Protein AF-A0A955NNF4-F1 (afdb_monomer_lite)

Foldseek 3Di:
DEEDLVVLLVLPDDPVRDCPLSVVLVVVVVVLVLVCQQLQFDDDYDYLVQCLVAWADDQLWTDRNHDTHQEYEYEPSNQEDEPSVLVRLQVSQQNWGKYKYAQWDHQYYPSHGDPCVCVSVPPTDPHAMWIDTNVSVPTDGDHDPVSVSVVSQVPPHQKHWPDKDKAGKGWDWDDDPFKIKIKIWGQAQAMKMKTKMKHFAAAKWWADPPPRDIHGAAWDDDPRMIMHIDIAGRRGMIMMIGGNDHDDHDDDDDDDDDDDDDDCPFDDDPFWDKDWQQFKWKDWDPDTDHRHGQLVVQQVLVVSVPDNGQCVVDDDDDDCVLVVCQVVFDQPGKMKIKGKAAEDADPWFDWKKKKDFQLVQWQKDKQPRRDWDWDADPDRRIIITTDPDNGGHTMIMIMTIHGHDGSPPRGGIMIITGQFDWDDDPDGTYTHHHDGD

Structure (mmCIF, N/CA/C/O backbone):
data_AF-A0A955NNF4-F1
#
_entry.id   AF-A0A955NNF4-F1
#
loop_
_atom_site.group_PDB
_atom_site.id
_atom_site.type_symbol
_atom_site.label_atom_id
_atom_site.label_alt_id
_atom_site.label_comp_id
_atom_site.label_asym_id
_atom_site.label_entity_id
_atom_site.label_seq_id
_atom_site.pdbx_PDB_ins_code
_atom_site.Cartn_x
_atom_site.Cartn_y
_atom_site.Cartn_z
_atom_site.occupancy
_atom_site.B_iso_or_equiv
_atom_site.auth_seq_id
_atom_site.auth_comp_id
_atom_site.auth_asym_id
_atom_site.auth_atom_id
_atom_site.pdbx_PDB_model_num
ATOM 1 N N . LEU A 1 1 ? -15.092 9.378 12.008 1.00 96.94 1 LEU A N 1
ATOM 2 C CA . LEU A 1 1 ? -14.485 9.921 10.774 1.00 96.94 1 LEU A CA 1
ATOM 3 C C . LEU A 1 1 ? -13.346 10.855 11.148 1.00 96.94 1 LEU A C 1
ATOM 5 O O . LEU A 1 1 ? -13.597 11.822 11.857 1.00 96.94 1 LEU A O 1
ATOM 9 N N . VAL A 1 2 ? -12.119 10.572 10.716 1.00 97.38 2 VAL A N 1
ATOM 10 C CA . VAL A 1 2 ? -10.965 11.471 10.882 1.00 97.38 2 VAL A CA 1
ATOM 11 C C . VAL A 1 2 ? -10.756 12.216 9.568 1.00 97.38 2 VAL A C 1
ATOM 13 O O . VAL A 1 2 ? -10.589 11.586 8.525 1.00 97.38 2 VAL A O 1
ATOM 16 N N . LEU A 1 3 ? -10.799 13.546 9.601 1.00 97.38 3 LEU A N 1
ATOM 17 C CA . LEU A 1 3 ? -10.632 14.352 8.394 1.00 97.38 3 LEU A CA 1
ATOM 18 C C . LEU A 1 3 ? -9.150 14.427 8.001 1.00 97.38 3 LEU A C 1
ATOM 20 O O . LEU A 1 3 ? -8.305 14.821 8.810 1.00 97.38 3 LEU A O 1
ATOM 24 N N . GLU A 1 4 ? -8.836 14.062 6.760 1.00 95.44 4 GLU A N 1
ATOM 25 C CA . GLU A 1 4 ? -7.481 14.181 6.221 1.00 95.44 4 GLU A CA 1
ATOM 26 C C . GLU A 1 4 ? -7.151 15.650 5.905 1.00 95.44 4 GLU A C 1
ATOM 28 O O . GLU A 1 4 ? -7.948 16.331 5.254 1.00 95.44 4 GLU A O 1
ATOM 33 N N . PRO A 1 5 ? -5.958 16.154 6.272 1.00 94.62 5 PRO A N 1
ATOM 34 C CA . PRO A 1 5 ? -5.550 17.533 5.998 1.00 94.62 5 PRO A CA 1
ATOM 35 C C . PRO A 1 5 ? -5.076 17.731 4.544 1.00 94.62 5 PRO A C 1
ATOM 37 O O . PRO A 1 5 ? -4.146 18.493 4.285 1.00 94.62 5 PRO A O 1
ATOM 40 N N . THR A 1 6 ? -5.672 17.034 3.570 1.00 91.31 6 THR A N 1
ATOM 41 C CA . THR A 1 6 ? -5.179 16.991 2.183 1.00 91.31 6 THR A CA 1
ATOM 42 C C . THR A 1 6 ? -5.154 18.380 1.541 1.00 91.31 6 THR A C 1
ATOM 44 O O . THR A 1 6 ? -4.183 18.730 0.881 1.00 91.31 6 THR A O 1
ATOM 47 N N . THR A 1 7 ? -6.187 19.204 1.746 1.00 92.50 7 THR A N 1
ATOM 48 C CA . THR A 1 7 ? -6.264 20.562 1.167 1.00 92.50 7 THR A CA 1
ATOM 49 C C . THR A 1 7 ? -5.358 21.568 1.864 1.00 92.50 7 THR A C 1
ATOM 51 O O . THR A 1 7 ? -4.849 22.480 1.209 1.00 92.50 7 THR A O 1
ATOM 54 N N . THR A 1 8 ? -5.065 21.368 3.152 1.00 92.75 8 THR A N 1
ATOM 55 C CA . THR A 1 8 ? -3.955 22.065 3.812 1.00 92.75 8 THR A CA 1
ATOM 56 C C . THR A 1 8 ? -2.629 21.670 3.173 1.00 92.75 8 THR A C 1
ATOM 58 O O . THR A 1 8 ? -1.864 22.554 2.806 1.00 92.75 8 THR A O 1
ATOM 61 N N . GLY A 1 9 ? -2.400 20.377 2.922 1.00 90.88 9 GLY A N 1
ATOM 62 C CA . GLY A 1 9 ? -1.219 19.895 2.200 1.00 90.88 9 GLY A CA 1
ATOM 63 C C . GLY A 1 9 ? -1.035 20.565 0.836 1.00 90.88 9 GLY A C 1
ATOM 64 O O . GLY A 1 9 ? 0.030 21.113 0.569 1.00 90.88 9 GLY A O 1
ATOM 65 N N . TRP A 1 10 ? -2.093 20.626 0.020 1.00 87.44 10 TRP A N 1
ATOM 66 C CA . TRP A 1 10 ? -2.075 21.340 -1.267 1.00 87.44 10 TRP A CA 1
ATOM 67 C C . TRP A 1 10 ? -1.766 22.838 -1.129 1.00 87.44 10 TRP A C 1
ATOM 69 O O . TRP A 1 10 ? -1.179 23.430 -2.027 1.00 87.44 10 TRP A O 1
ATOM 79 N N . SER A 1 11 ? -2.147 23.461 -0.010 1.00 84.56 11 SER A N 1
ATOM 80 C CA . SER A 1 11 ? -1.857 24.878 0.257 1.00 84.56 11 SER A CA 1
ATOM 81 C C . SER A 1 11 ? -0.398 25.118 0.670 1.00 84.56 11 SER A C 1
ATOM 83 O O . SER A 1 11 ? 0.111 26.224 0.494 1.00 84.56 11 SER A O 1
ATOM 85 N N . LEU A 1 12 ? 0.267 24.094 1.217 1.00 84.56 12 LEU A N 1
ATOM 86 C CA . LEU A 1 12 ? 1.676 24.125 1.618 1.00 84.56 12 LEU A CA 1
ATOM 87 C C . LEU A 1 12 ? 2.626 23.705 0.491 1.00 84.56 12 LEU A C 1
ATOM 89 O O . LEU A 1 12 ? 3.827 23.950 0.589 1.00 84.56 12 LEU A O 1
ATOM 93 N N . GLU A 1 13 ? 2.124 23.086 -0.579 1.00 78.38 13 GLU A N 1
ATOM 94 C CA . GLU A 1 13 ? 2.943 22.726 -1.732 1.00 78.38 13 GLU A CA 1
ATOM 95 C C . GLU A 1 13 ? 3.429 23.990 -2.458 1.00 78.38 13 GLU A C 1
ATOM 97 O O . GLU A 1 13 ? 2.650 24.780 -2.997 1.00 78.38 13 GLU A O 1
ATOM 102 N N . ARG A 1 14 ? 4.748 24.207 -2.458 1.00 73.62 14 ARG A N 1
ATOM 103 C CA . ARG A 1 14 ? 5.366 25.399 -3.046 1.00 73.62 14 ARG A CA 1
ATOM 104 C C . ARG A 1 14 ? 6.057 25.077 -4.365 1.00 73.62 14 ARG A C 1
ATOM 106 O O . ARG A 1 14 ? 6.793 24.101 -4.481 1.00 73.62 14 ARG A O 1
ATOM 113 N N . ALA A 1 15 ? 5.914 25.981 -5.335 1.00 65.94 15 ALA A N 1
ATOM 114 C CA . ALA A 1 15 ? 6.582 25.888 -6.637 1.00 65.94 15 ALA A CA 1
ATOM 115 C C . ALA A 1 15 ? 8.122 25.969 -6.557 1.00 65.94 15 ALA A C 1
ATOM 117 O O . ALA A 1 15 ? 8.804 25.571 -7.497 1.00 65.94 15 ALA A O 1
ATOM 118 N N . ASP A 1 16 ? 8.673 26.488 -5.455 1.00 72.00 16 ASP A N 1
ATOM 119 C CA . ASP A 1 16 ? 10.120 26.523 -5.198 1.00 72.00 16 ASP A CA 1
ATOM 120 C C . ASP A 1 16 ? 10.678 25.187 -4.672 1.00 72.00 16 ASP A C 1
ATOM 122 O O . ASP A 1 16 ? 11.889 25.054 -4.491 1.00 72.00 16 ASP A O 1
ATOM 126 N N . GLY A 1 17 ? 9.811 24.191 -4.459 1.00 66.31 17 GLY A N 1
ATOM 127 C CA . GLY A 1 17 ? 10.182 22.849 -4.031 1.00 66.31 17 GLY A CA 1
ATOM 128 C C . GLY A 1 17 ? 10.500 22.716 -2.542 1.00 66.31 17 GLY A C 1
ATOM 129 O O . GLY A 1 17 ? 10.972 21.649 -2.147 1.00 66.31 17 GLY A O 1
ATOM 130 N N . SER A 1 18 ? 10.261 23.738 -1.708 1.00 73.56 18 SER A N 1
ATOM 131 C CA . SER A 1 18 ? 10.420 23.596 -0.255 1.00 73.56 18 SER A CA 1
ATOM 132 C C . SER A 1 18 ? 9.372 22.629 0.305 1.00 73.56 18 SER A C 1
ATOM 134 O O . SER A 1 18 ? 8.187 22.773 -0.008 1.00 73.56 18 SER A O 1
ATOM 136 N N . LYS A 1 19 ? 9.794 21.668 1.136 1.00 81.50 19 LYS A N 1
ATOM 137 C CA . LYS A 1 19 ? 8.917 20.606 1.660 1.00 81.50 19 LYS A CA 1
ATOM 138 C C . LYS A 1 19 ? 8.841 20.534 3.180 1.00 81.50 19 LYS A C 1
ATOM 140 O O . LYS A 1 19 ? 7.974 19.830 3.675 1.00 81.50 19 LYS A O 1
ATOM 145 N N . ASP A 1 20 ? 9.666 21.279 3.911 1.00 88.12 20 ASP A N 1
ATOM 146 C CA . ASP A 1 20 ? 9.800 21.152 5.369 1.00 88.12 20 ASP A CA 1
ATOM 147 C C . ASP A 1 20 ? 8.456 21.255 6.115 1.00 88.12 20 ASP A C 1
ATOM 149 O O . ASP A 1 20 ? 8.166 20.439 6.987 1.00 88.12 20 ASP A O 1
ATOM 153 N N . GLU A 1 21 ? 7.604 22.222 5.752 1.00 87.88 21 GLU A N 1
ATOM 154 C CA . GLU A 1 21 ? 6.277 22.401 6.364 1.00 87.88 21 GLU A CA 1
ATOM 155 C C . GLU A 1 21 ? 5.323 21.244 6.019 1.00 87.88 21 GLU A C 1
ATOM 157 O O . GLU A 1 21 ? 4.620 20.735 6.893 1.00 87.88 21 GLU A O 1
ATOM 162 N N . LEU A 1 22 ? 5.335 20.786 4.763 1.00 89.94 22 LEU A N 1
ATOM 163 C CA . LEU A 1 22 ? 4.517 19.666 4.293 1.00 89.94 22 LEU A CA 1
ATOM 164 C C . LEU A 1 22 ? 4.954 18.337 4.934 1.00 89.94 22 LEU A C 1
ATOM 166 O O . LEU A 1 22 ? 4.113 17.544 5.353 1.00 89.94 22 LEU A O 1
ATOM 170 N N . GLU A 1 23 ? 6.262 18.107 5.051 1.00 91.75 23 GLU A N 1
ATOM 171 C CA . GLU A 1 23 ? 6.849 16.934 5.706 1.00 91.75 23 GLU A CA 1
ATOM 172 C C . GLU A 1 23 ? 6.558 16.934 7.208 1.00 91.75 23 GLU A C 1
ATOM 174 O O . GLU A 1 23 ? 6.151 15.906 7.751 1.00 91.75 23 GLU A O 1
ATOM 179 N N . ALA A 1 24 ? 6.686 18.084 7.878 1.00 92.38 24 ALA A N 1
ATOM 180 C CA . ALA A 1 24 ? 6.334 18.223 9.289 1.00 92.38 24 ALA A CA 1
ATOM 181 C C . ALA A 1 24 ? 4.837 17.970 9.532 1.00 92.38 24 ALA A C 1
ATOM 183 O O . ALA A 1 24 ? 4.478 17.261 10.476 1.00 92.38 24 ALA A O 1
ATOM 184 N N . MET A 1 25 ? 3.963 18.496 8.664 1.00 93.00 25 MET A N 1
ATOM 185 C CA . MET A 1 25 ? 2.522 18.230 8.702 1.00 93.00 25 MET A CA 1
ATOM 186 C C . MET A 1 25 ? 2.229 16.735 8.517 1.00 93.00 25 MET A C 1
ATOM 188 O O . MET A 1 25 ? 1.478 16.152 9.304 1.00 93.00 25 MET A O 1
ATOM 192 N N . GLY A 1 26 ? 2.844 16.112 7.507 1.00 93.94 26 GLY A N 1
ATOM 193 C CA . GLY A 1 26 ? 2.707 14.685 7.220 1.00 93.94 26 GLY A CA 1
ATOM 194 C C . GLY A 1 26 ? 3.149 13.818 8.398 1.00 93.94 26 GLY A C 1
ATOM 195 O O . GLY A 1 26 ? 2.393 12.951 8.834 1.00 93.94 26 GLY A O 1
ATOM 196 N N . ALA A 1 27 ? 4.316 14.105 8.978 1.00 95.25 27 ALA A N 1
ATOM 197 C CA . ALA A 1 27 ? 4.833 13.396 10.145 1.00 95.25 27 ALA A CA 1
ATOM 198 C C . ALA A 1 27 ? 3.916 13.543 11.371 1.00 95.25 27 ALA A C 1
ATOM 200 O O . ALA A 1 27 ? 3.651 12.557 12.060 1.00 95.25 27 ALA A O 1
ATOM 201 N N . ALA A 1 28 ? 3.393 14.747 11.631 1.00 92.88 28 ALA A N 1
ATOM 202 C CA . ALA A 1 28 ? 2.490 14.994 12.753 1.00 92.88 28 ALA A CA 1
ATOM 203 C C . ALA A 1 28 ? 1.157 14.241 12.602 1.00 92.88 28 ALA A C 1
ATOM 205 O O . ALA A 1 28 ? 0.718 13.571 13.536 1.00 92.88 28 ALA A O 1
ATOM 206 N N . PHE A 1 29 ? 0.530 14.303 11.422 1.00 94.81 29 PHE A N 1
ATOM 207 C CA . PHE A 1 29 ? -0.721 13.584 11.170 1.00 94.81 29 PHE A CA 1
ATOM 208 C C . PHE A 1 29 ? -0.516 12.063 11.178 1.00 94.81 29 PHE A C 1
ATOM 210 O O . PHE A 1 29 ? -1.313 11.339 11.774 1.00 94.81 29 PHE A O 1
ATOM 217 N N . GLN A 1 30 ? 0.583 11.571 10.593 1.00 95.81 30 GLN A N 1
ATOM 218 C CA . GLN A 1 30 ? 0.930 10.150 10.623 1.00 95.81 30 GLN A CA 1
ATOM 219 C C . GLN A 1 30 ? 1.145 9.649 12.056 1.00 95.81 30 GLN A C 1
ATOM 221 O O . GLN A 1 30 ? 0.676 8.563 12.400 1.00 95.81 30 GLN A O 1
ATOM 226 N N . ALA A 1 31 ? 1.824 10.428 12.904 1.00 93.94 31 ALA A N 1
ATOM 227 C CA . ALA A 1 31 ? 2.014 10.089 14.311 1.00 93.94 31 ALA A CA 1
ATOM 228 C C . ALA A 1 31 ? 0.672 9.983 15.052 1.00 93.94 31 ALA A C 1
ATOM 230 O O . ALA A 1 31 ? 0.462 9.014 15.780 1.00 93.94 31 ALA A O 1
ATOM 231 N N . PHE A 1 32 ? -0.251 10.918 14.807 1.00 92.56 32 PHE A N 1
ATOM 232 C CA . PHE A 1 32 ? -1.595 10.899 15.385 1.00 92.56 32 PHE A CA 1
ATOM 233 C C . PHE A 1 32 ? -2.375 9.628 15.008 1.00 92.56 32 PHE A C 1
ATOM 235 O O . PHE A 1 32 ? -2.814 8.891 15.890 1.00 92.56 32 PHE A O 1
ATOM 242 N N . ILE A 1 33 ? -2.495 9.312 13.715 1.00 94.69 33 ILE A N 1
ATOM 243 C CA . ILE A 1 33 ? -3.259 8.133 13.268 1.00 94.69 33 ILE A CA 1
ATOM 244 C C . ILE A 1 33 ? -2.576 6.814 13.666 1.00 94.69 33 ILE A C 1
ATOM 246 O O . ILE A 1 33 ? -3.251 5.842 13.998 1.00 94.69 33 ILE A O 1
ATOM 250 N N . THR A 1 34 ? -1.237 6.791 13.719 1.00 94.31 34 THR A N 1
ATOM 251 C CA . THR A 1 34 ? -0.473 5.641 14.230 1.00 94.31 34 THR A CA 1
ATOM 252 C C . THR A 1 34 ? -0.771 5.417 15.707 1.00 94.31 34 THR A C 1
ATOM 254 O O . THR A 1 34 ? -0.957 4.279 16.130 1.00 94.31 34 THR A O 1
ATOM 257 N N . ASN A 1 35 ? -0.843 6.494 16.491 1.00 92.56 35 ASN A N 1
ATOM 258 C CA . ASN A 1 35 ? -1.177 6.421 17.904 1.00 92.56 35 ASN A CA 1
ATOM 259 C C . ASN A 1 35 ? -2.599 5.866 18.113 1.00 92.56 35 ASN A C 1
ATOM 261 O O . ASN A 1 35 ? -2.761 4.927 18.892 1.00 92.56 35 ASN A O 1
ATOM 265 N N . LEU A 1 36 ? -3.593 6.345 17.353 1.00 93.69 36 LEU A N 1
ATOM 266 C CA . LEU A 1 36 ? -4.950 5.779 17.373 1.00 93.69 36 LEU A CA 1
ATOM 267 C C . LEU A 1 36 ? -4.941 4.272 17.077 1.00 93.69 36 LEU A C 1
ATOM 269 O O . LEU A 1 36 ? -5.511 3.489 17.835 1.00 93.69 36 LEU A O 1
ATOM 273 N N . SER A 1 37 ? -4.248 3.855 16.013 1.00 93.56 37 SER A N 1
ATOM 274 C CA . SER A 1 37 ? -4.179 2.447 15.604 1.00 93.56 37 SER A CA 1
ATOM 275 C C . SER A 1 37 ? -3.492 1.555 16.642 1.00 93.56 37 SER A C 1
ATOM 277 O O . SER A 1 37 ? -4.007 0.483 16.953 1.00 93.56 37 SER A O 1
ATOM 279 N N . LEU A 1 38 ? -2.357 1.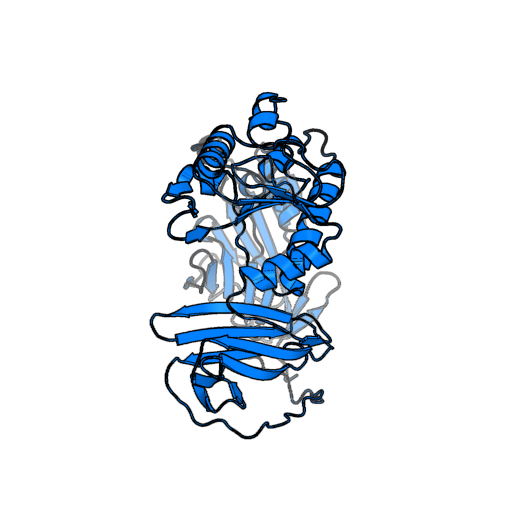980 17.209 1.00 92.25 38 LEU A N 1
ATOM 280 C CA . LEU A 1 38 ? -1.636 1.200 18.227 1.00 92.25 38 LEU A CA 1
ATOM 281 C C . LEU A 1 38 ? -2.422 1.084 19.536 1.00 92.25 38 LEU A C 1
ATOM 283 O O . LEU A 1 38 ? -2.298 0.082 20.244 1.00 92.25 38 LEU A O 1
ATOM 287 N N . ASN A 1 39 ? -3.281 2.062 19.812 1.00 92.06 39 ASN A N 1
ATOM 288 C CA . ASN A 1 39 ? -4.227 2.029 20.916 1.00 92.06 39 ASN A CA 1
ATOM 289 C C . ASN A 1 39 ? -5.611 1.515 20.498 1.00 92.06 39 ASN A C 1
ATOM 291 O O . ASN A 1 39 ? -6.599 1.804 21.160 1.00 92.06 39 ASN A O 1
ATOM 295 N N . GLN A 1 40 ? -5.708 0.730 19.424 1.00 93.75 40 GLN A N 1
ATOM 296 C CA . GLN A 1 40 ? -6.922 -0.008 19.066 1.00 93.75 40 GLN A CA 1
ATOM 297 C C . GLN A 1 40 ? -8.181 0.872 18.914 1.00 93.75 40 GLN A C 1
ATOM 299 O O . GLN A 1 40 ? -9.293 0.417 19.167 1.00 93.75 40 GLN A O 1
ATOM 304 N N . VAL A 1 41 ? -8.021 2.129 18.495 1.00 93.44 41 VAL A N 1
ATOM 305 C CA . VAL A 1 41 ? -9.143 2.999 18.132 1.00 93.44 41 VAL A CA 1
ATOM 306 C C . VAL A 1 41 ? -9.522 2.739 16.674 1.00 93.44 41 VAL A C 1
ATOM 308 O O . VAL A 1 41 ? -8.687 2.857 15.776 1.00 93.44 41 VAL A O 1
ATOM 311 N N . GLU A 1 42 ? -10.793 2.418 16.437 1.00 93.19 42 GLU A N 1
ATOM 312 C CA . GLU A 1 42 ? -11.365 2.239 15.100 1.00 93.19 42 GLU A CA 1
ATOM 313 C C . GLU A 1 42 ? -11.654 3.610 14.460 1.00 93.19 42 GLU A C 1
ATOM 315 O O . GLU A 1 42 ? -12.341 4.456 15.038 1.00 93.19 42 GLU A O 1
ATOM 320 N N . TYR A 1 43 ? -11.141 3.852 13.253 1.00 94.88 43 TYR A N 1
ATOM 321 C CA . TYR A 1 43 ? -11.429 5.067 12.493 1.00 94.88 43 TYR A CA 1
ATOM 322 C C . TYR A 1 43 ? -11.353 4.817 10.988 1.00 94.88 43 TYR A C 1
ATOM 324 O O . TYR A 1 43 ? -10.633 3.939 10.526 1.00 94.88 43 TYR A O 1
ATOM 332 N N . ASP A 1 44 ? -12.051 5.666 10.239 1.00 96.50 44 ASP A N 1
ATOM 333 C CA . ASP A 1 44 ? -11.858 5.827 8.802 1.00 96.50 44 ASP A CA 1
ATOM 334 C C . ASP A 1 44 ? -11.323 7.228 8.526 1.00 96.50 44 ASP A C 1
ATOM 336 O O . ASP A 1 44 ? -11.717 8.199 9.190 1.00 96.50 44 ASP A O 1
ATOM 340 N N . LEU A 1 45 ? -10.456 7.322 7.523 1.00 97.19 45 LEU A N 1
ATOM 341 C CA . LEU A 1 45 ? -10.006 8.587 6.966 1.00 97.19 45 LEU A CA 1
ATOM 342 C C . LEU A 1 45 ? -11.025 9.108 5.946 1.00 97.19 45 LEU A C 1
ATOM 344 O O . LEU A 1 45 ? -11.545 8.355 5.123 1.00 97.19 45 LEU A O 1
ATOM 348 N N . GLY A 1 46 ? -11.309 10.406 6.002 1.00 96.69 46 GLY A N 1
ATOM 349 C CA . GLY A 1 46 ? -12.159 11.096 5.039 1.00 96.69 46 GLY A CA 1
ATOM 350 C C . GLY A 1 46 ? -11.405 12.221 4.354 1.00 96.69 46 GLY A C 1
ATOM 351 O O . GLY A 1 46 ? -11.046 13.197 5.007 1.00 96.69 46 GLY A O 1
ATOM 352 N N . SER A 1 47 ? -11.220 12.126 3.038 1.00 96.12 47 SER A N 1
ATOM 353 C CA . SER A 1 47 ? -10.760 13.262 2.238 1.00 96.12 47 SER A CA 1
ATOM 354 C C . SER A 1 47 ? -11.931 14.172 1.875 1.00 96.12 47 SER A C 1
ATOM 356 O O . SER A 1 47 ? -13.044 13.709 1.607 1.00 96.12 47 SER A O 1
ATOM 358 N N . GLU A 1 48 ? -11.683 15.479 1.786 1.00 96.81 48 GLU A N 1
ATOM 359 C CA . GLU A 1 48 ? -12.716 16.451 1.400 1.00 96.81 48 GLU A CA 1
ATOM 360 C C . GLU A 1 48 ? -13.305 16.162 0.017 1.00 96.81 48 GLU A C 1
ATOM 362 O O . GLU A 1 48 ? -14.484 16.405 -0.228 1.00 96.81 48 GLU A O 1
ATOM 367 N N . ARG A 1 49 ? -12.508 15.572 -0.883 1.00 94.69 49 ARG A N 1
ATOM 368 C CA . ARG A 1 49 ? -12.991 15.132 -2.192 1.00 94.69 49 ARG A CA 1
ATOM 369 C C . ARG A 1 49 ? -14.051 14.038 -2.061 1.00 94.69 49 ARG A C 1
ATOM 371 O O . ARG A 1 49 ? -15.102 14.140 -2.689 1.00 94.69 49 ARG A O 1
ATOM 378 N N . THR A 1 50 ? -13.782 13.023 -1.243 1.00 96.44 50 THR A N 1
ATOM 379 C CA . THR A 1 50 ? -14.716 11.912 -1.002 1.00 96.44 50 THR A CA 1
ATOM 380 C C . THR A 1 50 ? -15.971 12.407 -0.293 1.00 96.44 50 THR A C 1
ATOM 382 O O . THR A 1 50 ? -17.082 12.064 -0.689 1.00 96.44 50 THR A O 1
ATOM 385 N N . ILE A 1 51 ? -15.808 13.268 0.715 1.00 97.75 51 ILE A N 1
ATOM 386 C CA . ILE A 1 51 ? -16.919 13.872 1.460 1.00 97.75 51 ILE A CA 1
ATOM 387 C C . ILE A 1 51 ? -17.779 14.747 0.551 1.00 97.75 51 ILE A C 1
ATOM 389 O O . ILE A 1 51 ? -18.996 14.717 0.645 1.00 97.75 51 ILE A O 1
ATOM 393 N N . ARG A 1 52 ? -17.197 15.510 -0.368 1.00 96.62 52 ARG A N 1
ATOM 394 C CA . ARG A 1 52 ? -17.991 16.310 -1.303 1.00 96.62 52 ARG A CA 1
ATOM 395 C C . ARG A 1 52 ? -18.837 15.441 -2.235 1.00 96.62 52 ARG A C 1
ATOM 397 O O . ARG A 1 52 ? -19.975 15.794 -2.527 1.00 96.62 52 ARG A O 1
ATOM 404 N N . ASP A 1 53 ? -18.274 14.337 -2.722 1.00 96.81 53 ASP A N 1
ATOM 405 C CA . ASP A 1 53 ? -18.928 13.492 -3.726 1.00 96.81 53 ASP A CA 1
ATOM 406 C C . ASP A 1 53 ? -19.928 12.495 -3.091 1.00 96.81 53 ASP A C 1
ATOM 408 O O . ASP A 1 53 ? -20.896 12.097 -3.741 1.00 96.81 53 ASP A O 1
ATOM 412 N N . HIS A 1 54 ? -19.732 12.117 -1.820 1.00 97.75 54 HIS A N 1
ATOM 413 C CA . HIS A 1 54 ? -20.501 11.059 -1.141 1.00 97.75 54 HIS A CA 1
ATOM 414 C C . HIS A 1 54 ? -21.013 11.421 0.260 1.00 97.75 54 HIS A C 1
ATOM 416 O O . HIS A 1 54 ? -21.650 10.589 0.914 1.00 97.75 54 HIS A O 1
ATOM 422 N N . GLY A 1 55 ? -20.708 12.620 0.746 1.00 97.69 55 GLY A N 1
ATOM 423 C CA . GLY A 1 55 ? -21.016 13.067 2.095 1.00 97.69 55 GLY A CA 1
ATOM 424 C C . GLY A 1 55 ? -22.401 13.686 2.215 1.00 97.69 55 GLY A C 1
ATOM 425 O O . GLY A 1 55 ? -22.846 14.442 1.351 1.00 97.69 55 GLY A O 1
ATOM 426 N N . ARG A 1 56 ? -23.085 13.384 3.316 1.00 98.12 56 ARG A N 1
ATOM 427 C CA . ARG A 1 56 ? -24.336 14.038 3.712 1.00 98.12 56 ARG A CA 1
ATOM 428 C C . ARG A 1 56 ? -24.509 13.978 5.223 1.00 98.12 56 ARG A C 1
ATOM 430 O O . ARG A 1 56 ? -23.918 13.123 5.877 1.00 98.12 56 ARG A O 1
ATOM 437 N N . ILE A 1 57 ? -25.350 14.856 5.754 1.00 97.56 57 ILE A N 1
ATOM 438 C CA . ILE A 1 57 ? -25.788 14.802 7.150 1.00 97.56 57 ILE A CA 1
ATOM 439 C C . ILE A 1 57 ? -27.216 14.265 7.178 1.00 97.56 57 ILE A C 1
ATOM 441 O O . ILE A 1 57 ? -28.054 14.703 6.388 1.00 97.56 57 ILE A O 1
ATOM 445 N N . GLU A 1 58 ? -27.463 13.278 8.031 1.00 95.81 58 GLU A N 1
ATOM 446 C CA . GLU A 1 58 ? -28.766 12.630 8.179 1.00 95.81 58 GLU A CA 1
ATOM 447 C C . GLU A 1 58 ? -28.898 12.106 9.615 1.00 95.81 58 GLU A C 1
ATOM 449 O O . GLU A 1 58 ? -27.988 11.454 10.129 1.00 95.81 58 GLU A O 1
ATOM 454 N N . ASP A 1 59 ? -30.013 12.431 10.275 1.00 91.31 59 ASP A N 1
ATOM 455 C CA . ASP A 1 59 ? -30.326 12.047 11.659 1.00 91.31 59 ASP A CA 1
ATOM 456 C C . ASP A 1 59 ? -29.203 12.357 12.672 1.00 91.31 59 ASP A C 1
ATOM 458 O O . ASP A 1 59 ? -28.921 11.570 13.579 1.00 91.31 59 ASP A O 1
ATOM 462 N N . GLY A 1 60 ? -28.542 13.515 12.524 1.00 90.12 60 GLY A N 1
ATOM 463 C CA . GLY A 1 60 ? -27.442 13.927 13.403 1.00 90.12 60 GLY A CA 1
ATOM 464 C C . GLY A 1 60 ? -26.144 13.133 13.222 1.00 90.12 60 GLY A C 1
ATOM 465 O O . GLY A 1 60 ? -25.232 13.288 14.034 1.00 90.12 60 GLY A O 1
ATOM 466 N N . LYS A 1 61 ? -26.034 12.309 12.172 1.00 95.19 61 LYS A N 1
ATOM 467 C CA . LYS A 1 61 ? -24.823 11.558 11.819 1.00 95.19 61 LYS A CA 1
ATOM 468 C C . LYS A 1 61 ? -24.140 12.155 10.595 1.00 95.19 61 LYS A C 1
ATOM 470 O O . LYS A 1 61 ? -24.789 12.670 9.683 1.00 95.19 61 LYS A O 1
ATOM 475 N N . PHE A 1 62 ? -22.818 12.031 10.552 1.00 97.62 62 PHE A N 1
ATOM 476 C CA . PHE A 1 62 ? -22.034 12.354 9.366 1.00 97.62 62 PHE A CA 1
ATOM 477 C C . PHE A 1 62 ? -21.949 11.103 8.491 1.00 97.62 62 PHE A C 1
ATOM 479 O O . PHE A 1 62 ? -21.356 10.113 8.909 1.00 97.62 62 PHE A O 1
ATOM 486 N N . ILE A 1 63 ? -22.539 11.107 7.299 1.00 98.12 63 ILE A N 1
ATOM 487 C CA . ILE A 1 63 ? -22.549 9.939 6.409 1.00 98.12 63 ILE A CA 1
ATOM 488 C C . ILE A 1 63 ? -21.590 10.162 5.247 1.00 98.12 63 ILE A C 1
ATOM 490 O O . ILE A 1 63 ? -21.627 11.220 4.628 1.00 98.12 63 ILE A O 1
ATOM 494 N N . VAL A 1 64 ? -20.774 9.157 4.921 1.00 97.94 64 VAL A N 1
ATOM 495 C CA . VAL A 1 64 ? -19.944 9.108 3.707 1.00 97.94 64 VAL A CA 1
ATOM 496 C C . VAL A 1 64 ? -20.215 7.786 2.991 1.00 97.94 64 VAL A C 1
ATOM 498 O O . VAL A 1 64 ? -19.902 6.712 3.505 1.00 97.94 64 VAL A O 1
ATOM 501 N N . GLY A 1 65 ? -20.841 7.854 1.814 1.00 96.75 65 GLY A N 1
ATOM 502 C CA . GLY A 1 65 ? -21.340 6.664 1.121 1.00 96.75 65 GLY A CA 1
ATOM 503 C C . GLY A 1 65 ? -22.402 5.948 1.962 1.00 96.75 65 GLY A C 1
ATOM 504 O O . GLY A 1 65 ? -23.447 6.532 2.268 1.00 96.75 65 GLY A O 1
ATOM 505 N N . ASP A 1 66 ? -22.100 4.709 2.357 1.00 94.94 66 ASP A N 1
ATOM 506 C CA . ASP A 1 66 ? -22.963 3.861 3.193 1.00 94.94 66 ASP A CA 1
ATOM 507 C C . ASP A 1 66 ? -22.556 3.851 4.678 1.00 94.94 66 ASP A C 1
ATOM 509 O O . ASP A 1 66 ? -23.236 3.233 5.500 1.00 94.94 66 ASP A O 1
ATOM 513 N N . ARG A 1 67 ? -21.451 4.515 5.055 1.00 95.44 67 ARG A N 1
ATOM 514 C CA . ARG A 1 67 ? -20.965 4.530 6.441 1.00 95.44 67 ARG A CA 1
ATOM 515 C C . ARG A 1 67 ? -21.429 5.788 7.165 1.00 95.44 67 ARG A C 1
ATOM 517 O O . ARG A 1 67 ? -21.220 6.898 6.682 1.00 95.44 67 ARG A O 1
ATOM 524 N N . ALA A 1 68 ? -22.041 5.606 8.332 1.00 96.00 68 ALA A N 1
ATOM 525 C CA . ALA A 1 68 ? -22.462 6.686 9.216 1.00 96.00 68 ALA A CA 1
ATOM 526 C C . ALA A 1 68 ? -21.503 6.805 10.406 1.00 96.00 68 ALA A C 1
ATOM 528 O O . ALA A 1 68 ? -21.116 5.795 10.994 1.00 96.00 68 ALA A O 1
ATOM 529 N N . TYR A 1 69 ? -21.146 8.034 10.764 1.00 95.94 69 TYR A N 1
ATOM 530 C CA . TYR A 1 69 ? -20.211 8.346 11.837 1.00 95.94 69 TYR A CA 1
ATOM 531 C C . TYR A 1 69 ? -20.871 9.241 12.883 1.00 95.94 69 TYR A C 1
ATOM 533 O O . TYR A 1 69 ? -21.461 10.270 12.550 1.00 95.94 69 TYR A O 1
ATOM 541 N N . ASP A 1 70 ? -20.710 8.858 14.148 1.00 92.69 70 ASP A N 1
ATOM 542 C CA . ASP A 1 70 ? -21.208 9.602 15.313 1.00 92.69 70 ASP A CA 1
ATOM 543 C C . ASP A 1 70 ? -20.203 10.650 15.830 1.00 92.69 70 ASP A C 1
ATOM 545 O O . ASP A 1 70 ? -20.541 11.495 16.657 1.00 92.69 70 ASP A O 1
ATOM 549 N N . LEU A 1 71 ? -18.957 10.603 15.344 1.00 94.06 71 LEU A N 1
ATOM 550 C CA . LEU A 1 71 ? -17.880 11.512 15.728 1.00 94.06 71 LEU A CA 1
ATOM 551 C C . LEU A 1 71 ? -17.055 11.938 14.510 1.00 94.06 71 LEU A C 1
ATOM 553 O O . LEU A 1 71 ? -16.525 11.099 13.767 1.00 94.06 71 LEU A O 1
ATOM 557 N N . LEU A 1 72 ? -16.899 13.253 14.352 1.00 95.62 72 LEU A N 1
ATOM 558 C CA . LEU A 1 72 ? -15.942 13.864 13.434 1.00 95.62 72 LEU A CA 1
ATOM 559 C C . LEU A 1 72 ? -14.696 14.304 14.209 1.00 95.62 72 LEU A C 1
ATOM 561 O O . LEU A 1 72 ? -14.801 15.012 15.205 1.00 95.62 72 LEU A O 1
ATOM 565 N N . VAL A 1 73 ? -13.514 13.916 13.745 1.00 94.62 73 VAL A N 1
ATOM 566 C CA . VAL A 1 73 ? -12.239 14.257 14.381 1.00 94.62 73 VAL A CA 1
ATOM 567 C C . VAL A 1 73 ? -11.429 15.146 13.445 1.00 94.62 73 VAL A C 1
ATOM 569 O O . VAL A 1 73 ? -11.198 14.776 12.292 1.00 94.62 73 VAL A O 1
ATOM 572 N N . LEU A 1 74 ? -10.982 16.299 13.945 1.00 94.38 74 LEU A N 1
ATOM 573 C CA . LEU A 1 74 ? -10.087 17.208 13.231 1.00 94.38 74 LEU A CA 1
ATOM 574 C C . LEU A 1 74 ? -8.773 17.345 13.997 1.00 94.38 74 LEU A C 1
ATOM 576 O O . LEU A 1 74 ? -8.756 17.721 15.168 1.00 94.38 74 LEU A O 1
ATOM 580 N N . HIS A 1 75 ? -7.670 17.050 13.318 1.00 93.12 75 HIS A N 1
ATOM 581 C CA . HIS A 1 75 ? -6.325 17.285 13.830 1.00 93.12 75 HIS A CA 1
ATOM 582 C C . HIS A 1 75 ? -5.858 18.700 13.471 1.00 93.12 75 HIS A C 1
ATOM 584 O O . HIS A 1 75 ? -6.249 19.232 12.435 1.00 93.12 75 HIS A O 1
ATOM 590 N N . ARG A 1 76 ? -4.972 19.287 14.280 1.00 91.12 76 ARG A N 1
ATOM 591 C CA . ARG A 1 76 ? -4.426 20.647 14.107 1.00 91.12 76 ARG A CA 1
ATOM 592 C C . ARG A 1 76 ? -3.807 20.932 12.744 1.00 91.12 76 ARG A C 1
ATOM 594 O O . ARG A 1 76 ? -3.706 22.081 12.349 1.00 91.12 76 ARG A O 1
ATOM 601 N N . THR A 1 77 ? -3.380 19.888 12.040 1.00 93.06 77 THR A N 1
ATOM 602 C CA . THR A 1 77 ? -2.846 19.984 10.675 1.00 93.06 77 THR A CA 1
ATOM 603 C C . THR A 1 77 ? -3.923 20.299 9.637 1.00 93.06 77 THR A C 1
ATOM 605 O O . THR A 1 77 ? -3.591 20.604 8.502 1.00 93.06 77 THR A O 1
ATOM 608 N N . CYS A 1 78 ? -5.208 20.194 9.981 1.00 94.25 78 CYS A N 1
ATOM 609 C CA . CYS A 1 78 ? -6.316 20.623 9.139 1.00 94.25 78 CYS A CA 1
ATOM 610 C C . CYS A 1 78 ? -6.570 22.119 9.374 1.00 94.25 78 CYS A C 1
ATOM 612 O O . CYS A 1 78 ? -7.409 22.513 10.179 1.00 94.25 78 CYS A O 1
ATOM 614 N N . GLU A 1 79 ? -5.803 22.963 8.687 1.00 93.44 79 GLU A N 1
ATOM 615 C CA . GLU A 1 79 ? -5.912 24.426 8.788 1.00 93.44 79 GLU A CA 1
ATOM 616 C C . GLU A 1 79 ? -6.895 25.019 7.765 1.00 93.44 79 GLU A C 1
ATOM 618 O O . GLU A 1 79 ? -7.406 26.128 7.947 1.00 93.44 79 GLU A O 1
ATOM 623 N N . ASN A 1 80 ? -7.174 24.271 6.694 1.00 95.31 80 ASN A N 1
ATOM 624 C CA . ASN A 1 80 ? -8.013 24.677 5.576 1.00 95.31 80 ASN A CA 1
ATOM 625 C C . ASN A 1 80 ? -9.119 23.648 5.322 1.00 95.31 80 ASN A C 1
ATOM 627 O O . ASN A 1 80 ? -8.869 22.446 5.369 1.00 95.31 80 ASN A O 1
ATOM 631 N N . LEU A 1 81 ? -10.311 24.142 4.988 1.00 96.81 81 LEU A N 1
ATOM 632 C CA . LEU A 1 81 ? -11.432 23.347 4.488 1.00 96.81 81 LEU A CA 1
ATOM 633 C C . LEU A 1 81 ? -11.872 23.843 3.106 1.00 96.81 81 LEU A C 1
ATOM 635 O O . LEU A 1 81 ? -11.802 25.036 2.808 1.00 96.81 81 LEU A O 1
ATOM 639 N N . CYS A 1 82 ? -12.405 22.959 2.275 1.00 96.38 82 CYS A N 1
ATOM 640 C CA . CYS A 1 82 ? -13.258 23.351 1.161 1.00 96.38 82 CYS A CA 1
ATOM 641 C C . CYS A 1 82 ? -14.593 23.902 1.681 1.00 96.38 82 CYS A C 1
ATOM 643 O O . CYS A 1 82 ? -15.149 23.376 2.652 1.00 96.38 82 CYS A O 1
ATOM 645 N N . GLN A 1 83 ? -15.168 24.895 0.993 1.00 96.25 83 GLN A N 1
ATOM 646 C CA . GLN A 1 83 ? -16.467 25.471 1.385 1.00 96.25 83 GLN A CA 1
ATOM 647 C C . GLN A 1 83 ? -17.559 24.400 1.548 1.00 96.25 83 GLN A C 1
ATOM 649 O O . GLN A 1 83 ? -18.286 24.412 2.535 1.00 96.25 83 GLN A O 1
ATOM 654 N N . SER A 1 84 ? -17.621 23.418 0.642 1.00 96.31 84 SER A N 1
ATOM 655 C CA . SER A 1 84 ? -18.596 22.321 0.716 1.00 96.31 84 SER A CA 1
ATOM 656 C C . SER A 1 84 ? -18.475 21.478 1.988 1.00 96.31 84 SER A C 1
ATOM 658 O O . SER A 1 84 ? -19.481 21.026 2.529 1.00 96.31 84 SER A O 1
ATOM 660 N N . THR A 1 85 ? -17.250 21.252 2.466 1.00 96.75 85 THR A N 1
ATOM 661 C CA . THR A 1 85 ? -17.007 20.496 3.699 1.00 96.75 85 THR A CA 1
ATOM 662 C C . THR A 1 85 ? -17.369 21.341 4.910 1.00 96.75 85 THR A C 1
ATOM 664 O O . THR A 1 85 ? -18.030 20.844 5.816 1.00 96.75 85 THR A O 1
ATOM 667 N N . ALA A 1 86 ? -16.995 22.626 4.913 1.00 96.19 86 ALA A N 1
ATOM 668 C CA . ALA A 1 86 ? -17.355 23.554 5.982 1.00 96.19 86 ALA A CA 1
ATOM 669 C C . ALA A 1 86 ? -18.883 23.655 6.157 1.00 96.19 86 ALA A C 1
ATOM 671 O O . ALA A 1 86 ? -19.365 23.568 7.285 1.00 96.19 86 ALA A O 1
ATOM 672 N N . ASP A 1 87 ? -19.642 23.736 5.059 1.00 95.88 87 ASP A N 1
ATOM 673 C CA . ASP A 1 87 ? -21.113 23.776 5.073 1.00 95.88 87 ASP A CA 1
ATOM 674 C C . ASP A 1 87 ? -21.727 22.480 5.646 1.00 95.88 87 ASP A C 1
ATOM 676 O O . ASP A 1 87 ? -22.692 22.513 6.420 1.00 95.88 87 ASP A O 1
ATOM 680 N N . LEU A 1 88 ? -21.158 21.315 5.302 1.00 96.62 88 LEU A N 1
ATOM 681 C CA . LEU A 1 88 ? -21.581 20.025 5.859 1.00 96.62 88 LEU A CA 1
ATOM 682 C C . LEU A 1 88 ? -21.262 19.915 7.352 1.00 96.62 88 LEU A C 1
ATOM 684 O O . LEU A 1 88 ? -22.108 19.456 8.116 1.00 96.62 88 LEU A O 1
ATOM 688 N N . ILE A 1 89 ? -20.078 20.359 7.784 1.00 94.81 89 ILE A N 1
ATOM 689 C CA . ILE A 1 89 ? -19.701 20.377 9.204 1.00 94.81 89 ILE A CA 1
ATOM 690 C C . ILE A 1 89 ? -20.623 21.320 9.986 1.00 94.81 89 ILE A C 1
ATOM 692 O O . ILE A 1 89 ? -21.101 20.951 11.057 1.00 94.81 89 ILE A O 1
ATOM 696 N N . GLU A 1 90 ? -20.935 22.503 9.449 1.00 92.81 90 GLU A N 1
ATOM 697 C CA . GLU A 1 90 ? -21.900 23.420 10.066 1.00 92.81 90 GLU A CA 1
ATOM 698 C C . GLU A 1 90 ? -23.272 22.749 10.226 1.00 92.81 90 GLU A C 1
ATOM 700 O O . GLU A 1 90 ? -23.879 22.817 11.297 1.00 92.81 90 GLU A O 1
ATOM 705 N N . THR A 1 91 ? -23.744 22.044 9.196 1.00 93.88 91 THR A N 1
ATOM 706 C CA . THR A 1 91 ? -25.002 21.283 9.252 1.00 93.88 91 THR A CA 1
ATOM 707 C C . THR A 1 91 ? -24.946 20.186 10.318 1.00 93.88 91 THR A C 1
ATOM 709 O O . THR A 1 91 ? -25.843 20.099 11.155 1.00 93.88 91 THR A O 1
ATOM 712 N N . TYR A 1 92 ? -23.866 19.404 10.352 1.00 93.75 92 TYR A N 1
ATOM 713 C CA . TYR A 1 92 ? -23.646 18.330 11.322 1.00 93.75 92 TYR A CA 1
ATOM 714 C C . TYR A 1 92 ? -23.714 18.837 12.764 1.00 93.75 92 TYR A C 1
ATOM 716 O O . TYR A 1 92 ? -24.470 18.310 13.582 1.00 93.75 92 TYR A O 1
ATOM 724 N N . VAL A 1 93 ? -22.995 19.920 13.066 1.00 89.31 93 VAL A N 1
ATOM 725 C CA . VAL A 1 93 ? -23.013 20.552 14.392 1.00 89.31 93 VAL A CA 1
ATOM 726 C C . VAL A 1 93 ? -24.407 21.090 14.724 1.00 89.31 93 VAL A C 1
ATOM 728 O O . VAL A 1 93 ? -24.904 20.884 15.834 1.00 89.31 93 VAL A O 1
ATOM 731 N N . ASN A 1 94 ? -25.085 21.724 13.763 1.00 87.81 94 ASN A N 1
ATOM 732 C CA . ASN A 1 94 ? -26.444 22.240 13.948 1.00 87.81 94 ASN A CA 1
ATOM 733 C C . ASN A 1 94 ? -27.479 21.132 14.208 1.00 87.81 94 ASN A C 1
ATOM 735 O O . ASN A 1 94 ? -28.473 21.376 14.905 1.00 87.81 94 ASN A O 1
ATOM 739 N N . GLU A 1 95 ? -27.253 19.914 13.719 1.00 90.62 95 GLU A N 1
ATOM 740 C CA . GLU A 1 95 ? -28.103 18.748 13.985 1.00 90.62 95 GLU A CA 1
ATOM 741 C C . GLU A 1 95 ? -27.795 18.035 15.308 1.00 90.62 95 GLU A C 1
ATOM 743 O O . GLU A 1 95 ? -28.592 17.212 15.749 1.00 90.62 95 GLU A O 1
ATOM 748 N N . GLY A 1 96 ? -26.731 18.416 16.020 1.00 87.06 96 GLY A N 1
ATOM 749 C CA . GLY A 1 96 ? -26.354 17.779 17.288 1.00 87.06 96 GLY A CA 1
ATOM 750 C C . GLY A 1 96 ? -25.114 16.900 17.203 1.00 87.06 96 GLY A C 1
ATOM 751 O O . GLY A 1 96 ? -24.757 16.289 18.209 1.00 87.06 96 GLY A O 1
ATOM 752 N N . GLY A 1 97 ? -24.465 16.861 16.041 1.00 89.75 97 GLY A N 1
ATOM 753 C CA . GLY A 1 97 ? -23.246 16.109 15.807 1.00 89.75 97 GLY A CA 1
ATOM 754 C C . GLY A 1 97 ? -22.123 16.474 16.775 1.00 89.75 97 GLY A C 1
ATOM 755 O O . GLY A 1 97 ? -22.005 17.614 17.241 1.00 89.75 97 GLY A O 1
ATOM 756 N N . LEU A 1 98 ? -21.292 15.479 17.073 1.00 89.62 98 LEU A N 1
ATOM 757 C CA . LEU A 1 98 ? -20.159 15.599 17.979 1.00 89.62 98 LEU A CA 1
ATOM 758 C C . LEU A 1 98 ? -18.848 15.714 17.206 1.00 89.62 98 LEU A C 1
ATOM 760 O O . LEU A 1 98 ? -18.608 14.960 16.256 1.00 89.62 98 LEU A O 1
ATOM 764 N N . MET A 1 99 ? -17.989 16.635 17.643 1.00 90.69 99 MET A N 1
ATOM 765 C CA . MET A 1 99 ? -16.656 16.823 17.079 1.00 90.69 99 MET A CA 1
ATOM 766 C C . MET A 1 99 ? -15.571 16.722 18.144 1.00 90.69 99 MET A C 1
ATOM 768 O O . MET A 1 99 ? -15.736 17.214 19.258 1.00 90.69 99 MET A O 1
ATOM 772 N N . LEU A 1 100 ? -14.432 16.154 17.769 1.00 91.12 100 LEU A N 1
ATOM 773 C CA . LEU A 1 100 ? -13.207 16.158 18.554 1.00 91.12 100 LEU A CA 1
ATOM 774 C C . LEU A 1 100 ? -12.144 16.971 17.814 1.00 91.12 100 LEU A C 1
ATOM 776 O O . LEU A 1 100 ? -11.705 16.592 16.729 1.00 91.12 100 LEU A O 1
ATOM 780 N N . LEU A 1 101 ? -11.723 18.077 18.419 1.00 90.94 101 LEU A N 1
ATOM 781 C CA . LEU A 1 101 ? -10.593 18.872 17.954 1.00 90.94 101 LEU A CA 1
ATOM 782 C C . LEU A 1 101 ? -9.323 18.427 18.676 1.00 90.94 101 LEU A C 1
ATOM 784 O O . LEU A 1 101 ? -9.296 18.380 19.909 1.00 90.94 101 LEU A O 1
ATOM 788 N N . VAL A 1 102 ? -8.267 18.142 17.919 1.00 88.94 102 VAL A N 1
ATOM 789 C CA . VAL A 1 102 ? -6.966 17.705 18.433 1.00 88.94 102 VAL A CA 1
ATOM 790 C C . VAL A 1 102 ? -5.916 18.755 18.087 1.00 88.94 102 VAL A C 1
ATOM 792 O O . VAL A 1 102 ? -5.386 18.772 16.980 1.00 88.94 102 VAL A O 1
ATOM 795 N N . GLY A 1 103 ? -5.615 19.636 19.041 1.00 84.12 103 GLY A N 1
ATOM 796 C CA . GLY A 1 103 ? -4.546 20.635 18.948 1.00 84.12 103 GLY A CA 1
ATOM 797 C C . GLY A 1 103 ? -4.871 21.896 18.141 1.00 84.12 103 GLY A C 1
ATOM 798 O O . GLY A 1 103 ? -3.943 22.630 17.808 1.00 84.12 103 GLY A O 1
ATOM 799 N N . GLY A 1 104 ? -6.133 22.117 17.765 1.00 86.62 104 GLY A N 1
ATOM 800 C CA . GLY A 1 104 ? -6.570 23.319 17.052 1.00 86.62 104 GLY A CA 1
ATOM 801 C C . GLY A 1 104 ? -7.817 23.107 16.193 1.00 86.62 104 GLY A C 1
ATOM 802 O O . GLY A 1 104 ? -8.350 22.000 16.113 1.00 86.62 104 GLY A O 1
ATOM 803 N N . ALA A 1 105 ? -8.272 24.182 15.548 1.00 90.56 105 ALA A N 1
ATOM 804 C CA . ALA A 1 105 ? -9.361 24.173 14.572 1.00 90.56 105 ALA A CA 1
ATOM 805 C C . ALA A 1 105 ? -8.908 24.797 13.240 1.00 90.56 105 ALA A C 1
ATOM 807 O O . ALA A 1 105 ? -8.000 25.635 13.249 1.00 90.56 105 ALA A O 1
ATOM 808 N N . PRO A 1 106 ? -9.572 24.464 12.119 1.00 92.94 106 PRO A N 1
ATOM 809 C CA . PRO A 1 106 ? -9.342 25.139 10.849 1.00 92.94 106 PRO A CA 1
ATOM 810 C C . PRO A 1 106 ? -9.573 26.652 10.953 1.00 92.94 106 PRO A C 1
ATOM 812 O O . PRO A 1 106 ? -10.506 27.111 11.620 1.00 92.94 106 PRO A O 1
ATOM 815 N N . THR A 1 107 ? -8.745 27.432 10.258 1.00 93.19 107 THR A N 1
ATOM 816 C CA . THR A 1 107 ? -8.810 28.906 10.236 1.00 93.19 107 THR A CA 1
ATOM 817 C C . THR A 1 107 ? -9.198 29.456 8.865 1.00 93.19 107 THR A C 1
ATOM 819 O O . THR A 1 107 ? -9.642 30.605 8.756 1.00 93.19 107 THR A O 1
ATOM 822 N N . SER A 1 108 ? -9.082 28.628 7.823 1.00 95.00 108 SER A N 1
ATOM 823 C CA . SER A 1 108 ? -9.293 29.019 6.433 1.00 95.00 108 SER A CA 1
ATOM 824 C C . SER A 1 108 ? -10.337 28.163 5.721 1.00 95.00 108 SER A C 1
ATOM 826 O O . SER A 1 108 ? -10.509 26.977 6.007 1.00 95.00 108 SER A O 1
ATOM 828 N N . VAL A 1 109 ? -11.024 28.783 4.762 1.00 96.19 109 VAL A N 1
ATOM 829 C CA . VAL A 1 109 ? -11.888 28.112 3.786 1.00 96.19 109 VAL A CA 1
ATOM 830 C C . VAL A 1 109 ? -11.444 28.513 2.384 1.00 96.19 109 VAL A C 1
ATOM 832 O O . VAL A 1 109 ? -11.256 29.702 2.117 1.00 96.19 109 VAL A O 1
ATOM 835 N N . ASP A 1 110 ? -11.263 27.534 1.498 1.00 94.56 110 ASP A N 1
ATOM 836 C CA . ASP A 1 110 ? -10.770 27.719 0.125 1.00 94.56 110 ASP A CA 1
ATOM 837 C C . ASP A 1 110 ? -9.499 28.602 0.056 1.00 94.56 110 ASP A C 1
ATOM 839 O O . ASP A 1 110 ? -9.365 29.493 -0.789 1.00 94.56 110 ASP A O 1
ATOM 843 N N . GLY A 1 111 ? -8.571 28.387 0.996 1.00 92.06 111 GLY A N 1
ATOM 844 C CA . GLY A 1 111 ? -7.283 29.078 1.085 1.00 92.06 111 GLY A CA 1
ATOM 845 C C . GLY A 1 111 ? -7.351 30.511 1.622 1.00 92.06 111 GLY A C 1
ATOM 846 O O . GLY A 1 111 ? -6.383 31.261 1.487 1.00 92.06 111 GLY A O 1
ATOM 847 N N . LYS A 1 112 ? -8.485 30.934 2.195 1.00 93.62 112 LYS A N 1
ATOM 848 C CA . LYS A 1 112 ? -8.660 32.277 2.766 1.00 93.62 112 LYS A CA 1
ATOM 849 C C . LYS A 1 112 ? -9.133 32.200 4.206 1.00 93.62 112 LYS A C 1
ATOM 851 O O . LYS A 1 112 ? -10.061 31.452 4.504 1.00 93.62 112 LYS A O 1
ATOM 856 N N . GLU A 1 113 ? -8.565 33.046 5.066 1.00 94.38 113 GLU A N 1
ATOM 857 C CA . GLU A 1 113 ? -9.053 33.217 6.435 1.00 94.38 113 GLU A CA 1
ATOM 858 C C . GLU A 1 113 ? -10.565 33.470 6.439 1.00 94.38 113 GLU A C 1
ATOM 860 O O . GLU A 1 113 ? -11.074 34.342 5.722 1.00 94.38 113 GLU A O 1
ATOM 865 N N . ASN A 1 114 ? -11.288 32.711 7.260 1.00 93.44 114 ASN A N 1
ATOM 866 C CA . ASN A 1 114 ? -12.739 32.795 7.320 1.00 93.44 114 ASN A CA 1
ATOM 867 C C . ASN A 1 114 ? -13.218 32.906 8.768 1.00 93.44 114 ASN A C 1
ATOM 869 O O . ASN A 1 114 ? -13.337 31.922 9.495 1.00 93.44 114 ASN A O 1
ATOM 873 N N . SER A 1 115 ? -13.573 34.126 9.174 1.00 88.31 115 SER A N 1
ATOM 874 C CA . SER A 1 115 ? -14.052 34.413 10.531 1.00 88.31 115 SER A CA 1
ATOM 875 C C . SER A 1 115 ? -15.378 33.729 10.886 1.00 88.31 115 SER A C 1
ATOM 877 O O . SER A 1 115 ? -15.722 33.662 12.066 1.00 88.31 115 SER A O 1
ATOM 879 N N . ASN A 1 116 ? -16.123 33.186 9.912 1.00 86.56 116 ASN A N 1
ATOM 880 C CA . ASN A 1 116 ? -17.327 32.406 10.202 1.00 86.56 116 ASN A CA 1
ATOM 881 C C . ASN A 1 116 ? -17.015 31.042 10.826 1.00 86.56 116 ASN A C 1
ATOM 883 O O . ASN A 1 116 ? -17.880 30.517 11.524 1.00 86.56 116 ASN A O 1
ATOM 887 N N . LEU A 1 117 ? -15.800 30.502 10.664 1.00 88.44 117 LEU A N 1
ATOM 888 C CA . LEU A 1 117 ? -15.411 29.236 11.294 1.00 88.44 117 LEU A CA 1
ATOM 889 C C . LEU A 1 117 ? -15.479 29.300 12.825 1.00 88.44 117 LEU A C 1
ATOM 891 O O . LEU A 1 117 ? -15.779 28.295 13.456 1.00 88.44 117 LEU A O 1
ATOM 895 N N . ALA A 1 118 ? -15.343 30.485 13.430 1.00 85.12 118 ALA A N 1
ATOM 896 C CA . ALA A 1 118 ? -15.532 30.677 14.870 1.00 85.12 118 ALA A CA 1
ATOM 897 C C . ALA A 1 118 ? -16.963 30.362 15.360 1.00 85.12 118 ALA A C 1
ATOM 899 O O . ALA A 1 118 ? -17.175 30.168 16.555 1.00 85.12 118 ALA A O 1
ATOM 900 N N . LYS A 1 119 ? -17.956 30.322 14.457 1.00 83.31 119 LYS A N 1
ATOM 901 C CA . LYS A 1 119 ? -19.326 29.880 14.771 1.00 83.31 119 LYS A CA 1
ATOM 902 C C . LYS A 1 119 ? -19.442 28.357 14.811 1.00 83.31 119 LYS A C 1
ATOM 904 O O . LYS A 1 119 ? -20.242 27.842 15.582 1.00 83.31 119 LYS A O 1
ATOM 909 N N . ILE A 1 120 ? -18.652 27.668 13.987 1.00 86.44 120 ILE A N 1
ATOM 910 C CA . ILE A 1 120 ? -18.608 26.203 13.891 1.00 86.44 120 ILE A CA 1
ATOM 911 C C . ILE A 1 120 ? -17.717 25.632 15.003 1.00 86.44 120 ILE A C 1
ATOM 913 O O . ILE A 1 120 ? -18.063 24.639 15.638 1.00 86.44 120 ILE A O 1
ATOM 917 N N . PHE A 1 121 ? -16.597 26.304 15.280 1.00 87.12 121 PHE A N 1
ATOM 918 C CA . PHE A 1 121 ? -15.586 25.917 16.261 1.00 87.12 121 PHE A CA 1
ATOM 919 C C . PHE A 1 121 ? -15.455 26.998 17.349 1.00 87.12 121 PHE A C 1
ATOM 921 O O . PHE A 1 121 ? -14.507 27.786 17.332 1.00 87.12 121 PHE A O 1
ATOM 928 N N . PRO A 1 122 ? -16.414 27.106 18.286 1.00 76.25 122 PRO A N 1
ATOM 929 C CA . PRO A 1 122 ? -16.332 28.088 19.359 1.00 76.25 122 PRO A CA 1
ATOM 930 C C . PRO A 1 122 ? -15.250 27.703 20.378 1.00 76.25 122 PRO A C 1
ATOM 932 O O . PRO A 1 122 ? -15.224 26.574 20.859 1.00 76.25 122 PRO A O 1
ATOM 935 N N . ASN A 1 123 ? -14.407 28.671 20.761 1.00 76.69 123 ASN A N 1
ATOM 936 C CA . ASN A 1 123 ? -13.326 28.508 21.746 1.00 76.69 123 ASN A CA 1
ATOM 937 C C . ASN A 1 123 ? -12.434 27.276 21.471 1.00 76.69 123 ASN A C 1
ATOM 939 O O . ASN A 1 123 ? -12.340 26.395 22.332 1.00 76.69 123 ASN A O 1
ATOM 943 N N . PRO A 1 124 ? -11.818 27.177 20.276 1.00 77.19 124 PRO A N 1
ATOM 944 C CA . PRO A 1 124 ? -10.939 26.059 19.975 1.00 77.19 124 PRO A CA 1
ATOM 945 C C . PRO A 1 124 ? -9.730 26.077 20.927 1.00 77.19 124 PRO A C 1
ATOM 947 O O . PRO A 1 124 ? -9.316 27.155 21.363 1.00 77.19 124 PRO A O 1
ATOM 950 N N . PRO A 1 125 ? -9.167 24.911 21.275 1.00 73.44 125 PRO A N 1
ATOM 951 C CA . PRO A 1 125 ? -7.972 24.861 22.102 1.00 73.44 125 PRO A CA 1
ATOM 952 C C . PRO A 1 125 ? -6.781 25.443 21.328 1.00 73.44 125 PRO A C 1
ATOM 954 O O . PRO A 1 125 ? -6.541 25.042 20.191 1.00 73.44 125 PRO A O 1
ATOM 957 N N . ASP A 1 126 ? -6.022 26.351 21.951 1.00 68.31 126 ASP A N 1
ATOM 958 C CA . ASP A 1 126 ? -4.715 26.782 21.424 1.00 68.31 126 ASP A CA 1
ATOM 959 C C . ASP A 1 126 ? -3.707 25.611 21.464 1.00 68.31 126 ASP A C 1
ATOM 961 O O . ASP A 1 126 ? -2.902 25.429 20.554 1.00 68.31 126 ASP A O 1
ATOM 965 N N . GLU A 1 127 ? -3.792 24.786 22.515 1.00 67.25 127 GLU A N 1
ATOM 966 C CA . GLU A 1 127 ? -3.062 23.530 22.717 1.00 67.25 127 GLU A CA 1
ATOM 967 C C . GLU A 1 127 ? -3.984 22.506 23.412 1.00 67.25 127 GLU A C 1
ATOM 969 O O . GLU A 1 127 ? -4.887 22.882 24.163 1.00 67.25 127 GLU A O 1
ATOM 974 N N . GLY A 1 128 ? -3.756 21.205 23.194 1.00 72.31 128 GLY A N 1
ATOM 975 C CA . GLY A 1 128 ? -4.560 20.127 23.794 1.00 72.31 128 GLY A CA 1
ATOM 976 C C . GLY A 1 128 ? -5.807 19.761 22.983 1.00 72.31 128 GLY A C 1
ATOM 977 O O . GLY A 1 128 ? -5.890 20.053 21.791 1.00 72.31 128 GLY A O 1
ATOM 978 N N . GLN A 1 129 ? -6.764 19.057 23.592 1.00 80.19 129 GLN A N 1
ATOM 979 C CA . GLN A 1 129 ? -7.915 18.497 22.877 1.00 80.19 129 GLN A CA 1
ATOM 980 C C . GLN A 1 129 ? -9.241 19.007 23.444 1.00 80.19 129 GLN A C 1
ATOM 982 O O . GLN A 1 129 ? -9.369 19.300 24.635 1.00 80.19 129 GLN A O 1
ATOM 987 N N . SER A 1 130 ? -10.248 19.159 22.586 1.00 80.00 130 SER A N 1
ATOM 988 C CA . SER A 1 130 ? -11.575 19.636 22.989 1.00 80.00 130 SER A CA 1
ATOM 989 C C . SER A 1 130 ? -12.673 18.867 22.283 1.00 80.00 130 SER A C 1
ATOM 991 O O . SER A 1 130 ? -12.693 18.764 21.056 1.00 80.00 130 SER A O 1
ATOM 993 N N . LEU A 1 131 ? -13.608 18.359 23.081 1.00 77.00 131 LEU A N 1
ATOM 994 C CA . LEU A 1 131 ? -14.839 17.764 22.589 1.00 77.00 131 LEU A CA 1
ATOM 995 C C . LEU A 1 131 ? -15.907 18.859 22.465 1.00 77.00 131 LEU A C 1
ATOM 997 O O . LEU A 1 131 ? -16.178 19.575 23.431 1.00 77.00 131 LEU A O 1
ATOM 1001 N N . LEU A 1 132 ? -16.506 18.990 21.283 1.00 75.38 132 LEU A N 1
ATOM 1002 C CA . LEU A 1 132 ? -17.505 20.005 20.959 1.00 75.38 132 LEU A CA 1
ATOM 1003 C C . LEU A 1 132 ? -18.849 19.355 20.620 1.00 75.38 132 LEU A C 1
ATOM 1005 O O . LEU A 1 132 ? -18.939 18.505 19.738 1.00 75.38 132 LEU A O 1
ATOM 1009 N N . THR A 1 133 ? -19.905 19.813 21.293 1.00 63.97 133 THR A N 1
ATOM 1010 C CA . THR A 1 133 ? -21.312 19.517 20.969 1.00 63.97 133 THR A CA 1
ATOM 1011 C C . THR A 1 133 ? -22.047 20.809 20.599 1.00 63.97 133 THR A C 1
ATOM 1013 O O . THR A 1 133 ? -21.614 21.904 20.975 1.00 63.97 133 THR A O 1
ATOM 1016 N N . LYS A 1 134 ? -23.200 20.671 19.927 1.00 51.34 134 LYS A N 1
ATOM 1017 C CA . LYS A 1 134 ? -24.120 21.740 19.483 1.00 51.34 134 LYS A CA 1
ATOM 1018 C C . LYS A 1 134 ? -24.346 22.903 20.454 1.00 51.34 134 LYS A C 1
ATOM 1020 O O . LYS A 1 134 ? -24.561 24.025 20.008 1.00 51.34 134 LYS A O 1
ATOM 1025 N N . ASP A 1 135 ? -24.307 22.682 21.765 1.00 51.31 135 ASP A N 1
ATOM 1026 C CA . ASP A 1 135 ? -24.614 23.756 22.711 1.00 51.31 135 ASP A CA 1
ATOM 1027 C C . ASP A 1 135 ? -23.467 24.756 22.914 1.00 51.31 135 ASP A C 1
ATOM 1029 O O . ASP A 1 135 ? -23.687 25.764 23.587 1.00 51.31 135 ASP A O 1
ATOM 1033 N N . GLY A 1 136 ? -22.240 24.493 22.433 1.00 49.22 136 GLY A N 1
ATOM 1034 C CA . GLY A 1 136 ? -21.055 25.351 22.652 1.00 49.22 136 GLY A CA 1
ATOM 1035 C C . GLY A 1 136 ? -20.682 25.597 24.132 1.00 49.22 136 GLY A C 1
ATOM 1036 O O . GLY A 1 136 ? -19.633 26.156 24.431 1.00 49.22 136 GLY A O 1
ATOM 1037 N N . ASN A 1 137 ? -21.531 25.150 25.065 1.00 44.94 137 ASN A N 1
ATOM 1038 C CA . ASN A 1 137 ? -21.482 25.342 26.513 1.00 44.94 137 ASN A CA 1
ATOM 1039 C C . ASN A 1 137 ? -20.937 24.116 27.256 1.00 44.94 137 ASN A C 1
ATOM 1041 O O . ASN A 1 137 ? -20.718 24.176 28.465 1.00 44.94 137 ASN A O 1
ATOM 1045 N N . LYS A 1 138 ? -20.716 23.003 26.552 1.00 50.69 138 LYS A N 1
ATOM 1046 C CA . LYS A 1 138 ? -19.952 21.853 27.040 1.00 50.69 138 LYS A CA 1
ATOM 1047 C C . LYS A 1 138 ? -18.765 21.630 26.111 1.00 50.69 138 LYS A C 1
ATOM 1049 O O . LYS A 1 138 ? -18.722 20.641 25.391 1.00 50.69 138 LYS A O 1
ATOM 1054 N N . SER A 1 139 ? -17.834 22.582 26.110 1.00 55.59 139 SER A N 1
ATOM 1055 C CA . SER A 1 139 ? -16.450 22.241 25.794 1.00 55.59 139 SER A CA 1
ATOM 1056 C C . SER A 1 139 ? -15.903 21.532 27.026 1.00 55.59 139 SER A C 1
ATOM 1058 O O . SER A 1 139 ? -15.791 22.135 28.097 1.00 55.59 139 SER A O 1
ATOM 1060 N N . SER A 1 140 ? -15.672 20.228 26.916 1.00 65.12 140 SER A N 1
ATOM 1061 C CA . SER A 1 140 ? -14.832 19.526 27.879 1.00 65.12 140 SER A CA 1
ATOM 1062 C C . SER A 1 140 ? -13.440 19.456 27.282 1.00 65.12 140 SER A C 1
ATOM 1064 O O . SER A 1 140 ? -13.223 18.757 26.288 1.00 65.12 140 SER A O 1
ATOM 1066 N N . THR A 1 141 ? -12.514 20.198 27.881 1.00 69.62 141 THR A N 1
ATOM 1067 C CA . THR A 1 141 ? -11.092 20.007 27.624 1.00 69.62 141 THR A CA 1
ATOM 1068 C C . THR A 1 141 ? -10.732 18.581 28.013 1.00 69.62 141 THR A C 1
ATOM 1070 O O . THR A 1 141 ? -11.103 18.108 29.090 1.00 69.62 141 THR A O 1
ATOM 1073 N N . ILE A 1 142 ? -10.049 17.890 27.111 1.00 72.19 142 ILE A N 1
ATOM 1074 C CA . ILE A 1 142 ? -9.432 16.607 27.403 1.00 72.19 142 ILE A CA 1
ATOM 1075 C C . ILE A 1 142 ? -7.950 16.914 27.599 1.00 72.19 142 ILE A C 1
ATOM 1077 O O . ILE A 1 142 ? -7.298 17.441 26.704 1.00 72.19 142 ILE A O 1
ATOM 1081 N N . ASP A 1 143 ? -7.450 16.677 28.813 1.00 70.38 143 ASP A N 1
ATOM 1082 C CA . ASP A 1 143 ? -6.142 17.203 29.237 1.00 70.38 143 ASP A CA 1
ATOM 1083 C C . ASP A 1 143 ? -4.935 16.429 28.664 1.00 70.38 143 ASP A C 1
ATOM 1085 O O . ASP A 1 143 ? -3.794 16.773 28.971 1.00 70.38 143 ASP A O 1
ATOM 1089 N N . SER A 1 144 ? -5.160 15.351 27.901 1.00 74.44 144 SER A N 1
ATOM 1090 C CA . SER A 1 144 ? -4.102 14.552 27.270 1.00 74.44 144 SER A CA 1
ATOM 1091 C C . SER A 1 144 ? -4.619 13.685 26.115 1.00 74.44 144 SER A C 1
ATOM 1093 O O . SER A 1 144 ? -5.786 13.296 26.087 1.00 74.44 144 SER A O 1
ATOM 1095 N N . GLU A 1 145 ? -3.721 13.305 25.199 1.00 74.50 145 GLU A N 1
ATOM 1096 C CA . GLU A 1 145 ? -4.015 12.331 24.133 1.00 74.50 145 GLU A CA 1
ATOM 1097 C C . GLU A 1 145 ? -4.421 10.959 24.693 1.00 74.50 145 GLU A C 1
ATOM 1099 O O . GLU A 1 145 ? -5.321 10.324 24.160 1.00 74.50 145 GLU A O 1
ATOM 1104 N N . GLU A 1 146 ? -3.829 10.534 25.813 1.00 80.88 146 GLU A N 1
ATOM 1105 C CA . GLU A 1 146 ? -4.197 9.295 26.517 1.00 80.88 146 GLU A CA 1
ATOM 1106 C C . GLU A 1 146 ? -5.676 9.292 26.927 1.00 80.88 146 GLU A C 1
ATOM 1108 O O . GLU A 1 146 ? -6.406 8.356 26.626 1.00 80.88 146 GLU A O 1
ATOM 1113 N N . LYS A 1 147 ? -6.172 10.395 27.501 1.00 82.31 147 LYS A N 1
ATOM 1114 C CA . LYS A 1 147 ? -7.593 10.514 27.855 1.00 82.31 147 LYS A CA 1
ATOM 1115 C C . LYS A 1 147 ? -8.507 10.558 26.628 1.00 82.31 147 LYS A C 1
ATOM 1117 O O . LYS A 1 147 ? -9.668 10.168 26.726 1.00 82.31 147 LYS A O 1
ATOM 1122 N N . VAL A 1 148 ? -8.020 11.070 25.491 1.00 84.12 148 VAL A N 1
ATOM 1123 C CA . VAL A 1 148 ? -8.764 11.013 24.223 1.00 84.12 148 VAL A CA 1
ATOM 1124 C C . VAL A 1 148 ? -8.917 9.565 23.785 1.00 84.12 148 VAL A C 1
ATOM 1126 O O . VAL A 1 148 ? -10.018 9.154 23.437 1.00 84.12 148 VAL A O 1
ATOM 1129 N N . ILE A 1 149 ? -7.835 8.796 23.826 1.00 86.75 149 ILE A N 1
ATOM 1130 C CA . ILE A 1 149 ? -7.838 7.374 23.485 1.00 86.75 149 ILE A CA 1
ATOM 1131 C C . ILE A 1 149 ? -8.785 6.610 24.408 1.00 86.75 149 ILE A C 1
ATOM 1133 O O . ILE A 1 149 ? -9.658 5.910 23.902 1.00 86.75 149 ILE A O 1
ATOM 1137 N N . ASP A 1 150 ? -8.682 6.811 25.724 1.00 85.94 150 ASP A N 1
ATOM 1138 C CA . ASP A 1 150 ? -9.567 6.179 26.707 1.00 85.94 150 ASP A CA 1
ATOM 1139 C C . ASP A 1 150 ? -11.041 6.466 26.397 1.00 85.94 150 ASP A C 1
ATOM 1141 O O . ASP A 1 150 ? -11.868 5.556 26.394 1.00 85.94 150 ASP A O 1
ATOM 1145 N N . PHE A 1 151 ? -11.369 7.728 26.089 1.00 87.00 151 PHE A N 1
ATOM 1146 C CA . PHE A 1 151 ? -12.717 8.144 25.696 1.00 87.00 151 PHE A CA 1
ATOM 1147 C C . PHE A 1 151 ? -13.181 7.456 24.406 1.00 87.00 151 PHE A C 1
ATOM 1149 O O . PHE A 1 151 ? -14.306 6.957 24.333 1.00 87.00 151 PHE A O 1
ATOM 1156 N N . LEU A 1 152 ? -12.326 7.415 23.381 1.00 89.81 152 LEU A N 1
ATOM 1157 C CA . LEU A 1 152 ? -12.654 6.791 22.100 1.00 89.81 152 LEU A CA 1
ATOM 1158 C C . LEU A 1 152 ? -12.886 5.284 22.264 1.00 89.81 152 LEU A C 1
ATOM 1160 O O . LEU A 1 152 ? -13.869 4.754 21.749 1.00 89.81 152 LEU A O 1
ATOM 1164 N N . GLN A 1 153 ? -12.038 4.610 23.039 1.00 88.19 153 GLN A N 1
ATOM 1165 C CA . GLN A 1 153 ? -12.191 3.192 23.350 1.00 88.19 153 GLN A CA 1
ATOM 1166 C C . GLN A 1 153 ? -13.435 2.906 24.198 1.00 88.19 153 GLN A C 1
ATOM 1168 O O . GLN A 1 153 ? -14.111 1.896 23.990 1.00 88.19 153 GLN A O 1
ATOM 1173 N N . SER A 1 154 ? -13.752 3.765 25.170 1.00 86.75 154 SER A N 1
ATOM 1174 C CA . SER A 1 154 ? -14.882 3.526 26.068 1.00 86.75 154 SER A CA 1
ATOM 1175 C C . SER A 1 154 ? -16.229 3.699 25.374 1.00 86.75 154 SER A C 1
ATOM 1177 O O . SER A 1 154 ? -17.137 2.906 25.634 1.00 86.75 154 SER A O 1
ATOM 1179 N N . GLU A 1 155 ? -16.346 4.721 24.522 1.00 86.56 155 GLU A N 1
ATOM 1180 C CA . GLU A 1 155 ? -17.612 5.141 23.911 1.00 86.56 155 GLU A CA 1
ATOM 1181 C C . GLU A 1 155 ? -17.853 4.541 22.518 1.00 86.56 155 GLU A C 1
ATOM 1183 O O . GLU A 1 155 ? -19.008 4.304 22.170 1.00 86.56 155 GLU A O 1
ATOM 1188 N N . TYR A 1 156 ? -16.803 4.289 21.723 1.00 87.75 156 TYR A N 1
ATOM 1189 C CA . TYR A 1 156 ? -16.954 3.972 20.292 1.00 87.75 156 TYR A CA 1
ATOM 1190 C C . TYR A 1 156 ? -16.361 2.632 19.849 1.00 87.75 156 TYR A C 1
ATOM 1192 O O . TYR A 1 156 ? -16.618 2.228 18.718 1.00 87.75 156 TYR A O 1
ATOM 1200 N N . ALA A 1 157 ? -15.579 1.936 20.680 1.00 89.06 157 ALA A N 1
ATOM 1201 C CA . ALA A 1 157 ? -14.956 0.687 20.248 1.00 89.06 157 ALA A CA 1
ATOM 1202 C C . ALA A 1 157 ? -15.949 -0.483 20.234 1.00 89.06 157 ALA A C 1
ATOM 1204 O O . ALA A 1 157 ? -16.559 -0.814 21.258 1.00 89.06 157 ALA A O 1
ATOM 1205 N N . SER A 1 158 ? -16.033 -1.159 19.088 1.00 90.25 158 SER A N 1
ATOM 1206 C CA . SER A 1 158 ? -16.794 -2.406 18.931 1.00 90.25 158 SER A CA 1
ATOM 1207 C C . SER A 1 158 ? -16.154 -3.557 19.716 1.00 90.25 158 SER A C 1
ATOM 1209 O O . SER A 1 158 ? -16.840 -4.402 20.293 1.00 90.25 158 SER A O 1
ATOM 1211 N N . ILE A 1 159 ? -14.819 -3.564 19.764 1.00 95.12 159 ILE A N 1
ATOM 1212 C CA . ILE A 1 159 ? -13.990 -4.525 20.490 1.00 95.12 159 ILE A CA 1
ATOM 1213 C C . ILE A 1 159 ? -13.147 -3.765 21.505 1.00 95.12 159 ILE A C 1
ATOM 1215 O O . ILE A 1 159 ? -12.424 -2.835 21.156 1.00 95.12 159 ILE A O 1
ATOM 1219 N N . LYS A 1 160 ? -13.202 -4.178 22.771 1.00 94.62 160 LYS A N 1
ATOM 1220 C CA . LYS A 1 160 ? -12.407 -3.549 23.831 1.00 94.62 160 LYS A CA 1
ATOM 1221 C C . LYS A 1 160 ? -11.146 -4.352 24.079 1.00 94.62 160 LYS A C 1
ATOM 1223 O O . LYS A 1 160 ? -11.216 -5.570 24.218 1.00 94.62 160 LYS A O 1
ATOM 1228 N N . PHE A 1 161 ? -10.019 -3.662 24.199 1.00 94.56 161 PHE A N 1
ATOM 1229 C CA . PHE A 1 161 ? -8.717 -4.245 24.511 1.00 94.56 161 PHE A CA 1
ATOM 1230 C C . PHE A 1 161 ? -8.273 -3.758 25.895 1.00 94.56 161 PHE A C 1
ATOM 1232 O O . PHE A 1 161 ? -7.537 -2.780 25.984 1.00 94.56 161 PHE A O 1
ATOM 1239 N N . PRO A 1 162 ? -8.755 -4.374 26.995 1.00 90.19 162 PRO A N 1
ATOM 1240 C CA . PRO A 1 162 ? -8.395 -3.946 28.349 1.00 90.19 162 PRO A CA 1
ATOM 1241 C C . PRO A 1 162 ? -6.895 -4.064 28.647 1.00 90.19 162 PRO A C 1
ATOM 1243 O O . PRO A 1 162 ? -6.397 -3.376 29.533 1.00 90.19 162 PRO A O 1
ATOM 1246 N N . GLU A 1 163 ? -6.185 -4.942 27.936 1.00 88.75 163 GLU A N 1
ATOM 1247 C CA . GLU A 1 163 ? -4.742 -5.108 28.062 1.00 88.75 163 GLU A CA 1
ATOM 1248 C C . GLU A 1 163 ? -4.149 -5.653 26.758 1.00 88.75 163 GLU A C 1
ATOM 1250 O O . GLU A 1 163 ? -4.625 -6.656 26.222 1.00 88.75 163 GLU A O 1
ATOM 1255 N N . HIS A 1 164 ? -3.056 -5.052 26.292 1.00 91.31 164 HIS A N 1
ATOM 1256 C CA . HIS A 1 164 ? -2.128 -5.670 25.349 1.00 91.31 164 HIS A CA 1
ATOM 1257 C C . HIS A 1 164 ? -0.703 -5.182 25.615 1.00 91.31 164 HIS A C 1
ATOM 1259 O O . HIS A 1 164 ? -0.484 -4.035 25.992 1.00 91.31 164 HIS A O 1
ATOM 1265 N N . ASN A 1 165 ? 0.273 -6.067 25.433 1.00 94.31 165 ASN A N 1
ATOM 1266 C CA . ASN A 1 165 ? 1.679 -5.812 25.722 1.00 94.31 165 ASN A CA 1
ATOM 1267 C C . ASN A 1 165 ? 2.580 -6.430 24.651 1.00 94.31 165 ASN A C 1
ATOM 1269 O O . ASN A 1 165 ? 2.289 -7.511 24.130 1.00 94.31 165 ASN A O 1
ATOM 1273 N N . GLY A 1 166 ? 3.725 -5.780 24.426 1.00 92.94 166 GLY A N 1
ATOM 1274 C CA . GLY A 1 166 ? 4.730 -6.193 23.446 1.00 92.94 166 GLY A CA 1
ATOM 1275 C C . GLY A 1 166 ? 4.316 -5.887 22.007 1.00 92.94 166 GLY A C 1
ATOM 1276 O O . GLY A 1 166 ? 3.138 -5.678 21.723 1.00 92.94 166 GLY A O 1
ATOM 1277 N N . GLY A 1 167 ? 5.298 -5.866 21.105 1.00 92.88 167 GLY A N 1
ATOM 1278 C CA . GLY A 1 167 ? 5.102 -5.775 19.658 1.00 92.88 167 GLY A CA 1
ATOM 1279 C C . GLY A 1 167 ? 4.183 -4.647 19.158 1.00 92.88 167 GLY A C 1
ATOM 1280 O O . GLY A 1 167 ? 3.972 -3.628 19.816 1.00 92.88 167 GLY A O 1
ATOM 1281 N N . LYS A 1 168 ? 3.654 -4.816 17.940 1.00 95.81 168 LYS A N 1
ATOM 1282 C CA . LYS A 1 168 ? 2.730 -3.875 17.286 1.00 95.81 168 LYS A CA 1
ATOM 1283 C C . LYS A 1 168 ? 1.465 -4.609 16.864 1.00 95.81 168 LYS A C 1
ATOM 1285 O O . LYS A 1 168 ? 1.478 -5.353 15.882 1.00 95.81 168 LYS A O 1
ATOM 1290 N N . LEU A 1 169 ? 0.389 -4.389 17.614 1.00 97.00 169 LEU A N 1
ATOM 1291 C CA . LEU A 1 169 ? -0.915 -4.994 17.368 1.00 97.00 169 LEU A CA 1
ATOM 1292 C C . LEU A 1 169 ? -1.792 -4.085 16.510 1.00 97.00 169 LEU A C 1
ATOM 1294 O O . LEU A 1 169 ? -2.023 -2.927 16.856 1.00 97.00 169 LEU A O 1
ATOM 1298 N N . PHE A 1 170 ? -2.344 -4.651 15.445 1.00 96.81 170 PHE A N 1
ATOM 1299 C CA . PHE A 1 170 ? -3.419 -4.055 14.662 1.00 96.81 170 PHE A CA 1
ATOM 1300 C C . PHE A 1 170 ? -4.616 -4.999 14.647 1.00 96.81 170 PHE A C 1
ATOM 1302 O O . PHE A 1 170 ? -4.443 -6.222 14.695 1.00 96.81 170 PHE A O 1
ATOM 1309 N N . HIS A 1 171 ? -5.819 -4.441 14.531 1.00 96.88 171 HIS A N 1
ATOM 1310 C CA . HIS A 1 171 ? -7.031 -5.229 14.379 1.00 96.88 171 HIS A CA 1
ATOM 1311 C C . HIS A 1 171 ? -7.925 -4.715 13.251 1.00 96.88 171 HIS A C 1
ATOM 1313 O O . HIS A 1 171 ? -7.855 -3.556 12.844 1.00 96.88 171 HIS A O 1
ATOM 1319 N N . GLN A 1 172 ? -8.780 -5.603 12.756 1.00 96.50 172 GLN A N 1
ATOM 1320 C CA . GLN A 1 172 ? -9.949 -5.255 11.961 1.00 96.50 172 GLN A CA 1
ATOM 1321 C C . GLN A 1 172 ? -11.136 -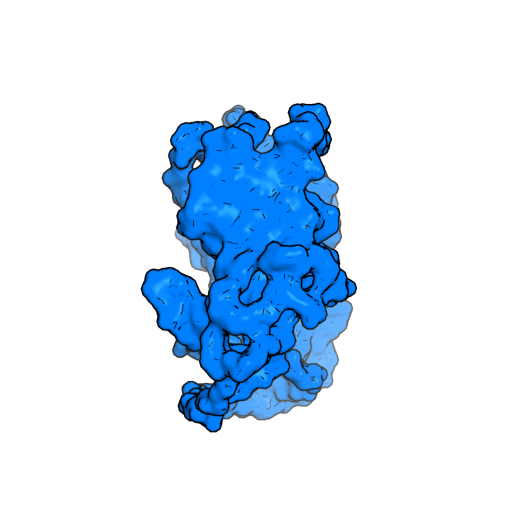6.034 12.508 1.00 96.50 172 GLN A C 1
ATOM 1323 O O . GLN A 1 172 ? -11.091 -7.265 12.577 1.00 96.50 172 GLN A O 1
ATOM 1328 N N . PHE A 1 173 ? -12.206 -5.319 12.836 1.00 96.31 173 PHE A N 1
ATOM 1329 C CA . PHE A 1 173 ? -13.488 -5.922 13.150 1.00 96.31 173 PHE A CA 1
ATOM 1330 C C . PHE A 1 173 ? -14.460 -5.758 11.980 1.00 96.31 173 PHE A C 1
ATOM 1332 O O . PHE A 1 173 ? -14.554 -4.696 11.364 1.00 96.31 173 PHE A O 1
ATOM 1339 N N . ARG A 1 174 ? -15.177 -6.831 11.646 1.00 95.31 174 ARG A N 1
ATOM 1340 C CA . ARG A 1 174 ? -16.301 -6.807 10.710 1.00 95.31 174 ARG A CA 1
ATOM 1341 C C . ARG A 1 174 ? -17.539 -7.314 11.416 1.00 95.31 174 ARG A C 1
ATOM 1343 O O . ARG A 1 174 ? -17.596 -8.479 11.801 1.00 95.31 174 ARG A O 1
ATOM 1350 N N . GLU A 1 175 ? -18.531 -6.449 11.518 1.00 93.00 175 GLU A N 1
ATOM 1351 C CA . GLU A 1 175 ? -19.856 -6.807 12.000 1.00 93.00 175 GLU A CA 1
ATOM 1352 C C . GLU A 1 175 ? -20.655 -7.488 10.878 1.00 93.00 175 GLU A C 1
ATOM 1354 O O . GLU A 1 175 ? -20.695 -7.021 9.736 1.00 93.00 175 GLU A O 1
ATOM 1359 N N . LEU A 1 176 ? -21.261 -8.626 11.200 1.00 93.69 176 LEU A N 1
ATOM 1360 C CA . LEU A 1 176 ? -22.196 -9.375 10.365 1.00 93.69 176 LEU A CA 1
ATOM 1361 C C . LEU A 1 176 ? -23.555 -9.398 11.077 1.00 93.69 176 LEU A C 1
ATOM 1363 O O . LEU A 1 176 ? -23.663 -9.021 12.236 1.00 93.69 176 LEU A O 1
ATOM 1367 N N . GLN A 1 177 ? -24.599 -9.883 10.403 1.00 88.12 177 GLN A N 1
ATOM 1368 C CA . GLN A 1 177 ? -25.968 -9.826 10.931 1.00 88.12 177 GLN A CA 1
ATOM 1369 C C . GLN A 1 177 ? -26.127 -10.427 12.344 1.00 88.12 177 GLN A C 1
ATOM 1371 O O . GLN A 1 177 ? -26.761 -9.807 13.187 1.00 88.12 177 GLN A O 1
ATOM 1376 N N . ASP A 1 178 ? -25.545 -11.607 12.594 1.00 88.19 178 ASP A N 1
ATOM 1377 C CA . ASP A 1 178 ? -25.676 -12.332 13.873 1.00 88.19 178 ASP A CA 1
ATOM 1378 C C . ASP A 1 178 ? -24.313 -12.731 14.481 1.00 88.19 178 ASP A C 1
ATOM 1380 O O . ASP A 1 178 ? -24.231 -13.578 15.380 1.00 88.19 178 ASP A O 1
ATOM 1384 N N . SER A 1 179 ? -23.220 -12.171 13.952 1.00 94.81 179 SER A N 1
ATOM 1385 C CA . SER A 1 179 ? -21.850 -12.505 14.355 1.00 94.81 179 SER A CA 1
ATOM 1386 C C . SER A 1 179 ? -20.859 -11.399 13.997 1.00 94.81 179 SER A C 1
ATOM 1388 O O . SER A 1 179 ? -21.202 -10.447 13.308 1.00 94.81 179 SER A O 1
ATOM 1390 N N . GLY A 1 180 ? -19.614 -11.534 14.431 1.00 96.81 180 GLY A N 1
ATOM 1391 C CA . GLY A 1 180 ? -18.519 -10.651 14.066 1.00 96.81 180 GLY A CA 1
ATOM 1392 C C . GLY A 1 180 ? -17.264 -11.431 13.703 1.00 96.81 180 GLY A C 1
ATOM 1393 O O . GLY A 1 180 ? -17.068 -12.568 14.138 1.00 96.81 180 GLY A O 1
ATOM 1394 N N . LEU A 1 181 ? -16.404 -10.818 12.898 1.00 97.88 181 LEU A N 1
ATOM 1395 C CA . LEU A 1 181 ? -15.071 -11.322 12.584 1.00 97.88 181 LEU A CA 1
ATOM 1396 C C . LEU A 1 181 ? -14.033 -10.341 13.111 1.00 97.88 181 LEU A C 1
ATOM 1398 O O . LEU A 1 181 ? -14.013 -9.189 12.688 1.00 97.88 181 LEU A O 1
ATOM 1402 N N . LEU A 1 182 ? -13.165 -10.807 14.003 1.00 98.19 182 LEU A N 1
ATOM 1403 C CA . LEU A 1 182 ? -12.051 -10.036 14.541 1.00 98.19 182 LEU A CA 1
ATOM 1404 C C . LEU A 1 182 ? -10.738 -10.624 14.032 1.00 98.19 182 LEU A C 1
ATOM 1406 O O . LEU A 1 182 ? -10.335 -11.709 14.449 1.00 98.19 182 LEU A O 1
ATOM 1410 N N . LEU A 1 183 ? -10.071 -9.903 13.137 1.00 98.12 183 LEU A N 1
ATOM 1411 C CA . LEU A 1 183 ? -8.704 -10.198 12.729 1.00 98.12 183 LEU A CA 1
ATOM 1412 C C . LEU A 1 183 ? -7.742 -9.423 13.625 1.00 98.12 183 LEU A C 1
ATOM 1414 O O . LEU A 1 183 ? -7.854 -8.204 13.721 1.00 98.12 183 LEU A O 1
ATOM 1418 N N . LEU A 1 184 ? -6.782 -10.119 14.225 1.00 97.69 184 LEU A N 1
ATOM 1419 C CA . LEU A 1 184 ? -5.642 -9.534 14.923 1.00 97.69 184 LEU A CA 1
ATOM 1420 C C . LEU A 1 184 ? -4.358 -9.840 14.155 1.00 97.69 184 LEU A C 1
ATOM 1422 O O . LEU A 1 184 ? -4.145 -10.985 13.750 1.00 97.69 184 LEU A O 1
ATOM 1426 N N . CYS A 1 185 ? -3.485 -8.847 14.019 1.00 97.44 185 CYS A N 1
ATOM 1427 C CA . CYS A 1 185 ? -2.187 -8.977 13.366 1.00 97.44 185 CYS A CA 1
ATOM 1428 C C . CYS A 1 185 ? -1.089 -8.360 14.233 1.00 97.44 185 CYS A C 1
ATOM 1430 O O . CYS A 1 185 ? -1.151 -7.180 14.581 1.00 97.44 185 CYS A O 1
ATOM 1432 N N . ASN A 1 186 ? -0.058 -9.146 14.531 1.00 96.75 186 ASN A N 1
ATOM 1433 C CA . ASN A 1 186 ? 1.199 -8.655 15.070 1.00 96.75 186 ASN A CA 1
ATOM 1434 C C . ASN A 1 186 ? 2.153 -8.351 13.912 1.00 96.75 186 ASN A C 1
ATOM 1436 O O . ASN A 1 186 ? 2.617 -9.263 13.230 1.00 96.75 186 ASN A O 1
ATOM 1440 N N . THR A 1 187 ? 2.466 -7.077 13.691 1.00 96.50 187 THR A N 1
ATOM 1441 C CA . THR A 1 187 ? 3.380 -6.666 12.613 1.00 96.50 187 THR A CA 1
ATOM 1442 C C . THR A 1 187 ? 4.838 -6.567 13.065 1.00 96.50 187 THR A C 1
ATOM 1444 O O . THR A 1 187 ? 5.687 -6.154 12.276 1.00 96.50 187 THR A O 1
ATOM 1447 N N . SER A 1 188 ? 5.154 -6.878 14.326 1.00 95.44 188 SER A N 1
ATOM 1448 C CA . SER A 1 188 ? 6.544 -6.942 14.791 1.00 95.44 188 SER A CA 1
ATOM 1449 C C . SER A 1 188 ? 7.227 -8.208 14.281 1.00 95.44 188 SER A C 1
ATOM 1451 O O . SER A 1 188 ? 6.652 -9.293 14.325 1.00 95.44 188 SER A O 1
ATOM 1453 N N . ALA A 1 189 ? 8.465 -8.066 13.805 1.00 91.94 189 ALA A N 1
ATOM 1454 C CA . ALA A 1 189 ? 9.240 -9.165 13.225 1.00 91.94 18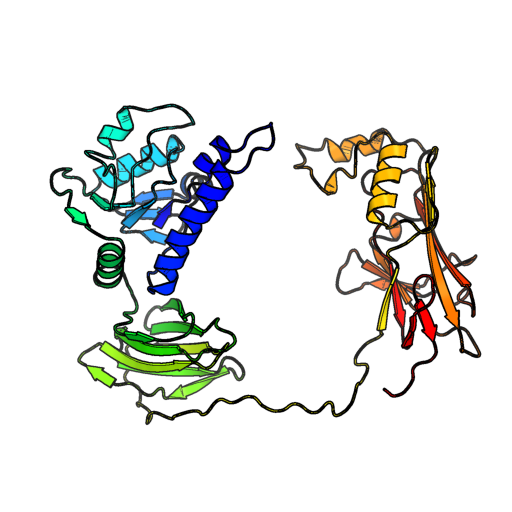9 ALA A CA 1
ATOM 1455 C C . ALA A 1 189 ? 9.943 -10.040 14.278 1.00 91.94 189 ALA A C 1
ATOM 1457 O O . ALA A 1 189 ? 10.344 -11.162 13.975 1.00 91.94 189 ALA A O 1
ATOM 1458 N N . ASP A 1 190 ? 10.078 -9.544 15.506 1.00 91.44 190 ASP A N 1
ATOM 1459 C CA . ASP A 1 190 ? 10.899 -10.127 16.570 1.00 91.44 190 ASP A CA 1
ATOM 1460 C C . ASP A 1 190 ? 10.243 -10.131 17.963 1.00 91.44 190 ASP A C 1
ATOM 1462 O O . ASP A 1 190 ? 10.768 -10.753 18.884 1.00 91.44 190 ASP A O 1
ATOM 1466 N N . GLU A 1 191 ? 9.076 -9.506 18.126 1.00 93.69 191 GLU A N 1
ATOM 1467 C CA . GLU A 1 191 ? 8.365 -9.435 19.406 1.00 93.69 191 GLU A CA 1
ATOM 1468 C C . GLU A 1 191 ? 7.025 -10.170 19.368 1.00 93.69 191 GLU A C 1
ATOM 1470 O O . GLU A 1 191 ? 6.265 -10.040 18.411 1.00 93.69 191 GLU A O 1
ATOM 1475 N N . THR A 1 192 ? 6.712 -10.901 20.439 1.00 94.19 192 THR A N 1
ATOM 1476 C CA . THR A 1 192 ? 5.386 -11.486 20.686 1.00 94.19 192 THR A CA 1
ATOM 1477 C C . THR A 1 192 ? 4.447 -10.426 21.260 1.00 94.19 192 THR A C 1
ATOM 1479 O O . THR A 1 192 ? 4.833 -9.678 22.158 1.00 94.19 192 THR A O 1
ATOM 1482 N N . VAL A 1 193 ? 3.198 -10.411 20.795 1.00 95.88 193 VAL A N 1
ATOM 1483 C CA . VAL A 1 193 ? 2.114 -9.626 21.401 1.00 95.88 193 VAL A CA 1
ATOM 1484 C C . VAL A 1 193 ? 1.282 -10.541 22.291 1.00 95.88 193 VAL A C 1
ATOM 1486 O O . VAL A 1 193 ? 0.858 -11.614 21.865 1.00 95.88 193 VAL A O 1
ATOM 1489 N N . THR A 1 194 ? 0.989 -10.101 23.508 1.00 95.75 194 THR A N 1
ATOM 1490 C CA . THR A 1 194 ? 0.019 -10.759 24.398 1.00 95.75 194 THR A CA 1
ATOM 1491 C C . THR A 1 194 ? -1.074 -9.780 24.773 1.00 95.75 194 THR A C 1
ATOM 1493 O O . THR A 1 194 ? -0.823 -8.578 24.827 1.00 95.75 194 THR A O 1
ATOM 1496 N N . GLY A 1 195 ? -2.281 -10.262 25.039 1.00 95.88 195 GLY A N 1
ATOM 1497 C CA . GLY A 1 195 ? -3.347 -9.377 25.482 1.00 95.88 195 GLY A CA 1
ATOM 1498 C C . GLY A 1 195 ? -4.665 -10.078 25.732 1.00 95.88 195 GLY A C 1
ATOM 1499 O O . GLY A 1 195 ? -4.777 -11.305 25.680 1.00 95.88 195 GLY A O 1
ATOM 1500 N N . GLN A 1 196 ? -5.673 -9.264 25.998 1.00 96.88 196 GLN A N 1
ATOM 1501 C CA . GLN A 1 196 ? -7.057 -9.671 26.119 1.00 96.88 196 GLN A CA 1
ATOM 1502 C C . GLN A 1 196 ? -7.932 -8.730 25.300 1.00 96.88 196 GLN A C 1
ATOM 1504 O O . GLN A 1 196 ? -7.702 -7.524 25.267 1.00 96.88 196 GLN A O 1
ATOM 1509 N N . TRP A 1 197 ? -8.962 -9.289 24.676 1.00 97.25 197 TRP A N 1
ATOM 1510 C CA . TRP A 1 197 ? -10.053 -8.511 24.106 1.00 97.25 197 TRP A CA 1
ATOM 1511 C C . TRP A 1 197 ? -11.403 -8.998 24.628 1.00 97.25 197 TRP A C 1
ATOM 1513 O O . TRP A 1 197 ? -11.546 -10.157 25.038 1.00 97.25 197 TRP A O 1
ATOM 1523 N N . THR A 1 198 ? -12.390 -8.103 24.618 1.00 96.81 198 THR A N 1
ATOM 1524 C CA . THR A 1 198 ? -13.778 -8.393 24.989 1.00 96.81 198 THR A CA 1
ATOM 1525 C C . THR A 1 198 ? -14.752 -7.834 23.960 1.00 96.81 198 THR A C 1
ATOM 1527 O O . THR A 1 198 ? -14.519 -6.751 23.419 1.00 96.81 198 THR A O 1
ATOM 1530 N N . ALA A 1 199 ? -15.849 -8.549 23.728 1.00 96.00 199 ALA A N 1
ATOM 1531 C CA . ALA A 1 199 ? -16.879 -8.180 22.760 1.00 96.00 199 ALA A CA 1
ATOM 1532 C C . ALA A 1 199 ? -18.241 -8.775 23.136 1.00 96.00 199 ALA A C 1
ATOM 1534 O O . ALA A 1 199 ? -18.306 -9.794 23.830 1.00 96.00 199 ALA A O 1
ATOM 1535 N N . GLU A 1 200 ? -19.324 -8.183 22.628 1.00 94.88 200 GLU A N 1
ATOM 1536 C CA . GLU A 1 200 ? -20.655 -8.780 22.753 1.00 94.88 200 GLU A CA 1
ATOM 1537 C C . GLU A 1 200 ? -20.702 -10.127 22.012 1.00 94.88 200 GLU A C 1
ATOM 1539 O O . GLU A 1 200 ? -20.284 -10.243 20.859 1.00 94.88 200 GLU A O 1
ATOM 1544 N N . GLY A 1 201 ? -21.180 -11.170 22.687 1.00 94.81 201 GLY A N 1
ATOM 1545 C CA . GLY A 1 201 ? -21.225 -12.523 22.147 1.00 94.81 201 GLY A CA 1
ATOM 1546 C C . GLY A 1 201 ? -21.458 -13.595 23.210 1.00 94.81 201 GLY A C 1
ATOM 1547 O O . GLY A 1 201 ? -21.424 -13.350 24.416 1.00 94.81 201 GLY A O 1
ATOM 1548 N N . LYS A 1 202 ? -21.699 -14.824 22.750 1.00 95.81 202 LYS A N 1
ATOM 1549 C CA . LYS A 1 202 ? -21.901 -16.028 23.582 1.00 95.81 202 LYS A CA 1
ATOM 1550 C C . LYS A 1 202 ? -21.001 -17.193 23.191 1.00 95.81 202 LYS A C 1
ATOM 1552 O O . LYS A 1 202 ? -20.970 -18.200 23.904 1.00 95.81 202 LYS A O 1
ATOM 1557 N N . GLY A 1 203 ? -20.278 -17.062 22.086 1.00 96.19 203 GLY A N 1
ATOM 1558 C CA . GLY A 1 203 ? -19.366 -18.070 21.581 1.00 96.19 203 GLY A CA 1
ATOM 1559 C C . GLY A 1 203 ? -18.260 -17.453 20.741 1.00 96.19 203 GLY A C 1
ATOM 1560 O O . GLY A 1 203 ? -18.456 -16.417 20.103 1.00 96.19 203 GLY A O 1
ATOM 1561 N N . VAL A 1 204 ? -17.097 -18.103 20.748 1.00 97.62 204 VAL A N 1
ATOM 1562 C CA . VAL A 1 204 ? -15.950 -17.735 19.915 1.00 97.62 204 VAL A CA 1
ATOM 1563 C C . VAL A 1 204 ? -15.353 -18.984 19.270 1.00 97.62 204 VAL A C 1
ATOM 1565 O O . VAL A 1 204 ? -15.188 -20.015 19.928 1.00 97.62 204 VAL A O 1
ATOM 1568 N N . ALA A 1 205 ? -15.005 -18.885 17.990 1.00 96.62 205 ALA A N 1
ATOM 1569 C CA . ALA A 1 205 ? -14.187 -19.861 17.276 1.00 96.62 205 ALA A CA 1
ATOM 1570 C C . ALA A 1 205 ? -12.960 -19.181 16.656 1.00 96.62 205 ALA A C 1
ATOM 1572 O O . ALA A 1 205 ? -12.993 -17.994 16.338 1.00 96.62 205 ALA A O 1
ATOM 1573 N N . LEU A 1 206 ? -11.885 -19.942 16.473 1.00 96.06 206 LEU A N 1
ATOM 1574 C CA . LEU A 1 206 ? -10.719 -19.554 15.685 1.00 96.06 206 LEU A CA 1
ATOM 1575 C C . LEU A 1 206 ? -10.885 -20.071 14.257 1.00 96.06 206 LEU A C 1
ATOM 1577 O O . LEU A 1 206 ? -11.236 -21.233 14.059 1.00 96.06 206 LEU A O 1
ATOM 1581 N N . LEU A 1 207 ? -10.615 -19.227 13.267 1.00 96.19 207 LEU A N 1
ATOM 1582 C CA . LEU A 1 207 ? -10.619 -19.602 11.856 1.00 96.19 207 LEU A CA 1
ATOM 1583 C C . LEU A 1 207 ? -9.177 -19.722 11.357 1.00 96.19 207 LEU A C 1
ATOM 1585 O O . LEU A 1 207 ? -8.399 -18.767 11.426 1.00 96.19 207 LEU A O 1
ATOM 1589 N N . ASN A 1 208 ? -8.815 -20.896 10.847 1.00 92.50 208 ASN A N 1
ATOM 1590 C CA . ASN A 1 208 ? -7.494 -21.149 10.294 1.00 92.50 208 ASN A CA 1
ATOM 1591 C C . ASN A 1 208 ? -7.388 -20.535 8.891 1.00 92.50 208 ASN A C 1
ATOM 1593 O O . ASN A 1 208 ? -7.991 -21.021 7.936 1.00 92.50 208 ASN A O 1
ATOM 1597 N N . LEU A 1 209 ? -6.583 -19.479 8.761 1.00 89.38 209 LEU A N 1
ATOM 1598 C CA . LEU A 1 209 ? -6.415 -18.734 7.508 1.00 89.38 209 LEU A CA 1
ATOM 1599 C C . LEU A 1 209 ? -5.731 -19.537 6.385 1.00 89.38 209 LEU A C 1
ATOM 1601 O O . LEU A 1 209 ? -5.825 -19.145 5.226 1.00 89.38 209 LEU A O 1
ATOM 1605 N N . PHE A 1 210 ? -5.058 -20.646 6.707 1.00 89.38 210 PHE A N 1
ATOM 1606 C CA . PHE A 1 210 ? -4.354 -21.482 5.729 1.00 89.38 210 PHE A CA 1
ATOM 1607 C C . PHE A 1 210 ? -5.186 -22.671 5.253 1.00 89.38 210 PHE A C 1
ATOM 1609 O O . PHE A 1 210 ? -5.094 -23.047 4.086 1.00 89.38 210 PHE A O 1
ATOM 1616 N N . THR A 1 211 ? -5.975 -23.279 6.142 1.00 92.75 211 THR A N 1
ATOM 1617 C CA . THR A 1 211 ? -6.764 -24.477 5.805 1.00 92.75 211 THR A CA 1
ATOM 1618 C C . THR A 1 211 ? -8.236 -24.174 5.549 1.00 92.75 211 THR A C 1
ATOM 1620 O O . THR A 1 211 ? -8.899 -24.934 4.848 1.00 92.75 211 THR A O 1
ATOM 1623 N N . GLY A 1 212 ? -8.748 -23.062 6.084 1.00 91.88 212 GLY A N 1
ATOM 1624 C CA . GLY A 1 212 ? -10.172 -22.730 6.080 1.00 91.88 212 GLY A CA 1
ATOM 1625 C C . GLY A 1 212 ? -10.986 -23.454 7.158 1.00 91.88 212 GLY A C 1
ATOM 1626 O O . GLY A 1 212 ? -12.201 -23.271 7.214 1.00 91.88 212 GLY A O 1
ATOM 1627 N N . ASP A 1 213 ? -10.347 -24.258 8.012 1.00 94.81 213 ASP A N 1
ATOM 1628 C CA . ASP A 1 213 ? -11.021 -24.959 9.106 1.00 94.81 213 ASP A CA 1
ATOM 1629 C C . ASP A 1 213 ? -11.335 -24.021 10.281 1.00 94.81 213 ASP A C 1
ATOM 1631 O O . ASP A 1 213 ? -10.677 -22.999 10.490 1.00 94.81 213 ASP A O 1
ATOM 1635 N N . SER A 1 214 ? -12.325 -24.402 11.088 1.00 93.50 214 SER A N 1
ATOM 1636 C CA . SER A 1 214 ? -12.666 -23.724 12.340 1.00 93.50 214 SER A CA 1
ATOM 1637 C C . SER A 1 214 ? -12.310 -24.581 13.554 1.00 93.50 214 SER A C 1
ATOM 1639 O O . SER A 1 214 ? -12.647 -25.766 13.599 1.00 93.50 214 SER A O 1
ATOM 1641 N N . GLU A 1 215 ? -11.729 -23.960 14.573 1.00 92.38 215 GLU A N 1
ATOM 1642 C CA . GLU A 1 215 ? -11.355 -24.576 15.846 1.00 92.38 215 GLU A CA 1
ATOM 1643 C C . GLU A 1 215 ? -12.061 -23.862 17.011 1.00 92.38 215 GLU A C 1
ATOM 1645 O O . GLU A 1 215 ? -12.381 -22.675 16.936 1.00 92.38 215 GLU A O 1
ATOM 1650 N N . ALA A 1 216 ? -12.313 -24.568 18.115 1.00 93.06 216 ALA A N 1
ATOM 1651 C CA . ALA A 1 216 ? -12.861 -23.939 19.316 1.00 93.06 216 ALA A CA 1
ATOM 1652 C C . ALA A 1 216 ? -11.816 -23.001 19.948 1.00 93.06 216 ALA A C 1
ATOM 1654 O O . ALA A 1 216 ? -10.682 -23.410 20.196 1.00 93.06 216 ALA A O 1
ATOM 1655 N N . ALA A 1 217 ? -12.195 -21.753 20.234 1.00 94.25 217 ALA A N 1
ATOM 1656 C CA . ALA A 1 217 ? -11.324 -20.812 20.933 1.00 94.25 217 ALA A CA 1
ATOM 1657 C C . ALA A 1 217 ? -11.392 -21.027 22.454 1.00 94.25 217 ALA A C 1
ATOM 1659 O O . ALA A 1 217 ? -12.394 -21.516 22.982 1.00 94.25 217 ALA A O 1
ATOM 1660 N N . ALA A 1 218 ? -10.346 -20.628 23.178 1.00 95.69 218 ALA A N 1
ATOM 1661 C CA . ALA A 1 218 ? -10.403 -20.514 24.632 1.00 95.69 218 ALA A CA 1
ATOM 1662 C C . ALA A 1 218 ? -10.966 -19.137 25.010 1.00 95.69 218 ALA A C 1
ATOM 1664 O O . ALA A 1 218 ? -10.356 -18.110 24.716 1.00 95.69 218 ALA A O 1
ATOM 1665 N N . PHE A 1 219 ? -12.130 -19.119 25.653 1.00 96.94 219 PHE A N 1
ATOM 1666 C CA . PHE A 1 219 ? -12.815 -17.889 26.058 1.00 96.94 219 PHE A CA 1
ATOM 1667 C C . PHE A 1 219 ? -13.604 -18.071 27.357 1.00 96.94 219 PHE A C 1
ATOM 1669 O O . PHE A 1 219 ? -13.959 -19.192 27.744 1.00 96.94 219 PHE A O 1
ATOM 1676 N N . THR A 1 220 ? -13.913 -16.960 28.020 1.00 96.88 220 THR A N 1
ATOM 1677 C CA . THR A 1 220 ? -14.889 -16.893 29.117 1.00 96.88 220 THR A CA 1
ATOM 1678 C C . THR A 1 220 ? -16.105 -16.079 28.698 1.00 96.88 220 THR A C 1
ATOM 1680 O O . THR A 1 220 ? -16.010 -15.247 27.800 1.00 96.88 220 THR A O 1
ATOM 1683 N N . VAL A 1 221 ? -17.240 -16.306 29.361 1.00 96.38 221 VAL A N 1
ATOM 1684 C CA . VAL A 1 221 ? -18.487 -15.566 29.129 1.00 96.38 221 VAL A CA 1
ATOM 1685 C C . VAL A 1 221 ? -18.944 -14.938 30.442 1.00 96.38 221 VAL A C 1
ATOM 1687 O O . VAL A 1 221 ? -19.041 -15.648 31.446 1.00 96.38 221 VAL A O 1
ATOM 1690 N N . ASP A 1 222 ? -19.253 -13.643 30.425 1.00 94.12 222 ASP A N 1
ATOM 1691 C CA . ASP A 1 222 ? -19.936 -12.924 31.506 1.00 94.12 222 ASP A CA 1
ATOM 1692 C C . ASP A 1 222 ? -21.158 -12.188 30.937 1.00 94.12 222 ASP A C 1
ATOM 1694 O O . ASP A 1 222 ? -21.037 -11.251 30.152 1.00 94.12 222 ASP A O 1
ATOM 1698 N N . GLY A 1 223 ? -22.361 -12.659 31.275 1.00 91.25 223 GLY A N 1
ATOM 1699 C CA . GLY A 1 223 ? -23.597 -12.178 30.653 1.00 91.25 223 GLY A CA 1
ATOM 1700 C C . GLY A 1 223 ? -23.627 -12.436 29.141 1.00 91.25 223 GLY A C 1
ATOM 1701 O O . GLY A 1 223 ? -23.612 -13.591 28.712 1.00 91.25 223 GLY A O 1
ATOM 1702 N N . ASP A 1 224 ? -23.689 -11.356 28.361 1.00 91.56 224 ASP A N 1
ATOM 1703 C CA . ASP A 1 224 ? -23.647 -11.356 26.891 1.00 91.56 224 ASP A CA 1
ATOM 1704 C C . ASP A 1 224 ? -22.277 -10.879 26.358 1.00 91.56 224 ASP A C 1
ATOM 1706 O O . ASP A 1 224 ? -22.181 -10.393 25.236 1.00 91.56 224 ASP A O 1
ATOM 1710 N N . GLN A 1 225 ? -21.214 -10.971 27.164 1.00 95.31 225 GLN A N 1
ATOM 1711 C CA . GLN A 1 225 ? -19.852 -10.586 26.784 1.00 95.31 225 GLN A CA 1
ATOM 1712 C C . GLN A 1 225 ? -18.924 -11.800 26.785 1.00 95.31 225 GLN A C 1
ATOM 1714 O O . GLN A 1 225 ? -18.883 -12.567 27.752 1.00 95.31 225 GLN A O 1
ATOM 1719 N N . VAL A 1 226 ? -18.140 -11.947 25.720 1.00 97.06 226 VAL A N 1
ATOM 1720 C CA . VAL A 1 226 ? -17.023 -12.894 25.640 1.00 97.06 226 VAL A CA 1
ATOM 1721 C C . VAL A 1 226 ? -15.711 -12.183 25.944 1.00 97.06 226 VAL A C 1
ATOM 1723 O O . VAL A 1 226 ? -15.528 -11.019 25.591 1.00 97.06 226 VAL A O 1
ATOM 1726 N N . ALA A 1 227 ? -14.777 -12.897 26.568 1.00 97.44 227 ALA A N 1
ATOM 1727 C CA . ALA A 1 227 ? -13.406 -12.440 26.759 1.00 97.44 227 ALA A CA 1
ATOM 1728 C C . ALA A 1 227 ? -12.418 -13.519 26.312 1.00 97.44 227 ALA A C 1
ATOM 1730 O O . ALA A 1 227 ? -12.560 -14.690 26.682 1.00 97.44 227 ALA A O 1
ATOM 1731 N N . VAL A 1 228 ? -11.406 -13.117 25.544 1.00 97.38 228 VAL A N 1
ATOM 1732 C CA . VAL A 1 228 ? -10.359 -14.002 25.019 1.00 97.38 228 VAL A CA 1
ATOM 1733 C C . VAL A 1 228 ? -8.999 -13.425 25.354 1.00 97.38 228 VAL A C 1
ATOM 1735 O O . VAL A 1 228 ? -8.700 -12.281 25.022 1.00 97.38 228 VAL A O 1
ATOM 1738 N N . THR A 1 229 ? -8.163 -14.245 25.982 1.00 96.19 229 THR A N 1
ATOM 1739 C CA . THR A 1 229 ? -6.733 -13.976 26.128 1.00 96.19 229 THR A CA 1
ATOM 1740 C C . THR A 1 229 ? -6.001 -14.575 24.936 1.00 96.19 229 THR A C 1
ATOM 1742 O O . THR A 1 229 ? -6.233 -15.734 24.591 1.00 96.19 229 THR A O 1
ATOM 1745 N N . PHE A 1 230 ? -5.115 -13.801 24.319 1.00 94.69 230 PHE A N 1
ATOM 1746 C CA . PHE A 1 230 ? -4.378 -14.204 23.128 1.00 94.69 230 PHE A CA 1
ATOM 1747 C C . PHE A 1 230 ? -2.872 -13.979 23.281 1.00 94.69 230 PHE A C 1
ATOM 1749 O O . PHE A 1 230 ? -2.413 -13.125 24.042 1.00 94.69 230 PHE A O 1
ATOM 1756 N N . GLU A 1 231 ? -2.115 -14.747 22.504 1.00 94.56 231 GLU A N 1
ATOM 1757 C CA . GLU A 1 231 ? -0.673 -14.619 22.316 1.00 94.56 231 GLU A CA 1
ATOM 1758 C C . GLU A 1 231 ? -0.401 -14.765 20.814 1.00 94.56 231 GLU A C 1
ATOM 1760 O O . GLU A 1 231 ? -0.740 -15.790 20.219 1.00 94.56 231 GLU A O 1
ATOM 1765 N N . LEU A 1 232 ? 0.149 -13.725 20.186 1.00 94.12 232 LEU A N 1
ATOM 1766 C CA . LEU A 1 232 ? 0.538 -13.721 18.778 1.00 94.12 232 LEU A CA 1
ATOM 1767 C C . LEU A 1 232 ? 2.064 -13.682 18.678 1.00 94.12 232 LEU A C 1
ATOM 1769 O O . LEU A 1 232 ? 2.667 -12.707 19.137 1.00 94.12 232 LEU A O 1
ATOM 1773 N N . PRO A 1 233 ? 2.704 -14.683 18.051 1.00 93.62 233 PRO A N 1
ATOM 1774 C CA . PRO A 1 233 ? 4.145 -14.652 17.823 1.00 93.62 233 PRO A CA 1
ATOM 1775 C C . PRO A 1 233 ? 4.536 -13.503 16.884 1.00 93.62 233 PRO A C 1
ATOM 1777 O O . PRO A 1 233 ? 3.652 -12.879 16.282 1.00 93.62 233 PRO A O 1
ATOM 1780 N N . PRO A 1 234 ? 5.841 -13.236 16.709 1.00 93.38 234 PRO A N 1
ATOM 1781 C CA . PRO A 1 234 ? 6.310 -12.321 15.676 1.00 93.38 234 PRO A CA 1
ATOM 1782 C C . PRO A 1 234 ? 5.715 -12.656 14.302 1.00 93.38 234 PRO A C 1
ATOM 1784 O O . PRO A 1 234 ? 5.643 -13.828 13.926 1.00 93.38 234 PRO A O 1
ATOM 1787 N N . ALA A 1 235 ? 5.248 -11.634 13.582 1.00 93.31 235 ALA A N 1
ATOM 1788 C CA . ALA A 1 235 ? 4.510 -11.746 12.318 1.00 93.31 235 ALA A CA 1
ATOM 1789 C C . ALA A 1 235 ? 3.244 -12.643 12.370 1.00 93.31 235 ALA A C 1
ATOM 1791 O O . ALA A 1 235 ? 2.740 -13.086 11.336 1.00 93.31 235 ALA A O 1
ATOM 1792 N N . GLY A 1 236 ? 2.732 -12.942 13.567 1.00 92.88 236 GLY A N 1
ATOM 1793 C CA . GLY A 1 236 ? 1.567 -13.794 13.784 1.00 92.88 236 GLY A CA 1
ATOM 1794 C C . GLY A 1 236 ? 0.236 -13.075 13.567 1.00 92.88 236 GLY A C 1
ATOM 1795 O O . GLY A 1 236 ? 0.118 -11.864 13.744 1.00 92.88 236 GLY A O 1
ATOM 1796 N N . SER A 1 237 ? -0.803 -13.841 13.238 1.00 95.75 237 SER A N 1
ATOM 1797 C CA . SER A 1 237 ? -2.181 -13.349 13.155 1.00 95.75 237 SER A CA 1
ATOM 1798 C C . SER A 1 237 ? -3.178 -14.372 13.697 1.00 95.75 237 SER A C 1
ATOM 1800 O O . SER A 1 237 ? -2.873 -15.563 13.791 1.00 95.75 237 SER A O 1
ATOM 1802 N N . ALA A 1 238 ? -4.367 -13.902 14.068 1.00 96.12 238 ALA A N 1
ATOM 1803 C CA . ALA A 1 238 ? -5.488 -14.747 14.464 1.00 96.12 238 ALA A CA 1
ATOM 1804 C C . ALA A 1 238 ? -6.803 -14.148 13.964 1.00 96.12 238 ALA A C 1
ATOM 1806 O O . ALA A 1 238 ? -7.036 -12.951 14.122 1.00 96.12 238 ALA A O 1
ATOM 1807 N N . LEU A 1 239 ? -7.667 -14.988 13.393 1.00 98.12 239 LEU A N 1
ATOM 1808 C CA . LEU A 1 239 ? -9.022 -14.614 13.007 1.00 98.12 239 LEU A CA 1
ATOM 1809 C C . LEU A 1 239 ? -10.019 -15.294 13.944 1.00 98.12 239 LEU A C 1
ATOM 1811 O O . LEU A 1 239 ? -10.094 -16.521 13.996 1.00 98.12 239 LEU A O 1
ATOM 1815 N N . TYR A 1 240 ? -10.789 -14.489 14.665 1.00 98.00 240 TYR A N 1
ATOM 1816 C CA . TYR A 1 240 ? -11.842 -14.945 15.559 1.00 98.00 240 TYR A CA 1
ATOM 1817 C C . TYR A 1 240 ? -13.209 -14.726 14.923 1.00 98.00 240 TYR A C 1
ATOM 1819 O O . TYR A 1 240 ? -13.494 -13.648 14.403 1.00 98.00 240 TYR A O 1
ATOM 1827 N N . TRP A 1 241 ? -14.069 -15.734 15.014 1.00 97.75 241 TRP A N 1
ATOM 1828 C CA . TRP A 1 241 ? -15.495 -15.616 14.743 1.00 97.75 241 TRP A CA 1
ATOM 1829 C C . TRP A 1 241 ? -16.248 -15.527 16.068 1.00 97.75 241 TRP A C 1
ATOM 1831 O O . TRP A 1 241 ? -16.202 -16.457 16.873 1.00 97.75 241 TRP A O 1
ATOM 1841 N N . ILE A 1 242 ? -16.903 -14.393 16.299 1.00 97.75 242 ILE A N 1
ATOM 1842 C CA . ILE A 1 242 ? -17.658 -14.072 17.512 1.00 97.75 242 ILE A CA 1
ATOM 1843 C C . ILE A 1 242 ? -19.136 -14.244 17.183 1.00 97.75 242 ILE A C 1
ATOM 1845 O O . ILE A 1 242 ? -19.623 -13.640 16.235 1.00 97.75 242 ILE A O 1
ATOM 1849 N N . THR A 1 243 ? -19.862 -15.066 17.930 1.00 95.38 243 THR A N 1
ATOM 1850 C CA . THR A 1 243 ? -21.269 -15.378 17.639 1.00 95.38 243 THR A CA 1
ATOM 1851 C C . THR A 1 243 ? -22.167 -15.084 18.832 1.00 95.38 243 THR A C 1
ATOM 1853 O O . THR A 1 243 ? -21.762 -15.217 19.989 1.00 95.38 243 THR A O 1
ATOM 1856 N N . SER A 1 244 ? -23.411 -14.698 18.547 1.00 93.81 244 SER A N 1
ATOM 1857 C CA . SER A 1 244 ? -24.481 -14.573 19.542 1.00 93.81 244 SER A CA 1
ATOM 1858 C C . SER A 1 244 ? -25.019 -15.934 20.015 1.00 93.81 244 SER A C 1
ATOM 1860 O O . SER A 1 244 ? -25.749 -16.004 21.006 1.00 93.81 244 SER A O 1
ATOM 1862 N N . GLU A 1 245 ? -24.640 -17.032 19.357 1.00 93.50 245 GLU A N 1
ATOM 1863 C CA . GLU A 1 245 ? -24.958 -18.395 19.777 1.00 93.50 245 GLU A CA 1
ATOM 1864 C C . GLU A 1 245 ? -23.922 -18.943 20.768 1.00 93.50 245 GLU A C 1
ATOM 1866 O O . GLU A 1 245 ? -22.753 -18.565 20.773 1.00 93.50 245 GLU A O 1
ATOM 1871 N N . LYS A 1 246 ? -24.342 -19.867 21.636 1.00 93.88 246 LYS A N 1
ATOM 1872 C CA . LYS A 1 246 ? -23.415 -20.516 22.572 1.00 93.88 246 LYS A CA 1
ATOM 1873 C C . LYS A 1 246 ? -22.525 -21.506 21.823 1.00 93.88 246 LYS A C 1
ATOM 1875 O O . LYS A 1 246 ? -23.049 -22.404 21.168 1.00 93.88 246 LYS A O 1
ATOM 1880 N N . SER A 1 247 ? -21.211 -21.410 22.010 1.00 92.75 247 SER A N 1
ATOM 1881 C CA . SER A 1 247 ? -20.248 -22.426 21.569 1.00 92.75 247 SER A CA 1
ATOM 1882 C C . SER A 1 247 ? -19.501 -23.041 22.755 1.00 92.75 247 SER A C 1
ATOM 1884 O O . SER A 1 247 ? -19.504 -22.503 23.865 1.00 92.75 247 SER A O 1
ATOM 1886 N N . GLU A 1 248 ? -18.893 -24.209 22.546 1.00 92.81 248 GLU A N 1
ATOM 1887 C CA . GLU A 1 248 ? -18.012 -24.808 23.547 1.00 92.81 248 GLU A CA 1
ATOM 1888 C C . GLU A 1 248 ? -16.670 -24.066 23.577 1.00 92.81 248 GLU A C 1
ATOM 1890 O O . GLU A 1 248 ? -16.041 -23.857 22.541 1.00 92.81 248 GLU A O 1
ATOM 1895 N N . SER A 1 249 ? -16.230 -23.682 24.777 1.00 94.75 249 SER A N 1
ATOM 1896 C CA . SER A 1 249 ? -14.910 -23.089 25.002 1.00 94.75 249 SER A CA 1
ATOM 1897 C C . SER A 1 249 ? -13.852 -24.183 25.124 1.00 94.75 249 SER A C 1
ATOM 1899 O O . SER A 1 249 ? -14.031 -25.165 25.854 1.00 94.75 249 SER A O 1
ATOM 1901 N N . ALA A 1 250 ? -12.741 -24.015 24.410 1.00 93.62 250 ALA A N 1
ATOM 1902 C CA . ALA A 1 250 ? -11.582 -24.886 24.519 1.00 93.62 250 ALA A CA 1
ATOM 1903 C C . ALA A 1 250 ? -10.765 -24.581 25.785 1.00 93.62 250 ALA A C 1
ATOM 1905 O O . ALA A 1 250 ? -10.901 -23.540 26.430 1.00 93.62 250 ALA A O 1
ATOM 1906 N N . LYS A 1 251 ? -9.853 -25.492 26.138 1.00 89.81 251 LYS A N 1
ATOM 1907 C CA . LYS A 1 251 ? -8.815 -25.172 27.124 1.00 89.81 251 LYS A CA 1
ATOM 1908 C C . LYS A 1 251 ? -7.776 -24.256 26.470 1.00 89.81 251 LYS A C 1
ATOM 1910 O O . LYS A 1 251 ? -7.416 -24.530 25.328 1.00 89.81 251 LYS A O 1
ATOM 1915 N N . PRO A 1 252 ? -7.252 -23.239 27.180 1.00 83.69 252 PRO A N 1
ATOM 1916 C CA . PRO A 1 252 ? -6.142 -22.442 26.675 1.00 83.69 252 PRO A CA 1
ATOM 1917 C C . PRO A 1 252 ? -4.970 -23.353 26.308 1.00 83.69 252 PRO A C 1
ATOM 1919 O O . PRO A 1 252 ? -4.472 -24.097 27.158 1.00 83.69 252 PRO A O 1
ATOM 1922 N N . GLU A 1 253 ? -4.552 -23.312 25.048 1.00 78.38 253 GLU A N 1
ATOM 1923 C CA . GLU A 1 253 ? -3.369 -24.017 24.572 1.00 78.38 253 GLU A CA 1
ATOM 1924 C C . GLU A 1 253 ? -2.235 -23.011 24.411 1.00 78.38 253 GLU A C 1
ATOM 1926 O O . GLU A 1 253 ? -2.373 -22.004 23.718 1.00 78.38 253 GLU A O 1
ATOM 1931 N N . LYS A 1 254 ? -1.104 -23.283 25.064 1.00 76.00 254 LYS A N 1
ATOM 1932 C CA . LYS A 1 254 ? 0.101 -22.485 24.878 1.00 76.00 254 LYS A CA 1
ATOM 1933 C C . LYS A 1 254 ? 0.869 -23.046 23.687 1.00 76.00 254 LYS A C 1
ATOM 1935 O O . LYS A 1 254 ? 1.442 -24.129 23.787 1.00 76.00 254 LYS A O 1
ATOM 1940 N N . LYS A 1 255 ? 0.863 -22.317 22.572 1.00 76.75 255 LYS A N 1
ATOM 1941 C CA . LYS A 1 255 ? 1.685 -22.640 21.402 1.00 76.75 255 LYS A CA 1
ATOM 1942 C C . LYS A 1 255 ? 3.075 -22.047 21.612 1.00 76.75 255 LYS A C 1
ATOM 1944 O O . LYS A 1 255 ? 3.205 -20.866 21.910 1.00 76.75 255 LYS A O 1
ATOM 1949 N N . GLU A 1 256 ? 4.107 -22.876 21.501 1.00 77.69 256 GLU A N 1
ATOM 1950 C CA . GLU A 1 256 ? 5.489 -22.402 21.535 1.00 77.69 256 GLU A CA 1
ATOM 1951 C C . GLU A 1 256 ? 5.937 -22.068 20.117 1.00 77.69 256 GLU A C 1
ATOM 1953 O O . GLU A 1 256 ? 5.873 -22.902 19.213 1.00 77.69 256 GLU A O 1
ATOM 1958 N N . TYR A 1 257 ? 6.393 -20.834 19.937 1.00 75.88 257 TYR A N 1
ATOM 1959 C CA . TYR A 1 257 ? 6.970 -20.360 18.693 1.00 75.88 257 TYR A CA 1
ATOM 1960 C C . TYR A 1 257 ? 8.458 -20.128 18.909 1.00 75.88 257 TYR A C 1
ATOM 1962 O O . TYR A 1 257 ? 8.874 -19.561 19.919 1.00 75.88 257 TYR A O 1
ATOM 1970 N N . GLY A 1 258 ? 9.264 -20.577 17.958 1.00 74.94 258 GLY A N 1
ATOM 1971 C CA . GLY A 1 258 ? 10.706 -20.417 18.000 1.00 74.94 258 GLY A CA 1
ATOM 1972 C C . GLY A 1 258 ? 11.277 -20.384 16.590 1.00 74.94 258 GLY A C 1
ATOM 1973 O O . GLY A 1 258 ? 10.623 -20.853 15.654 1.00 74.94 258 GLY A O 1
ATOM 1974 N N . PRO A 1 259 ? 12.482 -19.823 16.423 1.00 76.38 259 PRO A N 1
ATOM 1975 C CA . PRO A 1 259 ? 13.170 -19.884 15.149 1.00 76.38 259 PRO A CA 1
ATOM 1976 C C . PRO A 1 259 ? 13.364 -21.350 14.761 1.00 76.38 259 PRO A C 1
ATOM 1978 O O . PRO A 1 259 ? 13.860 -22.158 15.548 1.00 76.38 259 PRO A O 1
ATOM 1981 N N . VAL A 1 260 ? 12.965 -21.686 13.540 1.00 82.81 260 VAL A N 1
ATOM 1982 C CA . VAL A 1 260 ? 13.325 -22.960 12.926 1.00 82.81 260 VAL A CA 1
ATOM 1983 C C . VAL A 1 260 ? 14.642 -22.725 12.205 1.00 82.81 260 VAL A C 1
ATOM 1985 O O . VAL A 1 260 ? 14.711 -21.891 11.302 1.00 82.81 260 VAL A O 1
ATOM 1988 N N . GLU A 1 261 ? 15.699 -23.423 12.621 1.00 87.50 261 GLU A N 1
ATOM 1989 C CA . GLU A 1 261 ? 16.938 -23.433 11.848 1.00 87.50 261 GLU A CA 1
ATOM 1990 C C . GLU A 1 261 ? 16.653 -24.074 10.490 1.00 87.50 261 GLU A C 1
ATOM 1992 O O . GLU A 1 261 ? 16.259 -25.237 10.397 1.00 87.50 261 GLU A O 1
ATOM 1997 N N . MET A 1 262 ? 16.819 -23.283 9.434 1.00 89.25 262 MET A N 1
ATOM 1998 C CA . MET A 1 262 ? 16.658 -23.740 8.063 1.00 89.25 262 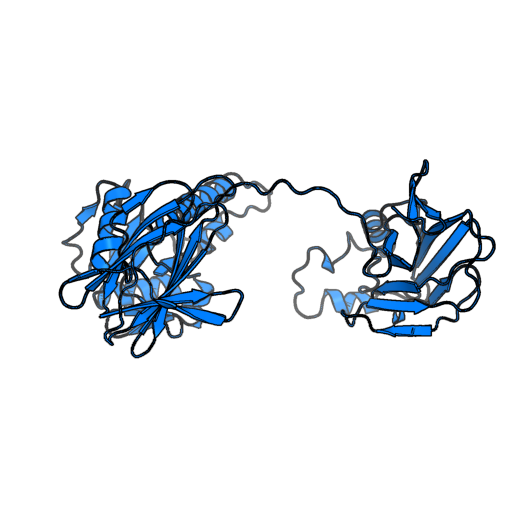MET A CA 1
ATOM 1999 C C . MET A 1 262 ? 18.035 -24.104 7.515 1.00 89.25 262 MET A C 1
ATOM 2001 O O . MET A 1 262 ? 18.932 -23.264 7.466 1.00 89.25 262 MET A O 1
ATOM 2005 N N . GLU A 1 263 ? 18.198 -25.349 7.079 1.00 92.12 263 GLU A N 1
ATOM 2006 C CA . GLU A 1 263 ? 19.363 -25.781 6.312 1.00 92.12 263 GLU A CA 1
ATOM 2007 C C . GLU A 1 263 ? 19.034 -25.698 4.818 1.00 92.12 263 GLU A C 1
ATOM 2009 O O . GLU A 1 263 ? 17.959 -26.120 4.382 1.00 92.12 263 GLU A O 1
ATOM 2014 N N . LEU A 1 264 ? 19.951 -25.152 4.015 1.00 89.25 264 LEU A N 1
ATOM 2015 C CA . LEU A 1 264 ? 19.810 -25.178 2.562 1.00 89.25 264 LEU A CA 1
ATOM 2016 C C . LEU A 1 264 ? 19.987 -26.623 2.073 1.00 89.25 264 LEU A C 1
ATOM 2018 O O . LEU A 1 264 ? 21.107 -27.096 1.915 1.00 89.25 264 LEU A O 1
ATOM 2022 N N . VAL A 1 265 ? 18.871 -27.316 1.834 1.00 88.88 265 VAL A N 1
ATOM 2023 C CA . VAL A 1 265 ? 18.866 -28.715 1.361 1.00 88.88 265 VAL A CA 1
ATOM 2024 C C . VAL A 1 265 ? 19.271 -28.823 -0.113 1.00 88.88 265 VAL A C 1
ATOM 2026 O O . VAL A 1 265 ? 19.822 -29.836 -0.537 1.00 88.88 265 VAL A O 1
ATOM 2029 N N . GLY A 1 266 ? 19.009 -27.782 -0.900 1.00 87.50 266 GLY A N 1
ATOM 2030 C CA . GLY A 1 266 ? 19.378 -27.714 -2.307 1.00 87.50 266 GLY A CA 1
ATOM 2031 C C . GLY A 1 266 ? 18.702 -26.542 -3.003 1.00 87.50 266 GLY A C 1
ATOM 2032 O O . GLY A 1 266 ? 17.727 -25.981 -2.495 1.00 87.50 266 GLY A O 1
ATOM 2033 N N . ILE A 1 267 ? 19.223 -26.173 -4.169 1.00 85.44 267 ILE A N 1
ATOM 2034 C CA . ILE A 1 267 ? 18.637 -25.141 -5.021 1.00 85.44 267 ILE A CA 1
ATOM 2035 C C . ILE A 1 267 ? 18.091 -25.832 -6.267 1.00 85.44 267 ILE A C 1
ATOM 2037 O O . ILE A 1 267 ? 18.835 -26.439 -7.031 1.00 85.44 267 ILE A O 1
ATOM 2041 N N . GLN A 1 268 ? 16.780 -25.731 -6.475 1.00 85.12 268 GLN A N 1
ATOM 2042 C CA . GLN A 1 268 ? 16.125 -26.239 -7.673 1.00 85.12 268 GLN A CA 1
ATOM 2043 C C . GLN A 1 268 ? 15.542 -25.079 -8.471 1.00 85.12 268 GLN A C 1
ATOM 2045 O O . GLN A 1 268 ? 14.799 -24.251 -7.947 1.00 85.12 268 GLN A O 1
ATOM 2050 N N . GLN A 1 269 ? 15.830 -25.068 -9.766 1.00 84.25 269 GLN A N 1
ATOM 2051 C CA . GLN A 1 269 ? 15.161 -24.181 -10.699 1.00 84.25 269 GLN A CA 1
ATOM 2052 C C . GLN A 1 269 ? 13.711 -24.649 -10.916 1.00 84.25 269 GLN A C 1
ATOM 2054 O O . GLN A 1 269 ? 13.473 -25.750 -11.412 1.00 84.25 269 GLN A O 1
ATOM 2059 N N . LEU A 1 270 ? 12.739 -23.819 -10.526 1.00 89.69 270 LEU A N 1
ATOM 2060 C CA . LEU A 1 270 ? 11.302 -24.112 -10.668 1.00 89.69 270 LEU A CA 1
ATOM 2061 C C . LEU A 1 270 ? 10.691 -23.544 -11.960 1.00 89.69 270 LEU A C 1
ATOM 2063 O O . LEU A 1 270 ? 9.611 -23.965 -12.369 1.00 89.69 270 LEU A O 1
ATOM 2067 N N . ALA A 1 271 ? 11.375 -22.593 -12.596 1.00 90.81 271 ALA A N 1
ATOM 2068 C CA . ALA A 1 271 ? 10.964 -21.913 -13.821 1.00 90.81 271 ALA A CA 1
ATOM 2069 C C . ALA A 1 271 ? 12.210 -21.435 -14.596 1.00 90.81 271 ALA A C 1
ATOM 2071 O O . ALA A 1 271 ? 13.291 -21.388 -14.007 1.00 90.81 271 ALA A O 1
ATOM 2072 N N . PRO A 1 272 ? 12.107 -21.078 -15.891 1.00 93.12 272 PRO A N 1
ATOM 2073 C CA . PRO A 1 272 ? 13.222 -20.489 -16.634 1.00 93.12 272 PRO A CA 1
ATOM 2074 C C . PRO A 1 272 ? 13.852 -19.308 -15.883 1.00 93.12 272 PRO A C 1
ATOM 2076 O O . PRO A 1 272 ? 13.138 -18.475 -15.325 1.00 93.12 272 PRO A O 1
ATOM 2079 N N . ASN A 1 273 ? 15.181 -19.238 -15.875 1.00 94.69 273 ASN A N 1
ATOM 2080 C CA . ASN A 1 273 ? 15.911 -18.107 -15.315 1.00 94.69 273 ASN A CA 1
ATOM 2081 C C . ASN A 1 273 ? 15.706 -16.882 -16.202 1.00 94.69 273 ASN A C 1
ATOM 2083 O O . ASN A 1 273 ? 15.569 -17.018 -17.417 1.00 94.69 273 ASN A O 1
ATOM 2087 N N . ALA A 1 274 ? 15.704 -15.705 -15.580 1.00 95.69 274 ALA A N 1
ATOM 2088 C CA . ALA A 1 274 ? 15.535 -14.420 -16.239 1.00 95.69 274 ALA A CA 1
ATOM 2089 C C . ALA A 1 274 ? 16.814 -13.592 -16.091 1.00 95.69 274 ALA A C 1
ATOM 2091 O O . ALA A 1 274 ? 17.247 -13.314 -14.972 1.00 95.69 274 ALA A O 1
ATOM 2092 N N . LEU A 1 275 ? 17.406 -13.190 -17.212 1.00 97.50 275 LEU A N 1
ATOM 2093 C CA . LEU A 1 275 ? 18.459 -12.181 -17.254 1.00 97.50 275 LEU A CA 1
ATOM 2094 C C . LEU A 1 275 ? 17.849 -10.868 -17.766 1.00 97.50 275 LEU A C 1
ATOM 2096 O O . LEU A 1 275 ? 17.550 -10.797 -18.962 1.00 97.50 275 LEU A O 1
ATOM 2100 N N . PRO A 1 276 ? 17.661 -9.849 -16.908 1.00 97.62 276 PRO A N 1
ATOM 2101 C CA . PRO A 1 276 ? 17.303 -8.517 -17.375 1.00 97.62 276 PRO A CA 1
ATOM 2102 C C . PRO A 1 276 ? 18.478 -7.896 -18.139 1.00 97.62 276 PRO A C 1
ATOM 2104 O O . PRO A 1 276 ? 19.626 -7.965 -17.696 1.00 97.62 276 PRO A O 1
ATOM 2107 N N . LEU A 1 277 ? 18.179 -7.296 -19.287 1.00 97.94 277 LEU A N 1
ATOM 2108 C CA . LEU A 1 277 ? 19.084 -6.461 -20.066 1.00 97.94 277 LEU A CA 1
ATOM 2109 C C . LEU A 1 277 ? 18.572 -5.019 -19.983 1.00 97.94 277 LEU A C 1
ATOM 2111 O O . LEU A 1 277 ? 17.645 -4.633 -20.690 1.00 97.94 277 LEU A O 1
ATOM 2115 N N . ASP A 1 278 ? 19.175 -4.247 -19.088 1.00 96.88 278 ASP A N 1
ATOM 2116 C CA . ASP A 1 278 ? 18.812 -2.873 -18.717 1.00 96.88 278 ASP A CA 1
ATOM 2117 C C . ASP A 1 278 ? 19.889 -1.843 -19.115 1.00 96.88 278 ASP A C 1
ATOM 2119 O O . ASP A 1 278 ? 19.745 -0.646 -18.867 1.00 96.88 278 ASP A O 1
ATOM 2123 N N . TYR A 1 279 ? 20.949 -2.306 -19.782 1.00 97.56 279 TYR A N 1
ATOM 2124 C CA . TYR A 1 279 ? 21.948 -1.485 -20.461 1.00 97.56 279 TYR A CA 1
ATOM 2125 C C . TYR A 1 279 ? 21.943 -1.791 -21.956 1.00 97.56 279 TYR A C 1
ATOM 2127 O O . TYR A 1 279 ? 21.950 -2.954 -22.366 1.00 97.56 279 TYR A O 1
ATOM 2135 N N . LEU A 1 280 ? 21.963 -0.737 -22.767 1.00 98.12 280 LEU A N 1
ATOM 2136 C CA . LEU A 1 280 ? 21.809 -0.825 -24.214 1.00 98.12 280 LEU A CA 1
ATOM 2137 C C . LEU A 1 280 ? 22.684 0.192 -24.943 1.00 98.12 280 LEU A C 1
ATOM 2139 O O . LEU A 1 280 ? 23.143 1.185 -24.370 1.00 98.12 280 LEU A O 1
ATOM 2143 N N . ASP A 1 281 ? 22.887 -0.061 -26.227 1.00 98.44 281 ASP A N 1
ATOM 2144 C CA . ASP A 1 281 ? 23.382 0.936 -27.166 1.00 98.44 281 ASP A CA 1
ATOM 2145 C C . ASP A 1 281 ? 22.178 1.580 -27.852 1.00 98.44 281 ASP A C 1
ATOM 2147 O O . ASP A 1 281 ? 21.245 0.868 -28.228 1.00 98.44 281 ASP A O 1
ATOM 2151 N N . TYR A 1 282 ? 22.184 2.893 -28.057 1.00 98.44 282 TYR A N 1
ATOM 2152 C CA . TYR A 1 282 ? 21.115 3.576 -28.780 1.00 98.44 282 TYR A CA 1
ATOM 2153 C C . TYR A 1 282 ? 21.661 4.537 -29.831 1.00 98.44 282 TYR A C 1
ATOM 2155 O O . TYR A 1 282 ? 22.746 5.104 -29.690 1.00 98.44 282 TYR A O 1
ATOM 2163 N N . GLU A 1 283 ? 20.865 4.740 -30.873 1.00 98.12 283 GLU A N 1
ATOM 2164 C CA . GLU A 1 283 ? 21.097 5.707 -31.939 1.00 98.12 283 GLU A CA 1
ATOM 2165 C C . GLU A 1 283 ? 19.776 6.410 -32.277 1.00 98.12 283 GLU A C 1
ATOM 2167 O O . GLU A 1 283 ? 18.793 5.771 -32.659 1.00 98.12 283 GLU A O 1
ATOM 2172 N N . ALA A 1 284 ? 19.762 7.732 -32.135 1.00 94.88 284 ALA A N 1
ATOM 2173 C CA . ALA A 1 284 ? 18.700 8.640 -32.554 1.00 94.88 284 ALA A CA 1
ATOM 2174 C C . ALA A 1 284 ? 19.312 9.782 -33.391 1.00 94.88 284 ALA A C 1
ATOM 2176 O O . ALA A 1 284 ? 20.531 9.918 -33.480 1.00 94.88 284 ALA A O 1
ATOM 2177 N N . ALA A 1 285 ? 18.480 10.628 -34.009 1.00 84.19 285 ALA A N 1
ATOM 2178 C CA . ALA A 1 285 ? 18.917 11.587 -35.035 1.00 84.19 285 ALA A CA 1
ATOM 2179 C C . ALA A 1 285 ? 20.144 12.455 -34.667 1.00 84.19 285 ALA A C 1
ATOM 2181 O O . ALA A 1 285 ? 20.982 12.725 -35.528 1.00 84.19 285 ALA A O 1
ATOM 2182 N N . SER A 1 286 ? 20.256 12.909 -33.415 1.00 84.94 286 SER A N 1
ATOM 2183 C CA . SER A 1 286 ? 21.359 13.764 -32.947 1.00 84.94 286 SER A CA 1
ATOM 2184 C C . SER A 1 286 ? 22.112 13.215 -31.737 1.00 84.94 286 SER A C 1
ATOM 2186 O O . SER A 1 286 ? 22.934 13.933 -31.172 1.00 84.94 286 SER A O 1
ATOM 2188 N N . GLU A 1 287 ? 21.804 11.997 -31.299 1.00 93.19 287 GLU A N 1
ATOM 2189 C CA . GLU A 1 287 ? 22.222 11.484 -29.995 1.00 93.19 287 GLU A CA 1
ATOM 2190 C C . GLU A 1 287 ? 22.457 9.976 -30.087 1.00 93.19 287 GLU A C 1
ATOM 2192 O O . GLU A 1 287 ? 21.690 9.253 -30.723 1.00 93.19 287 GLU A O 1
ATOM 2197 N N . SER A 1 288 ? 23.529 9.497 -29.469 1.00 97.31 288 SER A N 1
ATOM 2198 C CA . SER A 1 288 ? 23.893 8.081 -29.488 1.00 97.31 288 SER A CA 1
ATOM 2199 C C . SER A 1 288 ? 24.733 7.750 -28.269 1.00 97.31 288 SER A C 1
ATOM 2201 O O . SER A 1 288 ? 25.589 8.545 -27.875 1.00 97.31 288 SER A O 1
ATOM 2203 N N . GLY A 1 289 ? 24.562 6.555 -27.727 1.00 97.50 289 GLY A N 1
ATOM 2204 C CA . GLY A 1 289 ? 25.331 6.090 -26.582 1.00 97.50 289 GLY A CA 1
ATOM 2205 C C . GLY A 1 289 ? 25.565 4.594 -26.650 1.00 97.50 289 GLY A C 1
ATOM 2206 O O . GLY A 1 289 ? 24.776 3.858 -27.235 1.00 97.50 289 GLY A O 1
ATOM 2207 N N . GLU A 1 290 ? 26.658 4.154 -26.039 1.00 97.38 290 GLU A N 1
ATOM 2208 C CA . GLU A 1 290 ? 26.984 2.739 -25.871 1.00 97.38 290 GLU A CA 1
ATOM 2209 C C . GLU A 1 290 ? 26.881 2.376 -24.393 1.00 97.38 290 GLU A C 1
ATOM 2211 O O . GLU A 1 290 ? 27.281 3.169 -23.533 1.00 97.38 290 GLU A O 1
ATOM 2216 N N . ASN A 1 291 ? 26.381 1.177 -24.090 1.00 95.81 291 ASN A N 1
ATOM 2217 C CA . ASN A 1 291 ? 26.267 0.652 -22.726 1.00 95.81 291 ASN A CA 1
ATOM 2218 C C . ASN A 1 291 ? 25.667 1.686 -21.746 1.00 95.81 291 ASN A C 1
ATOM 2220 O O . ASN A 1 291 ? 26.235 1.971 -20.686 1.00 95.81 291 ASN A O 1
ATOM 2224 N N . THR A 1 292 ? 24.543 2.282 -22.139 1.00 97.62 292 THR A N 1
ATOM 2225 C CA . THR A 1 292 ? 23.802 3.292 -21.376 1.00 97.62 292 THR A CA 1
ATOM 2226 C C . THR A 1 292 ? 22.633 2.625 -20.661 1.00 97.62 292 THR A C 1
ATOM 2228 O O . THR A 1 292 ? 21.979 1.758 -21.236 1.00 97.62 292 THR A O 1
ATOM 2231 N N . PHE A 1 293 ? 22.379 3.007 -19.408 1.00 97.81 293 PHE A N 1
ATOM 2232 C CA . PHE A 1 293 ? 21.218 2.514 -18.665 1.00 97.81 293 PHE A CA 1
ATOM 2233 C C . PHE A 1 293 ? 19.927 2.926 -19.388 1.00 97.81 293 PHE A C 1
ATOM 2235 O O . PHE A 1 293 ? 19.823 4.078 -19.814 1.00 97.81 293 PHE A O 1
ATOM 2242 N N . PHE A 1 294 ? 18.963 2.012 -19.533 1.00 96.81 294 PHE A N 1
ATOM 2243 C CA . PHE A 1 294 ? 17.788 2.199 -20.396 1.00 96.81 294 PHE A CA 1
ATOM 2244 C C . PHE A 1 294 ? 17.046 3.515 -20.122 1.00 96.81 294 PHE A C 1
ATOM 2246 O O . PHE A 1 294 ? 16.743 4.241 -21.059 1.00 96.81 294 PHE A O 1
ATOM 2253 N N . PHE A 1 295 ? 16.869 3.884 -18.849 1.00 95.69 295 PHE A N 1
ATOM 2254 C CA . PHE A 1 295 ? 16.157 5.101 -18.454 1.00 95.69 295 PHE A CA 1
ATOM 2255 C C . PHE A 1 295 ? 16.883 6.382 -18.904 1.00 95.69 295 PHE A C 1
ATOM 2257 O O . PHE A 1 295 ? 16.272 7.364 -19.334 1.00 95.69 295 PHE A O 1
ATOM 2264 N N . GLU A 1 296 ? 18.221 6.374 -18.853 1.00 96.69 296 GLU A N 1
ATOM 2265 C CA . GLU A 1 296 ? 19.036 7.476 -19.377 1.00 96.69 296 GLU A CA 1
ATOM 2266 C C . GLU A 1 296 ? 18.965 7.522 -20.909 1.00 96.69 296 GLU A C 1
ATOM 2268 O O . GLU A 1 296 ? 18.821 8.602 -21.485 1.00 96.69 296 GLU A O 1
ATOM 2273 N N . ALA A 1 297 ? 19.034 6.363 -21.571 1.00 97.00 297 ALA A N 1
ATOM 2274 C CA . ALA A 1 297 ? 18.911 6.269 -23.023 1.00 97.00 297 ALA A CA 1
ATOM 2275 C C . ALA A 1 297 ? 17.540 6.769 -23.503 1.00 97.00 297 ALA A C 1
ATOM 2277 O O . ALA A 1 297 ? 17.486 7.597 -24.408 1.00 97.00 297 ALA A O 1
ATOM 2278 N N . GLN A 1 298 ? 16.455 6.349 -22.850 1.00 95.38 298 GLN A N 1
ATOM 2279 C CA . GLN A 1 298 ? 15.091 6.815 -23.095 1.00 95.38 298 GLN A CA 1
ATOM 2280 C C . GLN A 1 298 ? 15.005 8.334 -22.982 1.00 95.38 298 GLN A C 1
ATOM 2282 O O . GLN A 1 298 ? 14.625 9.000 -23.942 1.00 95.38 298 GLN A O 1
ATOM 2287 N N . THR A 1 299 ? 15.459 8.902 -21.860 1.00 95.25 299 THR A N 1
ATOM 2288 C CA . THR A 1 299 ? 15.476 10.359 -21.658 1.00 95.25 299 THR A CA 1
ATOM 2289 C C . THR A 1 299 ? 16.156 11.077 -22.829 1.00 95.25 299 THR A C 1
ATOM 2291 O O . THR A 1 299 ? 15.619 12.044 -23.370 1.00 95.25 299 THR A O 1
ATOM 2294 N N . LYS A 1 300 ? 17.316 10.578 -23.270 1.00 96.75 300 LYS A N 1
ATOM 2295 C CA . LYS A 1 300 ? 18.064 11.151 -24.396 1.00 96.75 300 LYS A CA 1
ATOM 2296 C C . LYS A 1 300 ? 17.370 10.960 -25.747 1.00 96.75 300 LYS A C 1
ATOM 2298 O O . LYS A 1 300 ? 17.424 11.861 -26.582 1.00 96.75 300 LYS A O 1
ATOM 2303 N N . ILE A 1 301 ? 16.696 9.832 -25.968 1.00 96.38 301 ILE A N 1
ATOM 2304 C CA . ILE A 1 301 ? 15.897 9.57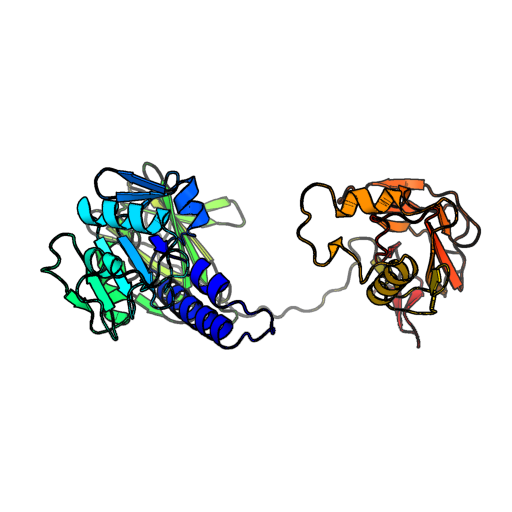0 -27.174 1.00 96.38 301 ILE A CA 1
ATOM 2305 C C . ILE A 1 301 ? 14.723 10.552 -27.256 1.00 96.38 301 ILE A C 1
ATOM 2307 O O . ILE A 1 301 ? 14.542 11.184 -28.298 1.00 96.38 301 ILE A O 1
ATOM 2311 N N . TYR A 1 302 ? 13.974 10.754 -26.170 1.00 95.19 302 TYR A N 1
ATOM 2312 C CA . TYR A 1 302 ? 12.892 11.746 -26.116 1.00 95.19 302 TYR A CA 1
ATOM 2313 C C . TYR A 1 302 ? 13.422 13.175 -26.343 1.00 95.19 302 TYR A C 1
ATOM 2315 O O . TYR A 1 302 ? 12.845 13.937 -27.126 1.00 95.19 302 TYR A O 1
ATOM 2323 N N . GLN A 1 303 ? 14.579 13.518 -25.765 1.00 95.12 303 GLN A N 1
ATOM 2324 C CA . GLN A 1 303 ? 15.260 14.801 -25.998 1.00 95.12 303 GLN A CA 1
ATOM 2325 C C . GLN A 1 303 ? 15.696 15.004 -27.448 1.00 95.12 303 GLN A C 1
ATOM 2327 O O . GLN A 1 303 ? 15.504 16.091 -28.001 1.00 95.12 303 GLN A O 1
ATOM 2332 N N . ALA A 1 304 ? 16.202 13.961 -28.107 1.00 94.94 304 ALA A N 1
ATOM 2333 C CA . ALA A 1 304 ? 16.528 13.999 -29.532 1.00 94.94 304 ALA A CA 1
ATOM 2334 C C . ALA A 1 304 ? 15.291 14.259 -30.417 1.00 94.94 304 ALA A C 1
ATOM 2336 O O . ALA A 1 304 ? 15.429 14.759 -31.535 1.00 94.94 304 ALA A O 1
ATOM 2337 N N . HIS A 1 305 ? 14.087 13.986 -29.904 1.00 94.38 305 HIS A N 1
ATOM 2338 C CA . HIS A 1 305 ? 12.803 14.249 -30.560 1.00 94.38 305 HIS A CA 1
ATOM 2339 C C . HIS A 1 305 ? 12.101 15.528 -30.060 1.00 94.38 305 HIS A C 1
ATOM 2341 O O . HIS A 1 305 ? 10.957 15.797 -30.432 1.00 94.38 305 HIS A O 1
ATOM 2347 N N . GLY A 1 306 ? 12.802 16.372 -29.291 1.00 92.88 306 GLY A N 1
ATOM 2348 C CA . GLY A 1 306 ? 12.345 17.711 -28.905 1.00 92.88 306 GLY A CA 1
ATOM 2349 C C . GLY A 1 306 ? 11.456 17.765 -27.661 1.00 92.88 306 GLY A C 1
ATOM 2350 O O . GLY A 1 306 ? 10.705 18.730 -27.507 1.00 92.88 306 GLY A O 1
ATOM 2351 N N . LEU A 1 307 ? 11.523 16.749 -26.799 1.00 91.81 307 LEU A N 1
ATOM 2352 C CA . LEU A 1 307 ? 10.831 16.690 -25.508 1.00 91.81 307 LEU A CA 1
ATOM 2353 C C . LEU A 1 307 ? 11.834 16.858 -24.358 1.00 91.81 307 LEU A C 1
ATOM 2355 O O . LEU A 1 307 ? 13.007 16.543 -24.512 1.00 91.81 307 LEU A O 1
ATOM 2359 N N . ASP A 1 308 ? 11.403 17.353 -23.198 1.00 89.38 308 ASP A N 1
ATOM 2360 C CA . ASP A 1 308 ? 12.318 17.526 -22.055 1.00 89.38 308 ASP A CA 1
ATOM 2361 C C . ASP A 1 308 ? 12.715 16.171 -21.429 1.00 89.38 308 ASP A C 1
ATOM 2363 O O . ASP A 1 308 ? 13.855 15.980 -20.989 1.00 89.38 308 ASP A O 1
ATOM 2367 N N . ASN A 1 309 ? 11.771 15.230 -21.414 1.00 89.75 309 ASN A N 1
ATOM 2368 C CA . ASN A 1 309 ? 11.856 13.880 -20.864 1.00 89.75 309 ASN A CA 1
ATOM 2369 C C . ASN A 1 309 ? 10.707 13.021 -21.424 1.00 89.75 309 ASN A C 1
ATOM 2371 O O . ASN A 1 309 ? 9.893 13.510 -22.214 1.00 89.75 309 ASN A O 1
ATOM 2375 N N . ASP A 1 310 ? 10.625 11.765 -20.985 1.00 90.94 310 ASP A N 1
ATOM 2376 C CA . ASP A 1 310 ? 9.434 10.951 -21.204 1.00 90.94 310 ASP A CA 1
ATOM 2377 C C . ASP A 1 310 ? 8.208 11.617 -20.542 1.00 90.94 310 ASP A C 1
ATOM 2379 O O . ASP A 1 310 ? 8.240 11.903 -19.335 1.00 90.94 310 ASP A O 1
ATOM 2383 N N . PRO A 1 311 ? 7.139 11.929 -21.297 1.00 89.25 311 PRO A N 1
ATOM 2384 C CA . PRO A 1 311 ? 5.943 12.533 -20.728 1.00 89.25 311 PRO A CA 1
ATOM 2385 C C . PRO A 1 311 ? 5.170 11.588 -19.792 1.00 89.25 311 PRO A C 1
ATOM 2387 O O . PRO A 1 311 ? 4.462 12.088 -18.917 1.00 89.25 311 PRO A O 1
ATOM 2390 N N . TRP A 1 312 ? 5.291 10.265 -19.920 1.00 87.81 312 TRP A N 1
ATOM 2391 C CA . TRP A 1 312 ? 4.532 9.298 -19.116 1.00 87.81 312 TRP A CA 1
ATOM 2392 C C . TRP A 1 312 ? 5.069 9.154 -17.688 1.00 87.81 312 TRP A C 1
ATOM 2394 O O . TRP A 1 312 ? 4.288 8.920 -16.766 1.00 87.81 312 TRP A O 1
ATOM 2404 N N . ASP A 1 313 ? 6.355 9.439 -17.466 1.00 79.81 313 ASP A N 1
ATOM 2405 C CA . ASP A 1 313 ? 6.995 9.367 -16.144 1.00 79.81 313 ASP A CA 1
ATOM 2406 C C . ASP A 1 313 ? 6.427 10.361 -15.116 1.00 79.81 313 ASP A C 1
ATOM 2408 O O . ASP A 1 313 ? 6.542 10.156 -13.903 1.00 79.81 313 ASP A O 1
ATOM 2412 N N . ARG A 1 314 ? 5.920 11.520 -15.566 1.00 67.62 314 ARG A N 1
ATOM 2413 C CA . ARG A 1 314 ? 5.667 12.673 -14.672 1.00 67.62 314 ARG A CA 1
ATOM 2414 C C . ARG A 1 314 ? 4.407 13.473 -14.978 1.00 67.62 314 ARG A C 1
ATOM 2416 O O . ARG A 1 314 ? 4.163 14.463 -14.284 1.00 67.62 314 ARG A O 1
ATOM 2423 N N . ALA A 1 315 ? 3.626 13.115 -15.995 1.00 66.81 315 ALA A N 1
ATOM 2424 C CA . ALA A 1 315 ? 2.509 13.950 -16.419 1.00 66.81 315 ALA A CA 1
ATOM 2425 C C . ALA A 1 315 ? 1.148 13.460 -15.916 1.00 66.81 315 ALA A C 1
ATOM 2427 O O . ALA A 1 315 ? 0.790 12.289 -15.999 1.00 66.81 315 ALA A O 1
ATOM 2428 N N . VAL A 1 316 ? 0.329 14.422 -15.492 1.00 72.62 316 VAL A N 1
ATOM 2429 C CA . VAL A 1 316 ? -1.128 14.293 -15.535 1.00 72.62 316 VAL A CA 1
ATOM 2430 C C . VAL A 1 316 ? -1.554 14.744 -16.928 1.00 72.62 316 VAL A C 1
ATOM 2432 O O . VAL A 1 316 ? -1.424 15.921 -17.262 1.00 72.62 316 VAL A O 1
ATOM 2435 N N . GLN A 1 317 ? -2.035 13.820 -17.757 1.00 74.94 317 GLN A N 1
ATOM 2436 C CA . GLN A 1 317 ? -2.534 14.165 -19.086 1.00 74.94 317 GLN A CA 1
ATOM 2437 C C . GLN A 1 317 ? -3.817 15.002 -18.970 1.00 74.94 317 GLN A C 1
ATOM 2439 O O . GLN A 1 317 ? -4.820 14.537 -18.424 1.00 74.94 317 GLN A O 1
ATOM 2444 N N . TYR A 1 318 ? -3.808 16.217 -19.522 1.00 77.88 318 TYR A N 1
ATOM 2445 C CA . TYR A 1 318 ? -5.026 16.986 -19.769 1.00 77.88 318 TYR A CA 1
ATOM 2446 C C . TYR A 1 318 ? -5.546 16.668 -21.179 1.00 77.88 318 TYR A C 1
ATOM 2448 O O . TYR A 1 318 ? -4.815 16.794 -22.160 1.00 77.88 318 TYR A O 1
ATOM 2456 N N . GLU A 1 319 ? -6.801 16.217 -21.274 1.00 87.75 319 GLU A N 1
ATOM 2457 C CA . GLU A 1 319 ? -7.446 15.793 -22.528 1.00 87.75 319 GLU A CA 1
ATOM 2458 C C . GLU A 1 319 ? -6.566 14.840 -23.368 1.00 87.75 319 GLU A C 1
ATOM 2460 O O . GLU A 1 319 ? -6.293 13.727 -22.918 1.00 87.75 319 GLU A O 1
ATOM 2465 N N . ASP A 1 320 ? -6.143 15.235 -24.575 1.00 89.56 320 ASP A N 1
ATOM 2466 C CA . ASP A 1 320 ? -5.305 14.446 -25.487 1.00 89.56 320 ASP A CA 1
ATOM 2467 C C . ASP A 1 320 ? -3.938 15.095 -25.773 1.00 89.56 320 ASP A C 1
ATOM 2469 O O . ASP A 1 320 ? -3.294 14.740 -26.757 1.00 89.56 320 ASP A O 1
ATOM 2473 N N . GLU A 1 321 ? -3.461 16.021 -24.931 1.00 89.69 321 GLU A N 1
ATOM 2474 C CA . GLU A 1 321 ? -2.279 16.849 -25.232 1.00 89.69 321 GLU A CA 1
ATOM 2475 C C . GLU A 1 321 ? -1.009 16.039 -25.536 1.00 89.69 321 GLU A C 1
ATOM 2477 O O . GLU A 1 321 ? -0.325 16.330 -26.520 1.00 89.69 321 GLU A O 1
ATOM 2482 N N . ILE A 1 322 ? -0.715 15.012 -24.729 1.00 90.31 322 ILE A N 1
ATOM 2483 C CA . ILE A 1 322 ? 0.441 14.117 -24.921 1.00 90.31 322 ILE A CA 1
ATOM 2484 C C . ILE A 1 322 ? 0.238 13.263 -26.177 1.00 90.31 322 ILE A C 1
ATOM 2486 O O . ILE A 1 322 ? 1.099 13.226 -27.052 1.00 90.31 322 ILE A O 1
ATOM 2490 N N . LEU A 1 323 ? -0.944 12.661 -26.332 1.00 91.56 323 LEU A N 1
ATOM 2491 C CA . LEU A 1 323 ? -1.294 11.843 -27.500 1.00 91.56 323 LEU A CA 1
ATOM 2492 C C . LEU A 1 323 ? -1.216 12.641 -28.811 1.00 91.56 323 LEU A C 1
ATOM 2494 O O . LEU A 1 323 ? -0.794 12.137 -29.849 1.00 91.56 323 LEU A O 1
ATOM 2498 N N . ALA A 1 324 ? -1.598 13.917 -28.786 1.00 92.38 324 ALA A N 1
ATOM 2499 C CA . ALA A 1 324 ? -1.554 14.794 -29.944 1.00 92.38 324 ALA A CA 1
ATOM 2500 C C . ALA A 1 324 ? -0.120 15.155 -30.370 1.00 92.38 324 ALA A C 1
ATOM 2502 O O . ALA A 1 324 ? 0.061 15.597 -31.511 1.00 92.38 324 ALA A O 1
ATOM 2503 N N . MET A 1 325 ? 0.890 14.964 -29.506 1.00 91.31 325 MET A N 1
ATOM 2504 C CA . MET A 1 325 ? 2.301 15.178 -29.855 1.00 91.31 325 MET A CA 1
ATOM 2505 C C . MET A 1 325 ? 2.775 14.214 -30.938 1.00 91.31 325 MET A C 1
ATOM 2507 O O . MET A 1 325 ? 3.598 14.611 -31.759 1.00 91.31 325 MET A O 1
ATOM 2511 N N . ASP A 1 326 ? 2.189 13.018 -31.012 1.00 92.06 326 ASP A N 1
ATOM 2512 C CA . ASP A 1 326 ? 2.534 11.986 -31.994 1.00 92.06 326 ASP A CA 1
ATOM 2513 C C . ASP A 1 326 ? 2.435 12.496 -33.445 1.00 92.06 326 ASP A C 1
ATOM 2515 O O . ASP A 1 326 ? 3.256 12.194 -34.306 1.00 92.06 326 ASP A O 1
ATOM 2519 N N . LYS A 1 327 ? 1.494 13.419 -33.699 1.00 91.38 327 LYS A N 1
ATOM 2520 C CA . LYS A 1 327 ? 1.289 14.080 -35.003 1.00 91.38 327 LYS A CA 1
ATOM 2521 C C . LYS A 1 327 ? 2.491 14.915 -35.471 1.00 91.38 327 LYS A C 1
ATOM 2523 O O . LYS A 1 327 ? 2.500 15.358 -36.621 1.00 91.38 327 LYS A O 1
ATOM 2528 N N . ARG A 1 328 ? 3.452 15.212 -34.589 1.00 91.12 328 ARG A N 1
ATOM 2529 C CA . ARG A 1 328 ? 4.650 16.017 -34.882 1.00 91.12 328 ARG A CA 1
ATOM 2530 C C . ARG A 1 328 ? 5.788 15.171 -35.454 1.00 91.12 328 ARG A C 1
ATOM 2532 O O . ARG A 1 328 ? 6.692 15.739 -36.065 1.00 91.12 328 ARG A O 1
ATOM 2539 N N . PHE A 1 329 ? 5.751 13.853 -35.272 1.00 93.88 329 PHE A N 1
ATOM 2540 C CA . PHE A 1 329 ? 6.829 12.961 -35.676 1.00 93.88 329 PHE A CA 1
ATOM 2541 C C . PHE A 1 329 ? 6.621 12.488 -37.118 1.00 93.88 329 PHE A C 1
ATOM 2543 O O . PHE A 1 329 ? 5.627 11.855 -37.466 1.00 93.88 329 PHE A O 1
ATOM 2550 N N . GLY A 1 330 ? 7.540 12.895 -37.996 1.00 91.31 330 GLY A N 1
ATOM 2551 C CA . GLY A 1 330 ? 7.515 12.543 -39.415 1.00 91.31 330 GLY A CA 1
ATOM 2552 C C . GLY A 1 330 ? 8.145 11.174 -39.697 1.00 91.31 330 GLY A C 1
ATOM 2553 O O . GLY A 1 330 ? 8.824 10.630 -38.842 1.00 91.31 330 GLY A O 1
ATOM 2554 N N . PRO A 1 331 ? 8.008 10.634 -40.919 1.00 91.12 331 PRO A N 1
ATOM 2555 C CA . PRO A 1 331 ? 8.543 9.316 -41.294 1.00 91.12 331 PRO A CA 1
ATOM 2556 C C . PRO A 1 331 ? 10.070 9.177 -41.161 1.00 91.12 331 PRO A C 1
ATOM 2558 O O . PRO A 1 331 ? 10.566 8.058 -41.110 1.00 91.12 331 PRO A O 1
ATOM 2561 N N . ASP A 1 332 ? 10.800 10.294 -41.109 1.00 90.69 332 ASP A N 1
ATOM 2562 C CA . ASP A 1 332 ? 12.258 10.322 -40.950 1.00 90.69 332 ASP A CA 1
ATOM 2563 C C . ASP A 1 332 ? 12.702 10.376 -39.470 1.00 90.69 332 ASP A C 1
ATOM 2565 O O . ASP A 1 332 ? 13.900 10.452 -39.195 1.00 90.69 332 ASP A O 1
ATOM 2569 N N . THR A 1 333 ? 11.764 10.383 -38.512 1.00 95.06 333 THR A N 1
ATOM 2570 C CA . THR A 1 333 ? 12.071 10.250 -37.077 1.00 95.06 333 THR A CA 1
ATOM 2571 C C . THR A 1 333 ? 12.201 8.780 -36.685 1.00 95.06 333 THR A C 1
ATOM 2573 O O . THR A 1 333 ? 11.896 7.876 -37.468 1.00 95.06 333 THR A O 1
ATOM 2576 N N . GLY A 1 334 ? 12.648 8.530 -35.459 1.00 96.75 334 GLY A N 1
ATOM 2577 C CA . GLY A 1 334 ? 12.829 7.180 -34.954 1.00 96.75 334 GLY A CA 1
ATOM 2578 C C . GLY A 1 334 ? 14.118 7.032 -34.175 1.00 96.75 334 GLY A C 1
ATOM 2579 O O . GLY A 1 334 ? 14.905 7.969 -34.013 1.00 96.75 334 GLY A O 1
ATOM 2580 N N . PHE A 1 335 ? 14.342 5.813 -33.717 1.00 98.06 335 PHE A N 1
ATOM 2581 C CA . PHE A 1 335 ? 15.575 5.432 -33.056 1.00 98.06 335 PHE A CA 1
ATOM 2582 C C . PHE A 1 335 ? 15.815 3.934 -33.211 1.00 98.06 335 PHE A C 1
ATOM 2584 O O . PHE A 1 335 ? 14.927 3.154 -33.564 1.00 98.06 335 PHE A O 1
ATOM 2591 N N . THR A 1 336 ? 17.047 3.536 -32.933 1.00 98.44 336 THR A N 1
ATOM 2592 C CA . THR A 1 336 ? 17.442 2.142 -32.776 1.00 98.44 336 THR A CA 1
ATOM 2593 C C . THR A 1 336 ? 17.994 1.953 -31.375 1.00 98.44 336 THR A C 1
ATOM 2595 O O . THR A 1 336 ? 18.854 2.723 -30.955 1.00 98.44 336 THR A O 1
ATOM 2598 N N . VAL A 1 337 ? 17.542 0.917 -30.674 1.00 98.56 337 VAL A N 1
ATOM 2599 C CA . VAL A 1 337 ? 18.191 0.424 -29.453 1.00 98.56 337 VAL A CA 1
ATOM 2600 C C . VAL A 1 337 ? 18.685 -0.993 -29.665 1.00 98.56 337 VAL A C 1
ATOM 2602 O O . VAL A 1 337 ? 18.101 -1.770 -30.427 1.00 98.56 337 VAL A O 1
ATOM 2605 N N . ALA A 1 338 ? 19.774 -1.342 -28.994 1.00 98.50 338 ALA A N 1
ATOM 2606 C CA . ALA A 1 338 ? 20.332 -2.669 -29.054 1.00 98.50 338 ALA A CA 1
ATOM 2607 C C . ALA A 1 338 ? 20.829 -3.167 -27.701 1.00 98.50 338 ALA A C 1
ATOM 2609 O O . ALA A 1 338 ? 21.660 -2.531 -27.060 1.00 98.50 338 ALA A O 1
ATOM 2610 N N . TYR A 1 339 ? 20.370 -4.357 -27.327 1.00 98.38 339 TYR A N 1
ATOM 2611 C CA . TYR A 1 339 ? 20.684 -5.023 -26.071 1.00 98.38 339 TYR A CA 1
ATOM 2612 C C . TYR A 1 339 ? 21.715 -6.128 -26.331 1.00 98.38 339 TYR A C 1
ATOM 2614 O O . TYR A 1 339 ? 21.370 -7.168 -26.916 1.00 98.38 339 TYR A O 1
ATOM 2622 N N . PRO A 1 340 ? 22.991 -5.919 -25.962 1.00 97.50 340 PRO A N 1
ATOM 2623 C CA . PRO A 1 340 ? 24.013 -6.943 -26.088 1.00 97.50 340 PRO A CA 1
ATOM 2624 C C . PRO A 1 340 ? 23.888 -7.987 -24.972 1.00 97.50 340 PRO A C 1
ATOM 2626 O O . PRO A 1 340 ? 23.662 -7.657 -23.810 1.00 97.50 340 PRO A O 1
ATOM 2629 N N . PHE A 1 341 ? 24.108 -9.258 -25.305 1.00 97.38 341 PHE A N 1
ATOM 2630 C CA . PHE A 1 341 ? 24.258 -10.327 -24.315 1.00 97.38 341 PHE A CA 1
ATOM 2631 C C . PHE A 1 341 ? 25.233 -11.404 -24.794 1.00 97.38 341 PHE A C 1
ATOM 2633 O O . PHE A 1 341 ? 25.498 -11.554 -25.988 1.00 97.38 341 PHE A O 1
ATOM 2640 N N . LEU A 1 342 ? 25.808 -12.146 -23.849 1.00 97.69 342 LEU A N 1
ATOM 2641 C CA . LEU A 1 342 ? 26.909 -13.074 -24.096 1.00 97.69 342 LEU A CA 1
ATOM 2642 C C . LEU A 1 342 ? 26.511 -14.503 -23.717 1.00 97.69 342 LEU A C 1
ATOM 2644 O O . LEU A 1 342 ? 26.066 -14.741 -22.597 1.00 97.69 342 LEU A O 1
ATOM 2648 N N . ILE A 1 343 ? 26.715 -15.455 -24.630 1.00 97.81 343 ILE A N 1
ATOM 2649 C CA . ILE A 1 343 ? 26.509 -16.892 -24.404 1.00 97.81 343 ILE A CA 1
ATOM 2650 C C . ILE A 1 343 ? 27.858 -17.609 -24.482 1.00 97.81 343 ILE A C 1
ATOM 2652 O O . ILE A 1 343 ? 28.550 -17.520 -25.490 1.00 97.81 343 ILE A O 1
ATOM 2656 N N . GLU A 1 344 ? 28.236 -18.375 -23.464 1.00 97.12 344 GLU A N 1
ATOM 2657 C CA . GLU A 1 344 ? 29.520 -19.085 -23.416 1.00 97.12 344 GLU A CA 1
ATOM 2658 C C . GLU A 1 344 ? 29.363 -20.519 -22.912 1.00 97.12 344 GLU A C 1
ATOM 2660 O O . GLU A 1 344 ? 28.408 -20.858 -22.224 1.00 97.12 344 GLU A O 1
ATOM 2665 N N . GLY A 1 345 ? 30.326 -21.384 -23.238 1.00 95.12 345 GLY A N 1
ATOM 2666 C CA . GLY A 1 345 ? 30.412 -22.736 -22.675 1.00 95.12 345 GLY A CA 1
ATOM 2667 C C . GLY A 1 345 ? 29.385 -23.747 -23.194 1.00 95.12 345 GLY A C 1
ATOM 2668 O O . GLY A 1 345 ? 29.459 -24.908 -22.805 1.00 95.12 345 GLY A O 1
ATOM 2669 N N . PHE A 1 346 ? 28.463 -23.347 -24.071 1.00 94.81 346 PHE A N 1
ATOM 2670 C CA . PHE A 1 346 ? 27.596 -24.275 -24.793 1.00 94.81 346 PHE A CA 1
ATOM 2671 C C . PHE A 1 346 ? 28.261 -24.768 -26.088 1.00 94.81 346 PHE A C 1
ATOM 2673 O O . PHE A 1 346 ? 28.881 -23.982 -26.802 1.00 94.81 346 PHE A O 1
ATOM 2680 N N . ASP A 1 347 ? 28.070 -26.046 -26.432 1.00 92.75 347 ASP A N 1
ATOM 2681 C CA . ASP A 1 347 ? 28.495 -26.597 -27.732 1.00 92.75 347 ASP A CA 1
ATOM 2682 C C . ASP A 1 347 ? 27.671 -26.020 -28.899 1.00 92.75 347 ASP A C 1
ATOM 2684 O O . ASP A 1 347 ? 28.171 -25.850 -30.011 1.00 92.75 347 ASP A O 1
ATOM 2688 N N . GLN A 1 348 ? 26.395 -25.719 -28.640 1.00 91.69 348 GLN A N 1
ATOM 2689 C CA . GLN A 1 348 ? 25.447 -25.082 -29.555 1.00 91.69 348 GLN A CA 1
ATOM 2690 C C . GLN A 1 348 ? 24.614 -24.063 -28.782 1.00 91.69 348 GLN A C 1
ATOM 2692 O O . GLN A 1 348 ? 24.374 -24.251 -27.593 1.00 91.69 348 GLN A O 1
ATOM 2697 N N . ALA A 1 349 ? 24.156 -23.002 -29.448 1.00 90.75 349 ALA A N 1
ATOM 2698 C CA . ALA A 1 349 ? 23.325 -21.993 -28.802 1.00 90.75 349 ALA A CA 1
ATOM 2699 C C . ALA A 1 349 ? 22.095 -22.638 -28.124 1.00 90.75 349 ALA A C 1
ATOM 2701 O O . ALA A 1 349 ? 21.396 -23.430 -28.765 1.00 90.75 349 ALA A O 1
ATOM 2702 N N . PRO A 1 350 ? 21.834 -22.344 -26.836 1.00 93.25 350 PRO A N 1
ATOM 2703 C CA . PRO A 1 350 ? 20.682 -22.896 -26.140 1.00 93.25 350 PRO A CA 1
ATOM 2704 C C . PRO A 1 350 ? 19.376 -22.306 -26.689 1.00 93.25 350 PRO A C 1
ATOM 2706 O O . PRO A 1 350 ? 19.368 -21.178 -27.189 1.00 93.25 350 PRO A O 1
ATOM 2709 N N . PRO A 1 351 ? 18.246 -23.024 -26.560 1.00 91.88 351 PRO A N 1
ATOM 2710 C CA . PRO A 1 351 ? 16.942 -22.431 -26.810 1.00 91.88 351 PRO A CA 1
ATOM 2711 C C . PRO A 1 351 ? 16.672 -21.350 -25.758 1.00 91.88 351 PRO A C 1
ATOM 2713 O O . PRO A 1 351 ? 16.665 -21.629 -24.559 1.00 91.88 351 PRO A O 1
ATOM 2716 N N . LEU A 1 352 ? 16.427 -20.128 -26.219 1.00 95.31 352 LEU A N 1
ATOM 2717 C CA . LEU A 1 352 ? 16.092 -18.981 -25.381 1.00 95.31 352 LEU A CA 1
ATOM 2718 C C . LEU A 1 352 ? 14.810 -18.333 -25.899 1.00 95.31 352 LEU A C 1
ATOM 2720 O O . LEU A 1 352 ? 14.489 -18.414 -27.088 1.00 95.31 352 LEU A O 1
ATOM 2724 N N . SER A 1 353 ? 14.096 -17.664 -25.004 1.00 96.75 353 SER A N 1
ATOM 2725 C CA . SER A 1 353 ? 13.074 -16.693 -25.382 1.00 96.75 353 SER A CA 1
ATOM 2726 C C . SER A 1 353 ? 13.442 -15.328 -24.830 1.00 96.75 353 SER A C 1
ATOM 2728 O O . SER A 1 353 ? 13.996 -15.236 -23.738 1.00 96.75 353 SER A O 1
ATOM 2730 N N . ILE A 1 354 ? 13.129 -14.277 -25.569 1.00 98.06 354 ILE A N 1
ATOM 2731 C CA . ILE A 1 354 ? 13.373 -12.898 -25.166 1.00 98.06 354 ILE A CA 1
ATOM 2732 C C . ILE A 1 354 ? 12.016 -12.252 -24.927 1.00 98.06 354 ILE A C 1
ATOM 2734 O O . ILE A 1 354 ? 11.185 -12.216 -25.830 1.00 98.06 354 ILE A O 1
ATOM 2738 N N . VAL A 1 355 ? 11.774 -11.783 -23.711 1.00 98.25 355 VAL A N 1
ATOM 2739 C CA . VAL A 1 355 ? 10.540 -11.084 -23.359 1.00 98.25 355 VAL A CA 1
ATOM 2740 C C . VAL A 1 355 ? 10.741 -9.591 -23.593 1.00 98.25 355 VAL A C 1
ATOM 2742 O O . VAL A 1 355 ? 11.693 -9.011 -23.070 1.00 98.25 355 VAL A O 1
ATOM 2745 N N . VAL A 1 356 ? 9.865 -9.006 -24.407 1.00 98.06 356 VAL A N 1
ATOM 2746 C CA . VAL A 1 356 ? 9.890 -7.597 -24.823 1.00 98.06 356 VAL A CA 1
ATOM 2747 C C . VAL A 1 356 ? 8.509 -7.000 -24.570 1.00 98.06 356 VAL A C 1
ATOM 2749 O O . VAL A 1 356 ? 7.498 -7.652 -24.853 1.00 98.06 356 VAL A O 1
ATOM 2752 N N . GLU A 1 357 ? 8.463 -5.784 -24.034 1.00 97.12 357 GLU A N 1
ATOM 2753 C CA . GLU A 1 357 ? 7.222 -5.026 -23.897 1.00 97.12 357 GLU A CA 1
ATOM 2754 C C . GLU A 1 357 ? 6.810 -4.413 -25.241 1.00 97.12 357 GLU A C 1
ATOM 2756 O O . GLU A 1 357 ? 7.614 -3.783 -25.924 1.00 97.12 357 GLU A O 1
ATOM 2761 N N . GLN A 1 358 ? 5.557 -4.643 -25.634 1.00 96.06 358 GLN A N 1
ATOM 2762 C CA . GLN A 1 358 ? 4.900 -4.101 -26.827 1.00 96.06 358 GLN A CA 1
ATOM 2763 C C . GLN A 1 358 ? 5.770 -4.198 -28.103 1.00 96.06 358 GLN A C 1
ATOM 2765 O O . GLN A 1 358 ? 5.950 -3.205 -28.817 1.00 96.06 358 GLN A O 1
ATOM 2770 N N . PRO A 1 359 ? 6.331 -5.386 -28.435 1.00 96.44 359 PRO A N 1
ATOM 2771 C CA . PRO A 1 359 ? 7.248 -5.552 -29.567 1.00 96.44 359 PRO A CA 1
ATOM 2772 C C . PRO A 1 359 ? 6.625 -5.183 -30.915 1.00 96.44 359 PRO A C 1
ATOM 2774 O O . PRO A 1 359 ? 7.354 -4.909 -31.860 1.00 96.44 359 PRO A O 1
ATOM 2777 N N . GLU A 1 360 ? 5.296 -5.169 -31.027 1.00 95.56 360 GLU A N 1
ATOM 2778 C CA . GLU A 1 360 ? 4.558 -4.735 -32.213 1.00 95.56 360 GLU A CA 1
ATOM 2779 C C . GLU A 1 360 ? 4.829 -3.279 -32.624 1.00 95.56 360 GLU A C 1
ATOM 2781 O O . GLU A 1 360 ? 4.555 -2.917 -33.770 1.00 95.56 360 GLU A O 1
ATOM 2786 N N . ARG A 1 361 ? 5.379 -2.459 -31.721 1.00 95.31 361 ARG A N 1
ATOM 2787 C CA . ARG A 1 361 ? 5.821 -1.081 -31.996 1.00 95.31 361 ARG A CA 1
ATOM 2788 C C . ARG A 1 361 ? 7.153 -1.018 -32.727 1.00 95.31 361 ARG A C 1
ATOM 2790 O O . ARG A 1 361 ? 7.461 -0.030 -33.387 1.00 95.31 361 ARG A O 1
ATOM 2797 N N . TYR A 1 362 ? 7.934 -2.087 -32.629 1.00 96.94 362 TYR A N 1
ATOM 2798 C CA . TYR A 1 362 ? 9.308 -2.129 -33.086 1.00 96.94 362 TYR A CA 1
ATOM 2799 C C . TYR A 1 362 ? 9.466 -3.091 -34.258 1.00 96.94 362 TYR A C 1
ATOM 2801 O O . TYR A 1 362 ? 8.859 -4.160 -34.333 1.00 96.94 362 TYR A O 1
ATOM 2809 N N . GLN A 1 363 ? 10.390 -2.771 -35.159 1.00 97.38 363 GLN A N 1
ATOM 2810 C CA . GLN A 1 363 ? 11.010 -3.818 -35.962 1.00 97.38 363 GLN A CA 1
ATOM 2811 C C . GLN A 1 363 ? 12.045 -4.517 -35.082 1.00 97.38 363 GLN A C 1
ATOM 2813 O O . GLN A 1 363 ? 13.063 -3.921 -34.728 1.00 97.38 363 GLN A O 1
ATOM 2818 N N . VAL A 1 364 ? 11.773 -5.772 -34.727 1.00 97.81 364 VAL A N 1
ATOM 2819 C CA . VAL A 1 364 ? 12.635 -6.570 -33.851 1.00 97.81 364 VAL A CA 1
ATOM 2820 C C . VAL A 1 364 ? 13.563 -7.462 -34.674 1.00 97.81 364 VAL A C 1
ATOM 2822 O O . VAL A 1 364 ? 13.135 -8.113 -35.629 1.00 97.81 364 VAL A O 1
ATOM 2825 N N . ALA A 1 365 ? 14.836 -7.519 -34.292 1.00 97.88 365 ALA A N 1
ATOM 2826 C CA . ALA A 1 365 ? 15.801 -8.460 -34.846 1.00 97.88 365 ALA A CA 1
ATOM 2827 C C . ALA A 1 365 ? 16.719 -9.014 -33.755 1.00 97.88 365 ALA A C 1
ATOM 2829 O O . ALA A 1 365 ? 17.202 -8.267 -32.909 1.00 97.88 365 ALA A O 1
ATOM 2830 N N . LEU A 1 366 ? 17.006 -10.312 -33.799 1.00 97.69 366 LEU A N 1
ATOM 2831 C CA . LEU A 1 366 ? 18.097 -10.917 -33.047 1.00 97.69 366 LEU A CA 1
ATOM 2832 C C . LEU A 1 366 ? 19.250 -11.214 -34.003 1.00 97.69 366 LEU A C 1
ATOM 2834 O O . LEU A 1 366 ? 19.133 -12.060 -34.893 1.00 97.69 366 LEU A O 1
ATOM 2838 N N . ASN A 1 367 ? 20.370 -10.518 -33.816 1.00 96.81 367 ASN A N 1
ATOM 2839 C CA . ASN A 1 367 ? 21.471 -10.481 -34.773 1.00 96.81 367 ASN A CA 1
ATOM 2840 C C . ASN A 1 367 ? 20.935 -10.095 -36.169 1.00 96.81 367 ASN A C 1
ATOM 2842 O O . ASN A 1 367 ? 20.433 -8.988 -36.348 1.00 96.81 367 ASN A O 1
ATOM 2846 N N . GLU A 1 368 ? 20.995 -10.995 -37.153 1.00 93.94 368 GLU A N 1
ATOM 2847 C CA . GLU A 1 368 ? 20.447 -10.764 -38.502 1.00 93.94 368 GLU A CA 1
ATOM 2848 C C . GLU A 1 368 ? 19.018 -11.323 -38.690 1.00 93.94 368 GLU A C 1
ATOM 2850 O O . GLU A 1 368 ? 18.394 -11.098 -39.728 1.00 93.94 368 GLU A O 1
ATOM 2855 N N . THR A 1 369 ? 18.477 -12.042 -37.699 1.00 96.12 369 THR A N 1
ATOM 2856 C CA . THR A 1 369 ? 17.198 -12.766 -37.806 1.00 96.12 369 THR A CA 1
ATOM 2857 C C . THR A 1 369 ? 16.032 -11.911 -37.322 1.00 96.12 369 THR A C 1
ATOM 2859 O O . THR A 1 369 ? 16.029 -11.446 -36.187 1.00 96.12 369 THR A O 1
ATOM 2862 N N . LYS A 1 370 ? 15.014 -11.726 -38.171 1.00 95.62 370 LYS A N 1
ATOM 2863 C CA . LYS A 1 370 ? 13.804 -10.932 -37.865 1.00 95.62 370 LYS A CA 1
ATOM 2864 C C . LYS A 1 370 ? 12.573 -11.778 -37.541 1.00 95.62 370 LYS A C 1
ATOM 2866 O O . LYS A 1 370 ? 11.583 -11.264 -37.035 1.00 95.62 370 LYS A O 1
ATOM 2871 N N . GLU A 1 371 ? 12.611 -13.064 -37.873 1.00 93.25 371 GLU A N 1
ATOM 2872 C CA . GLU A 1 371 ? 11.487 -13.971 -37.668 1.00 93.25 371 GLU A CA 1
ATOM 2873 C C . GLU A 1 371 ? 11.555 -14.567 -36.259 1.00 93.25 371 GLU A C 1
ATOM 2875 O O . GLU A 1 371 ? 12.477 -15.310 -35.924 1.00 93.25 371 GLU A O 1
ATOM 2880 N N . ALA A 1 372 ? 10.567 -14.225 -35.434 1.00 95.12 372 ALA A N 1
ATOM 2881 C CA . ALA A 1 372 ? 10.365 -14.797 -34.112 1.00 95.12 372 ALA A CA 1
ATOM 2882 C C . ALA A 1 372 ? 8.955 -15.379 -34.004 1.00 95.12 372 ALA A C 1
ATOM 2884 O O . ALA A 1 372 ? 7.982 -14.801 -34.492 1.00 95.12 372 ALA A O 1
ATOM 2885 N N . LEU A 1 373 ? 8.836 -16.507 -33.314 1.00 96.06 373 LEU A N 1
ATOM 2886 C CA . LEU A 1 373 ? 7.560 -16.996 -32.815 1.00 96.06 373 LEU A CA 1
ATOM 2887 C C . LEU A 1 373 ? 7.178 -16.160 -31.593 1.00 96.06 373 LEU A C 1
ATOM 2889 O O . LEU A 1 373 ? 7.953 -16.072 -30.642 1.00 96.06 373 LEU A O 1
ATOM 2893 N N . ILE A 1 374 ? 5.993 -15.555 -31.627 1.00 96.75 374 ILE A N 1
ATOM 2894 C CA . ILE A 1 374 ? 5.509 -14.653 -30.579 1.00 96.75 374 ILE A CA 1
ATOM 2895 C C . ILE A 1 374 ? 4.408 -15.354 -29.783 1.00 96.75 374 ILE A C 1
ATOM 2897 O O . ILE A 1 374 ? 3.469 -15.901 -30.366 1.00 96.75 374 ILE A O 1
ATOM 2901 N N . SER A 1 375 ? 4.508 -15.324 -28.456 1.00 96.56 375 SER A N 1
ATOM 2902 C CA . SER A 1 375 ? 3.466 -15.809 -27.545 1.00 96.56 375 SER A CA 1
ATOM 2903 C C . SER A 1 375 ? 3.207 -14.829 -26.406 1.00 96.56 375 SER A C 1
ATOM 2905 O O . SER A 1 375 ? 4.114 -14.114 -25.978 1.00 96.56 375 SER A O 1
ATOM 2907 N N . ASP A 1 376 ? 1.984 -14.837 -25.882 1.00 95.94 376 ASP A N 1
ATOM 2908 C CA . ASP A 1 376 ? 1.590 -13.998 -24.749 1.00 95.94 376 ASP A CA 1
ATOM 2909 C C . ASP A 1 376 ? 2.270 -14.423 -23.441 1.00 95.94 376 ASP A C 1
ATOM 2911 O O . ASP A 1 376 ? 2.592 -15.599 -23.236 1.00 95.94 376 ASP A O 1
ATOM 2915 N N . THR A 1 377 ? 2.462 -13.454 -22.544 1.00 93.62 377 THR A N 1
ATOM 2916 C CA . THR A 1 377 ? 2.837 -13.697 -21.146 1.00 93.62 377 THR A CA 1
ATOM 2917 C C . THR A 1 377 ? 1.636 -13.458 -20.218 1.00 93.62 377 THR A C 1
ATOM 2919 O O . THR A 1 377 ? 0.506 -13.311 -20.683 1.00 93.62 377 THR A O 1
ATOM 2922 N N . ALA A 1 378 ? 1.850 -13.474 -18.897 1.00 91.44 378 ALA A N 1
ATOM 2923 C CA . ALA A 1 378 ? 0.795 -13.140 -17.937 1.00 91.44 378 ALA A CA 1
ATOM 2924 C C . ALA A 1 378 ? 0.353 -11.670 -18.047 1.00 91.44 378 ALA A C 1
ATOM 2926 O O . ALA A 1 378 ? -0.818 -11.371 -17.818 1.00 91.44 378 ALA A O 1
ATOM 2927 N N . ASP A 1 379 ? 1.278 -10.782 -18.421 1.00 92.56 379 ASP A N 1
ATOM 2928 C CA . ASP A 1 379 ? 0.965 -9.409 -18.790 1.00 92.56 379 ASP A CA 1
ATOM 2929 C C . ASP A 1 379 ? 0.733 -9.340 -20.312 1.00 92.56 379 ASP A C 1
ATOM 2931 O O . ASP A 1 379 ? 1.597 -9.766 -21.086 1.00 92.56 379 ASP A O 1
ATOM 2935 N N . PRO A 1 380 ? -0.423 -8.837 -20.777 1.00 92.12 380 PRO A N 1
ATOM 2936 C CA . PRO A 1 380 ? -0.724 -8.773 -22.202 1.00 92.12 380 PRO A CA 1
ATOM 2937 C C . PRO A 1 380 ? 0.207 -7.845 -22.997 1.00 92.12 380 PRO A C 1
ATOM 2939 O O . PRO A 1 380 ? 0.310 -8.046 -24.211 1.00 92.12 380 PRO A O 1
ATOM 2942 N N . HIS A 1 381 ? 0.870 -6.870 -22.368 1.00 94.56 381 HIS A N 1
ATOM 2943 C CA . HIS A 1 381 ? 1.816 -5.968 -23.034 1.00 94.56 381 HIS A CA 1
ATOM 2944 C C . HIS A 1 381 ? 3.179 -6.621 -23.250 1.00 94.56 381 HIS A C 1
ATOM 2946 O O . HIS A 1 381 ? 3.856 -6.313 -24.225 1.00 94.56 381 HIS A O 1
ATOM 2952 N N . PHE A 1 382 ? 3.559 -7.589 -22.419 1.00 97.06 382 PHE A N 1
ATOM 2953 C CA . PHE A 1 382 ? 4.788 -8.345 -22.614 1.00 97.06 382 PHE A CA 1
ATOM 2954 C C . PHE A 1 382 ? 4.552 -9.556 -23.509 1.00 97.06 382 PHE A C 1
ATOM 2956 O O . PHE A 1 382 ? 3.685 -10.400 -23.248 1.00 97.06 382 PHE A O 1
ATOM 2963 N N . LYS A 1 383 ? 5.382 -9.689 -24.544 1.00 97.94 383 LYS A N 1
ATOM 2964 C CA . LYS A 1 383 ? 5.401 -10.875 -25.403 1.00 97.94 383 LYS A CA 1
ATOM 2965 C C . LYS A 1 383 ? 6.718 -11.609 -25.262 1.00 97.94 383 LYS A C 1
ATOM 2967 O O . LYS A 1 383 ? 7.781 -11.004 -25.168 1.00 97.94 383 LYS A O 1
ATOM 2972 N N . SER A 1 384 ? 6.639 -12.931 -25.308 1.00 97.75 384 SER A N 1
ATOM 2973 C CA . SER A 1 384 ? 7.802 -13.802 -25.409 1.00 97.75 384 SER A CA 1
ATOM 2974 C C . SER A 1 384 ? 8.113 -14.063 -26.880 1.00 97.75 384 SER A C 1
ATOM 2976 O O . SER A 1 384 ? 7.265 -14.572 -27.617 1.00 97.75 384 SER A O 1
ATOM 2978 N N . LEU A 1 385 ? 9.317 -13.689 -27.307 1.00 98.00 385 LEU A N 1
ATOM 2979 C CA . LEU A 1 385 ? 9.829 -13.863 -28.660 1.00 98.00 385 LEU A CA 1
ATOM 2980 C C . LEU A 1 385 ? 10.825 -15.018 -28.662 1.00 98.00 385 LEU A C 1
ATOM 2982 O O . LEU A 1 385 ? 11.868 -14.966 -28.005 1.00 98.00 385 LEU A O 1
ATOM 2986 N N . ARG A 1 386 ? 10.531 -16.062 -29.431 1.00 97.19 386 ARG A N 1
ATOM 2987 C CA . ARG A 1 386 ? 11.434 -17.192 -29.640 1.00 97.19 386 ARG A CA 1
ATOM 2988 C C . ARG A 1 386 ? 11.946 -17.193 -31.072 1.00 97.19 386 ARG A C 1
ATOM 2990 O O . ARG A 1 386 ? 11.177 -17.390 -32.008 1.00 97.19 386 ARG A O 1
ATOM 2997 N N . PHE A 1 387 ? 13.252 -17.029 -31.224 1.00 94.44 387 PHE A N 1
ATOM 2998 C CA . PHE A 1 387 ? 13.934 -17.100 -32.511 1.00 94.44 387 PHE A CA 1
ATOM 2999 C C . PHE A 1 387 ? 14.388 -18.543 -32.763 1.00 94.44 387 PHE A C 1
ATOM 3001 O O . PHE A 1 387 ? 15.062 -19.136 -31.919 1.00 94.44 387 PHE A O 1
ATOM 3008 N N . GLU A 1 388 ? 13.978 -19.136 -33.887 1.00 90.06 388 GLU A N 1
ATOM 3009 C CA . GLU A 1 388 ? 14.405 -20.497 -34.265 1.00 90.06 388 GLU A CA 1
ATOM 3010 C C . GLU A 1 388 ? 15.835 -20.519 -34.825 1.00 90.06 388 GLU A C 1
ATOM 3012 O O . GLU A 1 388 ? 16.542 -21.517 -34.691 1.00 90.06 388 GLU A O 1
ATOM 3017 N N . GLU A 1 389 ? 16.272 -19.393 -35.392 1.00 89.75 389 GLU A N 1
ATOM 3018 C CA . GLU A 1 389 ? 17.612 -19.158 -35.922 1.00 89.75 389 GLU A CA 1
ATOM 3019 C C . GLU A 1 389 ? 18.195 -17.859 -35.338 1.00 89.75 389 GLU A C 1
ATOM 3021 O O . GLU A 1 389 ? 17.510 -17.086 -34.672 1.00 89.75 389 GLU A O 1
ATOM 3026 N N . GLY A 1 390 ? 19.486 -17.613 -35.554 1.00 87.88 390 GLY A N 1
ATOM 3027 C CA . GLY A 1 390 ? 20.125 -16.345 -35.197 1.00 87.88 390 GLY A CA 1
ATOM 3028 C C . GLY A 1 390 ? 20.751 -16.289 -33.806 1.00 87.88 390 GLY A C 1
ATOM 3029 O O . GLY A 1 390 ? 21.742 -15.582 -33.658 1.00 87.88 390 GLY A O 1
ATOM 3030 N N . VAL A 1 391 ? 20.274 -17.049 -32.812 1.00 94.44 391 VAL A N 1
ATOM 3031 C CA . VAL A 1 391 ? 20.988 -17.181 -31.523 1.00 94.44 391 VAL A CA 1
ATOM 3032 C C . VAL A 1 391 ? 22.319 -17.903 -31.763 1.00 94.44 391 VAL A C 1
ATOM 3034 O O . VAL A 1 391 ? 22.349 -18.966 -32.384 1.00 94.44 391 VAL A O 1
ATOM 3037 N N . GLN A 1 392 ? 23.421 -17.362 -31.244 1.00 95.88 392 GLN A N 1
ATOM 3038 C CA . GLN A 1 392 ? 24.755 -17.945 -31.410 1.00 95.88 392 GLN A CA 1
ATOM 3039 C C . GLN A 1 392 ? 25.531 -18.029 -30.095 1.00 95.88 392 GLN A C 1
ATOM 3041 O O . GLN A 1 392 ? 25.246 -17.318 -29.135 1.00 95.88 392 GLN A O 1
ATOM 3046 N N . THR A 1 393 ? 26.546 -18.891 -30.043 1.00 96.38 393 THR A N 1
ATOM 3047 C CA . THR A 1 393 ? 27.555 -18.808 -28.981 1.00 96.38 393 THR A CA 1
ATOM 3048 C C . THR A 1 393 ? 28.430 -17.571 -29.207 1.00 96.38 393 THR A C 1
ATOM 3050 O O . THR A 1 393 ? 28.663 -17.145 -30.337 1.00 96.38 393 THR A O 1
ATOM 3053 N N . GLY A 1 394 ? 28.899 -16.963 -28.124 1.00 96.69 394 GLY A N 1
ATOM 3054 C CA . GLY A 1 394 ? 29.547 -15.658 -28.124 1.00 96.69 394 GLY A CA 1
ATOM 3055 C C . GLY A 1 394 ? 28.549 -14.505 -28.005 1.00 96.69 394 GLY A C 1
ATOM 3056 O O . GLY A 1 394 ? 27.536 -14.597 -27.308 1.00 96.69 394 GLY A O 1
ATOM 3057 N N . ALA A 1 395 ? 28.883 -13.383 -28.640 1.00 96.94 395 ALA A N 1
ATOM 3058 C CA . ALA A 1 395 ? 28.104 -12.154 -28.558 1.00 96.94 395 ALA A CA 1
ATOM 3059 C C . ALA A 1 395 ? 26.811 -12.251 -29.379 1.00 96.94 395 ALA A C 1
ATOM 3061 O O . ALA A 1 395 ? 26.830 -12.666 -30.538 1.00 96.94 395 ALA A O 1
ATOM 3062 N N . ASN A 1 396 ? 25.709 -11.816 -28.783 1.00 97.94 396 ASN A N 1
ATOM 3063 C CA . ASN A 1 396 ? 24.406 -11.661 -29.414 1.00 97.94 396 ASN A CA 1
ATOM 3064 C C . ASN A 1 396 ? 23.903 -10.236 -29.192 1.00 97.94 396 ASN A C 1
ATOM 3066 O O . ASN A 1 396 ? 24.294 -9.571 -28.229 1.00 97.94 396 ASN A O 1
ATOM 3070 N N . ARG A 1 397 ? 23.021 -9.779 -30.078 1.00 97.81 397 ARG A N 1
ATOM 3071 C CA . ARG A 1 397 ? 22.452 -8.435 -30.041 1.00 97.81 397 ARG A CA 1
ATOM 3072 C C . ARG A 1 397 ? 20.980 -8.488 -30.427 1.00 97.81 397 ARG A C 1
ATOM 3074 O O . ARG A 1 397 ? 20.663 -8.819 -31.567 1.00 97.81 397 ARG A O 1
ATOM 3081 N N . LEU A 1 398 ? 20.091 -8.161 -29.493 1.00 98.44 398 LEU A N 1
ATOM 3082 C CA . LEU A 1 398 ? 18.692 -7.878 -29.815 1.00 98.44 398 LEU A CA 1
ATOM 3083 C C . LEU A 1 398 ? 18.588 -6.411 -30.224 1.00 98.44 398 LEU A C 1
ATOM 3085 O O . LEU A 1 398 ? 19.068 -5.551 -29.498 1.00 98.44 398 LEU A O 1
ATOM 3089 N N . THR A 1 399 ? 17.974 -6.115 -31.359 1.00 98.56 399 THR A N 1
ATOM 3090 C CA . THR A 1 399 ? 17.787 -4.759 -31.876 1.00 98.56 399 THR A CA 1
ATOM 3091 C C . THR A 1 399 ? 16.302 -4.458 -32.025 1.00 98.56 399 THR A C 1
ATOM 3093 O O . THR A 1 399 ? 15.571 -5.256 -32.614 1.00 98.56 399 THR A O 1
ATOM 3096 N N . LEU A 1 400 ? 15.878 -3.304 -31.509 1.00 98.50 400 LEU A N 1
ATOM 3097 C CA . LEU A 1 400 ? 14.537 -2.748 -31.675 1.00 98.50 400 LEU A CA 1
ATOM 3098 C C . LEU A 1 400 ? 14.659 -1.435 -32.450 1.00 98.50 400 LEU A C 1
ATOM 3100 O O . LEU A 1 400 ? 15.476 -0.582 -32.100 1.00 98.50 400 LEU A O 1
ATOM 3104 N N . ILE A 1 401 ? 13.874 -1.288 -33.516 1.00 98.00 401 ILE A N 1
ATOM 3105 C CA . ILE A 1 401 ? 13.862 -0.081 -34.350 1.00 98.00 401 ILE A CA 1
ATOM 3106 C C . ILE A 1 401 ? 12.451 0.499 -34.355 1.00 98.00 401 ILE A C 1
ATOM 3108 O O . ILE A 1 401 ? 11.528 -0.151 -34.854 1.00 98.00 401 ILE A O 1
ATOM 3112 N N . ALA A 1 402 ? 12.309 1.723 -33.854 1.00 97.81 402 ALA A N 1
ATOM 3113 C CA . ALA A 1 402 ? 11.105 2.535 -33.992 1.00 97.81 402 ALA A CA 1
ATOM 3114 C C . ALA A 1 402 ? 11.276 3.478 -35.189 1.00 97.81 402 ALA A C 1
ATOM 3116 O O . ALA A 1 402 ? 12.265 4.209 -35.271 1.00 97.81 402 ALA A O 1
ATOM 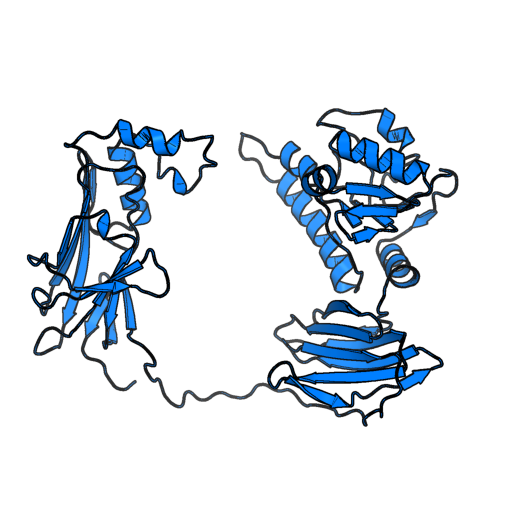3117 N N . SER A 1 403 ? 10.353 3.435 -36.151 1.00 95.25 403 SER A N 1
ATOM 3118 C CA . SER A 1 403 ? 10.357 4.327 -37.317 1.00 95.25 403 SER A CA 1
ATOM 3119 C C . SER A 1 403 ? 8.949 4.416 -37.931 1.00 95.25 403 SER A C 1
ATOM 3121 O O . SER A 1 403 ? 8.477 3.422 -38.499 1.00 95.25 403 SER A O 1
ATOM 3123 N N . PRO A 1 404 ? 8.270 5.579 -37.857 1.00 95.50 404 PRO A N 1
ATOM 3124 C CA . PRO A 1 404 ? 8.699 6.801 -37.165 1.00 95.50 404 PRO A CA 1
ATOM 3125 C C . PRO A 1 404 ? 8.754 6.635 -35.637 1.00 95.50 404 PRO A C 1
ATOM 3127 O O . PRO A 1 404 ? 8.256 5.646 -35.112 1.00 95.50 404 PRO A O 1
ATOM 3130 N N . PHE A 1 405 ? 9.341 7.611 -34.939 1.00 96.12 405 PHE A N 1
ATOM 3131 C CA . PHE A 1 405 ? 9.200 7.743 -33.482 1.00 96.12 405 PHE A CA 1
ATOM 3132 C C . PHE A 1 405 ? 7.748 8.050 -33.111 1.00 96.12 405 PHE A C 1
ATOM 3134 O O . PHE A 1 405 ? 7.120 8.894 -33.757 1.00 96.12 405 PHE A O 1
ATOM 3141 N N . SER A 1 406 ? 7.260 7.425 -32.047 1.00 95.81 406 SER A N 1
ATOM 3142 C CA . SER A 1 406 ? 5.985 7.703 -31.404 1.00 95.81 406 SER A CA 1
ATOM 3143 C C . SER A 1 406 ? 6.184 8.139 -29.956 1.00 95.81 406 SER A C 1
ATOM 3145 O O . SER A 1 406 ? 7.115 7.706 -29.282 1.00 95.81 406 SER A O 1
ATOM 3147 N N . ILE A 1 407 ? 5.242 8.932 -29.435 1.00 93.81 407 ILE A N 1
ATOM 3148 C CA . ILE A 1 407 ? 5.193 9.293 -28.007 1.00 93.81 407 ILE A CA 1
ATOM 3149 C C . ILE A 1 407 ? 5.057 8.077 -27.085 1.00 93.81 407 ILE A C 1
ATOM 3151 O O . ILE A 1 407 ? 5.143 8.208 -25.876 1.00 93.81 407 ILE A O 1
ATOM 3155 N N . HIS A 1 408 ? 4.756 6.916 -27.648 1.00 93.88 408 HIS A N 1
ATOM 3156 C CA . HIS A 1 408 ? 4.510 5.686 -26.927 1.00 93.88 408 HIS A CA 1
ATOM 3157 C C . HIS A 1 408 ? 5.656 4.664 -27.062 1.00 93.88 408 HIS A C 1
ATOM 3159 O O . HIS A 1 408 ? 5.484 3.510 -26.671 1.00 93.88 408 HIS A O 1
ATOM 3165 N N . ASP A 1 409 ? 6.774 5.039 -27.686 1.00 94.12 409 ASP A N 1
ATOM 3166 C CA . ASP A 1 409 ? 7.928 4.155 -27.874 1.00 94.12 409 ASP A CA 1
ATOM 3167 C C . ASP A 1 409 ? 8.859 4.225 -26.652 1.00 94.12 409 ASP A C 1
ATOM 3169 O O . ASP A 1 409 ? 10.005 4.676 -26.738 1.00 94.12 409 ASP A O 1
ATOM 3173 N N . GLU A 1 410 ? 8.333 3.806 -25.498 1.00 93.94 410 GLU A N 1
ATOM 3174 C CA . GLU A 1 410 ? 9.087 3.675 -24.246 1.00 93.94 410 GLU A CA 1
ATOM 3175 C C . GLU A 1 410 ? 10.096 2.521 -24.360 1.00 93.94 410 GLU A C 1
ATOM 3177 O O . GLU A 1 410 ? 9.776 1.403 -24.784 1.00 93.94 410 GLU A O 1
ATOM 3182 N N . VAL A 1 411 ? 11.351 2.813 -24.025 1.00 94.81 411 VAL A N 1
ATOM 3183 C CA . VAL A 1 411 ? 12.472 1.879 -24.102 1.00 94.81 411 VAL A CA 1
ATOM 3184 C C . VAL A 1 411 ? 12.625 1.219 -22.746 1.00 94.81 411 VAL A C 1
ATOM 3186 O O . VAL A 1 411 ? 13.231 1.787 -21.852 1.00 94.81 411 VAL A O 1
ATOM 3189 N N . GLU A 1 412 ? 12.152 -0.011 -22.616 1.00 95.56 412 GLU A N 1
ATOM 3190 C CA . GLU A 1 412 ? 12.191 -0.756 -21.355 1.00 95.56 412 GLU A CA 1
ATOM 3191 C C . GLU A 1 412 ? 13.303 -1.823 -21.331 1.00 95.56 412 GLU A C 1
ATOM 3193 O O . GLU A 1 412 ? 13.875 -2.170 -22.376 1.00 95.56 412 GLU A O 1
ATOM 3198 N N . PRO A 1 413 ? 13.653 -2.387 -20.161 1.00 97.31 413 PRO A N 1
ATOM 3199 C CA . PRO A 1 413 ? 14.475 -3.585 -20.092 1.00 97.31 413 PRO A CA 1
ATOM 3200 C C . PRO A 1 413 ? 13.843 -4.756 -20.854 1.00 97.31 413 PRO A C 1
ATOM 3202 O O . PRO A 1 413 ? 12.632 -4.971 -20.826 1.00 97.31 413 PRO A O 1
ATOM 3205 N N . VAL A 1 414 ? 14.683 -5.583 -21.477 1.00 98.06 414 VAL A N 1
ATOM 3206 C CA . VAL A 1 414 ? 14.256 -6.860 -22.079 1.00 98.06 414 VAL A CA 1
ATOM 3207 C C . VAL A 1 414 ? 14.788 -8.030 -21.263 1.00 98.06 414 VAL A C 1
ATOM 3209 O O . VAL A 1 414 ? 15.831 -7.920 -20.619 1.00 98.06 414 VAL A O 1
ATOM 3212 N N . TYR A 1 415 ? 14.113 -9.177 -21.299 1.00 98.19 415 TYR A N 1
ATOM 3213 C CA . TYR A 1 415 ? 14.485 -10.317 -20.456 1.00 98.19 415 TYR A CA 1
ATOM 3214 C C . TYR A 1 415 ? 14.849 -11.531 -21.294 1.00 98.19 415 TYR A C 1
ATOM 3216 O O . TYR A 1 415 ? 14.013 -12.073 -22.015 1.00 98.19 415 TYR A O 1
ATOM 3224 N N . VAL A 1 416 ? 16.087 -12.003 -21.167 1.00 98.12 416 VAL A N 1
ATOM 3225 C CA . VAL A 1 416 ? 16.490 -13.289 -21.743 1.00 98.12 416 VAL A CA 1
ATOM 3226 C C . VAL A 1 416 ? 16.080 -14.394 -20.779 1.00 98.12 416 VAL A C 1
ATOM 3228 O O . VAL A 1 416 ? 16.541 -14.440 -19.640 1.00 98.12 416 VAL A O 1
ATOM 3231 N N . MET A 1 417 ? 15.217 -15.287 -21.248 1.00 97.31 417 MET A N 1
ATOM 3232 C CA . MET A 1 417 ? 14.626 -16.368 -20.470 1.00 97.31 417 MET A CA 1
ATOM 3233 C C . MET A 1 417 ? 15.137 -17.723 -20.957 1.00 97.31 417 MET A C 1
ATOM 3235 O O . MET A 1 417 ? 15.170 -17.984 -22.164 1.00 97.31 417 MET A O 1
ATOM 3239 N N . GLY A 1 418 ? 15.494 -18.614 -20.032 1.00 95.19 418 GLY A N 1
ATOM 3240 C CA . GLY A 1 418 ? 15.944 -19.955 -20.400 1.00 95.19 418 GLY A CA 1
ATOM 3241 C C . GLY A 1 418 ? 16.478 -20.801 -19.252 1.00 95.19 418 GLY A C 1
ATOM 3242 O O . GLY A 1 418 ? 16.410 -20.437 -18.080 1.00 95.19 418 GLY A O 1
ATOM 3243 N N . ASP A 1 419 ? 17.008 -21.964 -19.611 1.00 93.62 419 ASP A N 1
ATOM 3244 C CA . ASP A 1 419 ? 17.717 -22.853 -18.694 1.00 93.62 419 ASP A CA 1
ATOM 3245 C C . ASP A 1 419 ? 19.225 -22.599 -18.808 1.00 93.62 419 ASP A C 1
ATOM 3247 O O . ASP A 1 419 ? 19.896 -23.055 -19.736 1.00 93.62 419 ASP A O 1
ATOM 3251 N N . PHE A 1 420 ? 19.738 -21.767 -17.909 1.00 94.38 420 PHE A N 1
ATOM 3252 C CA . PHE A 1 420 ? 21.129 -21.334 -17.899 1.00 94.38 420 PHE A CA 1
ATOM 3253 C C . PHE A 1 420 ? 21.543 -20.893 -16.502 1.00 94.38 420 PHE A C 1
ATOM 3255 O O . PHE A 1 420 ? 20.705 -20.550 -15.676 1.00 94.38 420 PHE A O 1
ATOM 3262 N N . ARG A 1 421 ? 22.846 -20.803 -16.250 1.00 93.81 421 ARG A N 1
ATOM 3263 C CA . ARG A 1 421 ? 23.389 -20.056 -15.106 1.00 93.81 421 ARG A CA 1
ATOM 3264 C C . ARG A 1 421 ? 24.073 -18.784 -15.588 1.00 93.81 421 ARG A C 1
ATOM 3266 O O . ARG A 1 421 ? 24.484 -18.700 -16.744 1.00 93.81 421 ARG A O 1
ATOM 3273 N N . LEU A 1 422 ? 24.230 -17.825 -14.685 1.00 95.06 422 LEU A N 1
ATOM 3274 C CA . LEU A 1 422 ? 24.941 -16.582 -14.955 1.00 95.06 422 LEU A CA 1
ATOM 3275 C C . LEU A 1 422 ? 26.305 -16.586 -14.272 1.00 95.06 422 LEU A C 1
ATOM 3277 O O . LEU A 1 422 ? 26.462 -17.077 -13.154 1.00 95.06 422 LEU A O 1
ATOM 3281 N N . GLU A 1 423 ? 27.291 -16.007 -14.943 1.00 96.19 423 GLU A N 1
ATOM 3282 C CA . GLU A 1 423 ? 28.597 -15.724 -14.361 1.00 96.19 423 GLU A CA 1
ATOM 3283 C C . GLU A 1 423 ? 28.978 -14.279 -14.665 1.00 96.19 423 GLU A C 1
ATOM 3285 O O . GLU A 1 423 ? 28.829 -13.809 -15.794 1.00 96.19 423 GLU A O 1
ATOM 3290 N N . SER A 1 424 ? 29.429 -13.562 -13.637 1.00 96.75 424 SER A N 1
ATOM 3291 C CA . SER A 1 424 ? 29.759 -12.144 -13.756 1.00 96.75 424 SER A CA 1
ATOM 3292 C C . SER A 1 424 ? 30.945 -11.936 -14.706 1.00 96.75 424 SER A C 1
ATOM 3294 O O . SER A 1 424 ? 31.871 -12.754 -14.780 1.00 96.75 424 SER A O 1
ATOM 3296 N N . ARG A 1 425 ? 30.898 -10.842 -15.463 1.00 94.19 425 ARG A N 1
ATOM 3297 C CA . ARG A 1 425 ? 31.977 -10.341 -16.322 1.00 94.19 425 ARG A CA 1
ATOM 3298 C C . ARG A 1 425 ? 32.304 -8.902 -15.912 1.00 94.19 425 ARG A C 1
ATOM 3300 O O . ARG A 1 425 ? 31.558 -8.296 -15.148 1.00 94.19 425 ARG A O 1
ATOM 3307 N N . ASP A 1 426 ? 33.381 -8.335 -16.462 1.00 89.69 426 ASP A N 1
ATOM 3308 C CA . ASP A 1 426 ? 33.739 -6.920 -16.241 1.00 89.69 426 ASP A CA 1
ATOM 3309 C C . ASP A 1 426 ? 32.579 -5.966 -16.586 1.00 89.69 426 ASP A C 1
ATOM 3311 O O . ASP A 1 426 ? 32.435 -4.906 -15.977 1.00 89.69 426 ASP A O 1
ATOM 3315 N N . LYS A 1 427 ? 31.742 -6.359 -17.557 1.00 85.38 427 LYS A N 1
ATOM 3316 C CA . LYS A 1 427 ? 30.459 -5.730 -17.878 1.00 85.38 427 LYS A CA 1
ATOM 3317 C C . LYS A 1 427 ? 29.385 -6.809 -18.027 1.00 85.38 427 LYS A C 1
ATOM 3319 O O . LYS A 1 427 ? 29.504 -7.670 -18.896 1.00 85.38 427 LYS A O 1
ATOM 3324 N N . GLY A 1 428 ? 28.347 -6.746 -17.197 1.00 91.06 428 GLY A N 1
ATOM 3325 C CA . GLY A 1 428 ? 27.190 -7.639 -17.274 1.00 91.06 428 GLY A CA 1
ATOM 3326 C C . GLY A 1 428 ? 27.493 -9.101 -16.921 1.00 91.06 428 GLY A C 1
ATOM 3327 O O . GLY A 1 428 ? 28.288 -9.401 -16.024 1.00 91.06 428 GLY A O 1
ATOM 3328 N N . TRP A 1 429 ? 26.823 -10.012 -17.627 1.00 96.62 429 TRP A N 1
ATOM 3329 C CA . TRP A 1 429 ? 26.799 -11.444 -17.328 1.00 96.62 429 TRP A CA 1
ATOM 3330 C C . TRP A 1 429 ? 27.019 -12.288 -18.583 1.00 96.62 429 TRP A C 1
ATOM 3332 O O . TRP A 1 429 ? 26.565 -11.932 -19.670 1.00 96.62 429 TRP A O 1
ATOM 3342 N N . ALA A 1 430 ? 27.667 -13.439 -18.415 1.00 97.38 430 ALA A N 1
ATOM 3343 C CA . ALA A 1 430 ? 27.670 -14.504 -19.410 1.00 97.38 430 ALA A CA 1
ATOM 3344 C C . ALA A 1 430 ? 26.619 -15.564 -19.062 1.00 97.38 430 ALA A C 1
ATOM 3346 O O . ALA A 1 430 ? 26.565 -16.049 -17.928 1.00 97.38 430 ALA A O 1
ATOM 3347 N N . ILE A 1 431 ? 25.825 -15.944 -20.060 1.00 97.88 431 ILE A N 1
ATOM 3348 C CA . ILE A 1 431 ? 24.893 -17.070 -20.032 1.00 97.88 431 ILE A CA 1
ATOM 3349 C C . ILE A 1 431 ? 25.694 -18.350 -20.277 1.00 97.88 431 ILE A C 1
ATOM 3351 O O . ILE A 1 431 ? 26.326 -18.505 -21.323 1.00 97.88 431 ILE A O 1
ATOM 3355 N N . LEU A 1 432 ? 25.661 -19.272 -19.318 1.00 96.94 432 LEU A N 1
ATOM 3356 C CA . LEU A 1 432 ? 26.415 -20.529 -19.326 1.00 96.94 432 LEU A CA 1
ATOM 3357 C C . LEU A 1 432 ? 25.490 -21.735 -19.141 1.00 96.94 432 LEU A C 1
ATOM 3359 O O . LEU A 1 432 ? 24.389 -21.574 -18.605 1.00 96.94 432 LEU A O 1
ATOM 3363 N N . PRO A 1 433 ? 25.938 -22.954 -19.505 1.00 95.44 433 PRO A N 1
ATOM 3364 C CA . PRO A 1 433 ? 25.166 -24.162 -19.265 1.00 95.44 433 PRO A CA 1
ATOM 3365 C C . PRO A 1 433 ? 24.740 -24.276 -17.801 1.00 95.44 433 PRO A C 1
ATOM 3367 O O . PRO A 1 433 ? 25.551 -23.966 -16.910 1.00 95.44 433 PRO A O 1
ATOM 3370 N N . PRO A 1 434 ? 23.499 -24.725 -17.546 1.00 91.19 434 PRO A N 1
ATOM 3371 C CA . PRO A 1 434 ? 23.033 -24.964 -16.194 1.00 91.19 434 PRO A CA 1
ATOM 3372 C C . PRO A 1 434 ? 23.947 -25.978 -15.506 1.00 91.19 434 PRO A C 1
ATOM 3374 O O . PRO A 1 434 ? 24.559 -26.850 -16.129 1.00 91.19 434 PRO A O 1
ATOM 3377 N N . LYS A 1 435 ? 24.071 -25.835 -14.192 1.00 84.88 435 LYS A N 1
ATOM 3378 C CA . LYS A 1 435 ? 24.838 -26.737 -13.340 1.00 84.88 435 LYS A CA 1
ATOM 3379 C C . LYS A 1 435 ? 23.978 -27.042 -12.125 1.00 84.88 435 LYS A C 1
ATOM 3381 O O . LYS A 1 435 ? 23.323 -26.133 -11.627 1.00 84.88 435 LYS A O 1
ATOM 3386 N N . GLU A 1 436 ? 24.007 -28.284 -11.651 1.00 76.44 436 GLU A N 1
ATOM 3387 C CA . GLU A 1 436 ? 23.456 -28.602 -10.332 1.00 76.44 436 GLU A CA 1
ATOM 3388 C C . GLU A 1 436 ? 24.130 -27.706 -9.281 1.00 76.44 436 GLU A C 1
ATOM 3390 O O . GLU A 1 436 ? 25.366 -27.590 -9.254 1.00 76.44 436 GLU A O 1
ATOM 3395 N N . LEU A 1 437 ? 23.296 -27.013 -8.502 1.00 67.56 437 LEU A N 1
ATOM 3396 C CA . LEU A 1 437 ? 23.693 -26.020 -7.506 1.00 67.56 437 LEU A CA 1
ATOM 3397 C C . LEU A 1 437 ? 23.752 -26.628 -6.109 1.00 67.56 437 LEU A C 1
ATOM 3399 O O . LEU A 1 437 ? 22.774 -27.307 -5.719 1.00 67.56 437 LEU A O 1
#

pLDDT: mean 91.39, std 8.44, range [44.94, 98.56]

Secondary structure (DSSP, 8-state):
-EEP-HHHHHHH--TT---HHHHHHHHHHHHHHHHHHHTT----EE-HHHHHHHEEEETTEEEETTEEESEEEEETT--EE-HHHHHHHHHHHHHT-EEEEES----EETTEE-TTHHHHSSS--SSSEEEE-TTSS--EEE--HHHHHHHHHHHH-SSEEEEEESS-EEEEEEE-SSEEEEEEEE--SS--EEEEEEEE-SEEEEE-TTT--EEE---EEETTEEEEEEEE-TT-EEEEEEESS--PPPPPP-----PPPPP-------S-EEEEE-EEEEEETTEEEEEEEHHHHHHHHHHHTT-SS-STTT----TTTTGGGGGG--TT--EEEEEEEEE-S-SSPPP-EEEEESGGGSEEEETTB---EEEE-SSTTEEEEE-SS---SEEEEEEEEESS--TT-----EEEEES-EEEE-SSSEEEE-----

Radius of gyration: 30.8 Å; chains: 1; bounding box: 64×63×73 Å

Sequence (437 aa):
LVLEPTTTGWSLERADGSKDELEAMGAAFQAFITNLSLNQVEYDLGSERTIRDHGRIEDGKFIVGDRAYDLLVLHRTCENLCQSTADLIETYVNEGGLMLLVGGAPTSVDGKENSNLAKIFPNPPDEGQSLLTKDGNKSSTIDSEEKVIDFLQSEYASIKFPEHNGGKLFHQFRELQDSGLLLLCNTSADETVTGQWTAEGKGVALLNLFTGDSEAAAFTVDGDQVAVTFELPPAGSALYWITSEKSESAKPEKKEYGPVEMELVGIQQLAPNALPLDYLDYEAASESGENTFFFEAQTKIYQAHGLDNDPWDRAVQYEDEILAMDKRFGPDTGFTVAYPFLIEGFDQAPPLSIVVEQPERYQVALNETKEALISDTADPHFKSLRFEEGVQTGANRLTLIASPFSIHDEVEPVYVMGDFRLESRDKGWAILPPKEL